Protein AF-A0A2I1HAA1-F1 (afdb_monomer_lite)

Sequence (522 aa):
MSSEVIGRLIADFNNLNEKCVHLVEENQNLKQQNQNLQQENQILKEKLQEKDKQLEKLQERDKQYEKLEQHVKNLEKQKSEELQQLRQLEIISQNLHNNLGILEKQKSEELQQLRQLEIISQNLHNNLGILGSDKTKKNDIKITEERNKFLTFLTNKNEQTNQYLATLSLDNKDANNSSEYFLNFFDTSLEKDTEKSKLYPDIQVVVGIDFGAISSAFSVYCVTTKKPKKSSNYTWDLRNTILKYNNKYSDVMGWNGISKYIYNVVELFKLHLGGLPDNLKPKLQVEYKKAIADYLKEIGKDIKNEIAISWTGVNYFENVLLVLTIPADYSEKDKDIMRECTHNAKLVKNKSSEKLQFITESEAVAIYCMKNELQKYNLLSIRKTFIIIDCGGSTTDITTHKLVENNPLQLSEVTELIRDYCGCTFIDEEFIKLLNEKFETRTMNLIKKNHYGPFRNTVYEFFQHVMELFTGDNMEFYYTLDVEEKIPELLQHVSKEIKEIMEADNWLIDIKYNEIKKMVDH

Structure (mmCIF, N/CA/C/O backbone):
data_AF-A0A2I1HAA1-F1
#
_entry.id   AF-A0A2I1HAA1-F1
#
loop_
_atom_site.group_PDB
_atom_site.id
_atom_site.type_symbol
_atom_site.label_atom_id
_atom_site.label_alt_id
_atom_site.label_comp_id
_atom_site.label_asym_id
_atom_site.label_entity_id
_atom_site.label_seq_id
_atom_site.pdbx_PDB_ins_code
_atom_site.Cartn_x
_atom_site.Cartn_y
_atom_site.Cartn_z
_atom_site.occupancy
_atom_site.B_iso_or_equiv
_atom_site.auth_seq_id
_atom_site.auth_comp_id
_atom_site.auth_asym_id
_atom_site.auth_atom_id
_atom_site.pdbx_PDB_model_num
ATOM 1 N N . MET A 1 1 ? -54.796 58.989 -55.140 1.00 57.66 1 MET A N 1
ATOM 2 C CA . MET A 1 1 ? -54.327 58.664 -53.772 1.00 57.66 1 MET A CA 1
ATOM 3 C C . MET A 1 1 ? -53.242 59.662 -53.406 1.00 57.66 1 MET A C 1
ATOM 5 O O . MET A 1 1 ? -52.426 59.956 -54.270 1.00 57.66 1 MET A O 1
ATOM 9 N N . SER A 1 2 ? -53.273 60.250 -52.205 1.00 68.38 2 SER A N 1
ATOM 10 C CA . SER A 1 2 ? -52.249 61.218 -51.781 1.00 68.38 2 SER A CA 1
ATOM 11 C C . SER A 1 2 ? -50.898 60.519 -51.580 1.00 68.38 2 SER A C 1
ATOM 13 O O . SER A 1 2 ? -50.852 59.339 -51.229 1.00 68.38 2 SER A O 1
ATOM 15 N N . SER A 1 3 ? -49.799 61.249 -51.797 1.00 73.44 3 SER A N 1
ATOM 16 C CA . SER A 1 3 ? -48.421 60.744 -51.652 1.00 73.44 3 SER A CA 1
ATOM 17 C C . SER A 1 3 ? -48.160 60.077 -50.293 1.00 73.44 3 SER A C 1
ATOM 19 O O . SER A 1 3 ? -47.334 59.175 -50.194 1.00 73.44 3 SER A O 1
ATOM 21 N N . GLU A 1 4 ? -48.882 60.490 -49.251 1.00 77.94 4 GLU A N 1
ATOM 22 C CA . GLU A 1 4 ? -48.748 59.961 -47.894 1.00 77.94 4 GLU A CA 1
ATOM 23 C C . GLU A 1 4 ? -49.300 58.532 -47.749 1.00 77.94 4 GLU A C 1
ATOM 25 O O . GLU A 1 4 ? -48.689 57.696 -47.088 1.00 77.94 4 GLU A O 1
ATOM 30 N N . VAL A 1 5 ? -50.417 58.212 -48.415 1.00 78.81 5 VAL A N 1
ATOM 31 C CA . VAL A 1 5 ? -51.011 56.861 -48.375 1.00 78.81 5 VAL A CA 1
ATOM 32 C C . VAL A 1 5 ? -50.123 55.858 -49.111 1.00 78.81 5 VAL A C 1
ATOM 34 O O . VAL A 1 5 ? -49.942 54.735 -48.648 1.00 78.81 5 VAL A O 1
ATOM 37 N N . ILE A 1 6 ? -49.526 56.277 -50.231 1.00 79.00 6 ILE A N 1
ATOM 38 C CA . ILE A 1 6 ? -48.575 55.455 -50.991 1.00 79.00 6 ILE A CA 1
ATOM 39 C C . ILE A 1 6 ? -47.311 55.198 -50.158 1.00 79.00 6 ILE A C 1
ATOM 41 O O . ILE A 1 6 ? -46.852 54.062 -50.092 1.00 79.00 6 ILE A O 1
ATOM 45 N N . GLY A 1 7 ? -46.794 56.218 -49.463 1.00 82.88 7 GLY A N 1
ATOM 46 C CA . GLY A 1 7 ? -45.638 56.069 -48.573 1.00 82.88 7 GLY A CA 1
ATOM 47 C C . GLY A 1 7 ? -45.870 55.068 -47.436 1.00 82.88 7 GLY A C 1
ATOM 48 O O . GLY A 1 7 ? -45.008 54.228 -47.183 1.00 82.88 7 GLY A O 1
ATOM 49 N N . ARG A 1 8 ? -47.049 55.098 -46.793 1.00 84.12 8 ARG A N 1
ATOM 50 C CA . ARG A 1 8 ? -47.407 54.132 -45.735 1.00 84.12 8 ARG A CA 1
ATOM 51 C C . ARG A 1 8 ? -47.534 52.705 -46.267 1.00 84.12 8 ARG A C 1
ATOM 53 O O . ARG A 1 8 ? -46.962 51.800 -45.678 1.00 84.12 8 ARG A O 1
ATOM 60 N N . LEU A 1 9 ? -48.192 52.514 -47.413 1.00 85.62 9 LEU A N 1
ATOM 61 C CA . LEU A 1 9 ? -48.319 51.191 -48.038 1.00 85.62 9 LEU A CA 1
ATOM 62 C C . LEU A 1 9 ? -46.960 50.585 -48.414 1.00 85.62 9 LEU A C 1
ATOM 64 O O . LEU A 1 9 ? -46.762 49.386 -48.243 1.00 85.62 9 LEU A O 1
ATOM 68 N N . ILE A 1 10 ? -46.017 51.400 -48.896 1.00 85.44 10 ILE A N 1
ATOM 69 C CA . ILE A 1 10 ? -44.651 50.944 -49.196 1.00 85.44 10 ILE A CA 1
ATOM 70 C C . ILE A 1 10 ? -43.921 50.538 -47.908 1.00 85.44 10 ILE A C 1
ATOM 72 O O . ILE A 1 10 ? -43.265 49.499 -47.884 1.00 85.44 10 ILE A O 1
ATOM 76 N N . ALA A 1 11 ? -44.048 51.319 -46.833 1.00 87.44 11 ALA A N 1
ATOM 77 C CA . ALA A 1 11 ? -43.434 50.992 -45.546 1.00 87.44 11 ALA A CA 1
ATOM 78 C C . ALA A 1 11 ? -44.003 49.694 -44.944 1.00 87.44 11 ALA A C 1
ATOM 80 O O . ALA A 1 11 ? -43.234 48.837 -44.506 1.00 87.44 11 ALA A O 1
ATOM 81 N N . ASP A 1 12 ? -45.326 49.515 -44.983 1.00 90.31 12 ASP A N 1
ATOM 82 C CA . ASP A 1 12 ? -45.994 48.301 -44.504 1.00 90.31 12 ASP A CA 1
ATOM 83 C C . ASP A 1 12 ? -45.602 47.077 -45.344 1.00 90.31 12 ASP A C 1
ATOM 85 O O . ASP A 1 12 ? -45.334 46.008 -44.792 1.00 90.31 12 ASP A O 1
ATOM 89 N N . PHE A 1 13 ? -45.505 47.233 -46.670 1.00 91.44 13 PHE A N 1
ATOM 90 C CA . PHE A 1 13 ? -45.039 46.174 -47.567 1.00 91.44 13 PHE A CA 1
ATOM 91 C C . PHE A 1 13 ? -43.591 45.772 -47.267 1.00 91.44 13 PHE A C 1
ATOM 93 O O . PHE A 1 13 ? -43.297 44.582 -47.179 1.00 91.44 13 PHE A O 1
ATOM 100 N N . ASN A 1 14 ? -42.700 46.742 -47.050 1.00 90.25 14 ASN A N 1
ATOM 101 C CA . ASN A 1 14 ? -41.306 46.464 -46.702 1.00 90.25 14 ASN A CA 1
ATOM 102 C C . ASN A 1 14 ? -41.192 45.755 -45.344 1.00 90.25 14 ASN A C 1
ATOM 104 O O . ASN A 1 14 ? -40.476 44.763 -45.244 1.00 90.25 14 ASN A O 1
ATOM 108 N N . ASN A 1 15 ? -41.954 46.185 -44.332 1.00 92.50 15 ASN A N 1
ATOM 109 C CA . ASN A 1 15 ? -41.991 45.527 -43.019 1.00 92.50 15 ASN A CA 1
ATOM 110 C C . ASN A 1 15 ? -42.499 44.079 -43.119 1.00 92.50 15 ASN A C 1
ATOM 112 O O . ASN A 1 15 ? -41.944 43.168 -42.503 1.00 92.50 15 ASN A O 1
ATOM 116 N N . LEU A 1 16 ? -43.548 43.852 -43.915 1.00 92.12 16 LEU A N 1
ATOM 117 C CA . LEU A 1 16 ? -44.074 42.512 -44.154 1.00 92.12 16 LEU A CA 1
ATOM 118 C C . LEU A 1 16 ? -43.052 41.641 -44.893 1.00 92.12 16 LEU A C 1
ATOM 120 O O . LEU A 1 16 ? -42.862 40.484 -44.525 1.00 92.12 16 LEU A O 1
ATOM 124 N N . ASN A 1 17 ? -42.365 42.202 -45.888 1.00 92.38 17 ASN A N 1
ATOM 125 C CA . ASN A 1 17 ? -41.334 41.502 -46.641 1.00 92.38 17 ASN A CA 1
ATOM 126 C C . ASN A 1 17 ? -40.149 41.101 -45.747 1.00 92.38 17 ASN A C 1
ATOM 128 O O . ASN A 1 17 ? -39.718 39.953 -45.798 1.00 92.38 17 ASN A O 1
ATOM 132 N N . GLU A 1 18 ? -39.678 41.991 -44.870 1.00 92.62 18 GLU A N 1
ATOM 133 C CA . GLU A 1 18 ? -38.632 41.679 -43.884 1.00 92.62 18 GLU A CA 1
ATOM 134 C C . GLU A 1 18 ? -39.052 40.546 -42.936 1.00 92.62 18 GLU A C 1
ATOM 136 O O . GLU A 1 18 ? -38.289 39.604 -42.714 1.00 92.62 18 GLU A O 1
ATOM 141 N N . LYS A 1 19 ? -40.296 40.569 -42.436 1.00 93.88 19 LYS A N 1
ATOM 142 C CA . LYS A 1 19 ? -40.840 39.471 -41.617 1.00 93.88 19 LYS A CA 1
ATOM 143 C C . LYS A 1 19 ? -40.921 38.156 -42.387 1.00 93.88 19 LYS A C 1
ATOM 145 O O . LYS A 1 19 ? -40.615 37.106 -41.827 1.00 93.88 19 LYS A O 1
ATOM 150 N N . CYS A 1 20 ? -41.322 38.195 -43.657 1.00 92.19 20 CYS A N 1
ATOM 151 C CA . CYS A 1 20 ? -41.354 37.008 -44.509 1.00 92.19 20 CYS A CA 1
ATOM 152 C C . CYS A 1 20 ? -39.952 36.428 -44.725 1.00 92.19 20 CYS A C 1
ATOM 154 O O . CYS A 1 20 ? -39.797 35.213 -44.634 1.00 92.19 20 CYS A O 1
ATOM 156 N N . VAL A 1 21 ? -38.938 37.267 -44.955 1.00 92.69 21 VAL A N 1
ATOM 157 C CA . VAL A 1 21 ? -37.541 36.823 -45.088 1.00 92.69 21 VAL A CA 1
ATOM 158 C C . VAL A 1 21 ? -37.063 36.150 -43.800 1.00 92.69 21 VAL A C 1
ATOM 160 O O . VAL A 1 21 ? -36.588 35.017 -43.855 1.00 92.69 21 VAL A O 1
ATOM 163 N N . HIS A 1 22 ? -37.293 36.773 -42.639 1.00 93.44 22 HIS A N 1
ATOM 164 C CA . HIS A 1 22 ? -36.920 36.191 -41.346 1.00 93.44 22 HIS A CA 1
ATOM 165 C C . HIS A 1 22 ? -37.592 34.829 -41.097 1.00 93.44 22 HIS A C 1
ATOM 167 O O . HIS A 1 22 ? -36.946 33.876 -40.669 1.00 93.44 22 HIS A O 1
ATOM 173 N N . LEU A 1 23 ? -38.889 34.696 -41.400 1.00 93.38 23 LEU A N 1
ATOM 174 C CA . LEU A 1 23 ? -39.609 33.424 -41.250 1.00 93.38 23 LEU A CA 1
ATOM 175 C C . LEU A 1 23 ? -39.089 32.326 -42.189 1.00 93.38 23 LEU A C 1
ATOM 177 O O . LEU A 1 23 ? -39.163 31.141 -41.854 1.00 93.38 23 LEU A O 1
ATOM 181 N N . VAL A 1 24 ? -38.585 32.687 -43.372 1.00 93.81 24 VAL A N 1
ATOM 182 C CA . VAL A 1 24 ? -37.961 31.728 -44.294 1.00 93.81 24 VAL A CA 1
ATOM 183 C C . VAL A 1 24 ? -36.623 31.246 -43.737 1.00 93.81 24 VAL A C 1
ATOM 185 O O . VAL A 1 24 ? -36.378 30.038 -43.741 1.00 93.81 24 VAL A O 1
ATOM 188 N N . GLU A 1 25 ? -35.795 32.150 -43.213 1.00 93.69 25 GLU A N 1
ATOM 189 C CA . GLU A 1 25 ? -34.519 31.805 -42.570 1.00 93.69 25 GLU A CA 1
ATOM 190 C C . GLU A 1 25 ? -34.727 30.914 -41.336 1.00 93.69 25 GLU A C 1
ATOM 192 O O . GLU A 1 25 ? -34.077 29.877 -41.190 1.00 93.69 25 GLU A O 1
ATOM 197 N N . GLU A 1 26 ? -35.697 31.246 -40.482 1.00 94.12 26 GLU A N 1
ATOM 198 C CA . GLU A 1 26 ? -36.037 30.445 -39.301 1.00 94.12 26 GLU A CA 1
ATOM 199 C C . GLU A 1 26 ? -36.523 29.036 -39.682 1.00 94.12 26 GLU A C 1
ATOM 201 O O . GLU A 1 26 ? -36.073 28.042 -39.108 1.00 94.12 26 GLU A O 1
ATOM 206 N N . ASN A 1 27 ? -37.367 28.914 -40.713 1.00 93.12 27 ASN A N 1
ATOM 207 C CA . ASN A 1 27 ? -37.798 27.608 -41.220 1.00 93.12 27 ASN A CA 1
ATOM 208 C C . ASN A 1 27 ? -36.643 26.783 -41.804 1.00 93.12 27 ASN A C 1
ATOM 210 O O . ASN A 1 27 ? -36.626 25.559 -41.651 1.00 93.12 27 ASN A O 1
ATOM 214 N N . GLN A 1 28 ? -35.674 27.420 -42.467 1.00 94.00 28 GLN A N 1
ATOM 215 C CA . GLN A 1 28 ? -34.476 26.732 -42.954 1.00 94.00 28 GLN A CA 1
ATOM 216 C C . GLN A 1 28 ? -33.630 26.205 -41.789 1.00 94.00 28 GLN A C 1
ATOM 218 O O . GLN A 1 28 ? -33.227 25.039 -41.812 1.00 94.00 28 GLN A O 1
ATOM 223 N N . ASN A 1 29 ? -33.451 27.007 -40.736 1.00 94.50 29 ASN A N 1
ATOM 224 C CA . ASN A 1 29 ? -32.741 26.595 -39.524 1.00 94.50 29 ASN A CA 1
ATOM 225 C C . ASN A 1 29 ? -33.437 25.424 -38.815 1.00 94.50 29 ASN A C 1
ATOM 227 O O . ASN A 1 29 ? -32.789 24.426 -38.493 1.00 94.50 29 ASN A O 1
ATOM 231 N N . LEU A 1 30 ? -34.760 25.487 -38.639 1.00 94.25 30 LEU A N 1
ATOM 232 C CA . LEU A 1 30 ? -35.543 24.396 -38.045 1.00 94.25 30 LEU A CA 1
ATOM 233 C C . LEU A 1 30 ? -35.465 23.110 -38.877 1.00 94.25 30 LEU A C 1
ATOM 235 O O . LEU A 1 30 ? -35.396 22.006 -38.331 1.00 94.25 30 LEU A O 1
ATOM 239 N N . LYS A 1 31 ? -35.441 23.227 -40.209 1.00 94.81 31 LYS A N 1
ATOM 240 C CA . LYS A 1 31 ? -35.280 22.074 -41.102 1.00 94.81 31 LYS A CA 1
ATOM 241 C C . LYS A 1 31 ? -33.908 21.423 -40.934 1.00 94.81 31 LYS A C 1
ATOM 243 O O . LYS A 1 31 ? -33.839 20.196 -40.871 1.00 94.81 31 LYS A O 1
ATOM 248 N N . GLN A 1 32 ? -32.848 22.222 -40.808 1.00 93.94 32 GLN A N 1
ATOM 249 C CA . GLN A 1 32 ? -31.501 21.713 -40.552 1.00 93.94 32 GLN A CA 1
ATOM 250 C C . GLN A 1 32 ? -31.405 21.032 -39.179 1.00 93.94 32 GLN A C 1
ATOM 252 O O . GLN A 1 32 ? -30.867 19.932 -39.072 1.00 93.94 32 GLN A O 1
ATOM 257 N N . GLN A 1 33 ? -31.982 21.633 -38.135 1.00 92.69 33 GLN A N 1
ATOM 258 C CA . GLN A 1 33 ? -32.019 21.034 -36.797 1.00 92.69 33 GLN A CA 1
ATOM 259 C C . GLN A 1 33 ? -32.759 19.691 -36.786 1.00 92.69 33 GLN A C 1
ATOM 261 O O . GLN A 1 33 ? -32.264 18.722 -36.214 1.00 92.69 33 GLN A O 1
ATOM 266 N N . ASN A 1 34 ? -33.901 19.596 -37.471 1.00 92.88 34 ASN A N 1
ATOM 267 C CA . ASN A 1 34 ? -34.637 18.337 -37.591 1.00 92.88 34 ASN A CA 1
ATOM 268 C C . ASN A 1 34 ? -33.831 17.246 -38.311 1.00 92.88 34 ASN A C 1
ATOM 270 O O . ASN A 1 34 ? -33.900 16.084 -37.918 1.00 92.88 34 ASN A O 1
ATOM 274 N N . GLN A 1 35 ? -33.049 17.599 -39.334 1.00 94.38 35 GLN A N 1
ATOM 275 C CA . GLN A 1 35 ? -32.165 16.642 -40.008 1.00 94.38 35 GLN A CA 1
ATOM 276 C C . GLN A 1 35 ? -31.058 16.137 -39.077 1.00 94.38 35 GLN A C 1
ATOM 278 O O . GLN A 1 35 ? -30.809 14.932 -39.029 1.00 94.38 35 GLN A O 1
ATOM 283 N N . ASN A 1 36 ? -30.450 17.028 -38.290 1.00 93.31 36 ASN A N 1
ATOM 284 C CA . ASN A 1 36 ? -29.427 16.648 -37.314 1.00 93.31 36 ASN A CA 1
ATOM 285 C C . ASN A 1 36 ? -30.008 15.706 -36.242 1.00 93.31 36 ASN A C 1
ATOM 287 O O . ASN A 1 36 ? -29.444 14.646 -35.979 1.00 93.31 36 ASN A O 1
ATOM 291 N N . LEU A 1 37 ? -31.189 16.023 -35.699 1.00 94.00 37 LEU A N 1
ATOM 292 C CA . LEU A 1 37 ? -31.877 15.170 -34.722 1.00 94.00 37 LEU A CA 1
ATOM 293 C C . LEU A 1 37 ? -32.242 13.791 -35.292 1.00 94.00 37 LEU A C 1
ATOM 295 O O . LEU A 1 37 ? -32.217 12.790 -34.574 1.00 94.00 37 LEU A O 1
ATOM 299 N N . GLN A 1 38 ? -32.590 13.703 -36.577 1.00 93.69 38 GLN A N 1
ATOM 300 C CA . GLN A 1 38 ? -32.845 12.416 -37.230 1.00 93.69 38 GLN A CA 1
ATOM 301 C C . GLN A 1 38 ? -31.575 11.563 -37.328 1.00 93.69 38 GLN A C 1
ATOM 303 O O . GLN A 1 38 ? -31.639 10.358 -37.081 1.00 93.69 38 GLN A O 1
ATOM 308 N N . GLN A 1 39 ? -30.428 12.176 -37.633 1.00 93.69 39 GLN A N 1
ATOM 309 C CA . GLN A 1 39 ? -29.137 11.483 -37.663 1.00 93.69 39 GLN A CA 1
ATOM 310 C C . GLN A 1 39 ? -28.719 11.003 -36.268 1.00 93.69 39 GLN A C 1
ATOM 312 O O . GLN A 1 39 ? -28.349 9.840 -36.108 1.00 93.69 39 GLN A O 1
ATOM 317 N N . GLU A 1 40 ? -28.852 11.846 -35.243 1.00 93.31 40 GLU A N 1
ATOM 318 C CA . GLU A 1 40 ? -28.554 11.464 -33.856 1.00 93.31 40 GLU A CA 1
ATOM 319 C C . GLU A 1 40 ? -29.424 10.295 -33.382 1.00 93.31 40 GLU A C 1
ATOM 321 O O . GLU A 1 40 ? -28.916 9.335 -32.801 1.00 93.31 40 GLU A O 1
ATOM 326 N N . ASN A 1 41 ? -30.724 10.318 -33.689 1.00 93.00 41 ASN A N 1
ATOM 327 C CA . ASN A 1 41 ? -31.627 9.216 -33.356 1.00 93.00 41 ASN A CA 1
ATOM 328 C C . ASN A 1 41 ? -31.249 7.905 -34.057 1.00 93.00 41 ASN A C 1
ATOM 330 O O . ASN A 1 41 ? -31.417 6.831 -33.477 1.00 93.00 41 ASN A O 1
ATOM 334 N N . GLN A 1 42 ? -30.736 7.973 -35.286 1.00 94.44 42 GLN A N 1
ATOM 335 C CA . GLN A 1 42 ? -30.261 6.790 -35.999 1.00 94.44 42 GLN A CA 1
ATOM 336 C C . GLN A 1 42 ? -29.016 6.197 -35.321 1.00 94.44 42 GLN A C 1
ATOM 338 O O . GLN A 1 42 ? -28.983 4.997 -35.048 1.00 94.44 42 GLN A O 1
ATOM 343 N N . ILE A 1 43 ? -28.054 7.044 -34.944 1.00 94.62 43 ILE A N 1
ATOM 344 C CA . ILE A 1 43 ? -26.849 6.628 -34.206 1.00 94.62 43 ILE A CA 1
ATOM 345 C C . ILE A 1 43 ? -27.224 6.010 -32.852 1.00 94.62 43 ILE A C 1
ATOM 347 O O . ILE A 1 43 ? -26.661 4.992 -32.445 1.00 94.62 43 ILE A O 1
ATOM 351 N N . LEU A 1 44 ? -28.187 6.599 -32.137 1.00 93.19 44 LEU A N 1
ATOM 352 C CA . LEU A 1 44 ? -28.653 6.070 -30.853 1.00 93.19 44 LEU A CA 1
ATOM 353 C C . LEU A 1 44 ? -29.306 4.691 -30.994 1.00 93.19 44 LEU A C 1
ATOM 355 O O . LEU A 1 44 ? -29.073 3.829 -30.148 1.00 93.19 44 LEU A O 1
ATOM 359 N N . LYS A 1 45 ? -30.067 4.446 -32.068 1.00 94.69 45 LYS A N 1
ATOM 360 C CA . LYS A 1 45 ? -30.643 3.119 -32.347 1.00 94.69 45 LYS A CA 1
ATOM 361 C C . LYS A 1 45 ? -29.572 2.061 -32.591 1.00 94.69 45 LYS A C 1
ATOM 363 O O . LYS A 1 45 ? -29.691 0.958 -32.067 1.00 94.69 45 LYS A O 1
ATOM 368 N N . GLU A 1 46 ? -28.526 2.393 -33.341 1.00 94.25 46 GLU A N 1
ATOM 369 C CA . GLU A 1 46 ? -27.406 1.477 -33.594 1.00 94.25 46 GLU A CA 1
ATOM 370 C C . GLU A 1 46 ? -26.642 1.158 -32.303 1.00 94.25 46 GLU A C 1
ATOM 372 O O . GLU A 1 46 ? -26.354 -0.005 -32.016 1.00 94.25 46 GLU A O 1
ATOM 377 N N . LYS A 1 47 ? -26.398 2.172 -31.461 1.00 93.25 47 LYS A N 1
ATOM 378 C CA . LYS A 1 47 ? -25.792 1.976 -30.135 1.00 93.25 47 LYS A CA 1
ATOM 379 C C . LYS A 1 47 ? -26.654 1.105 -29.220 1.00 93.25 47 LYS A C 1
ATOM 381 O O . LYS A 1 47 ? -26.103 0.287 -28.488 1.00 93.25 47 LYS A O 1
ATOM 386 N N . LEU A 1 48 ? -27.977 1.266 -29.256 1.00 92.94 48 LEU A N 1
ATOM 387 C CA . LEU A 1 48 ? -28.899 0.446 -28.468 1.00 92.94 48 LEU A CA 1
ATOM 388 C C . LEU A 1 48 ? -28.856 -1.023 -28.912 1.00 92.94 48 LEU A C 1
ATOM 390 O O . LEU A 1 48 ? -28.696 -1.900 -28.073 1.00 92.94 48 LEU A O 1
ATOM 394 N N . GLN A 1 49 ? -28.878 -1.284 -30.223 1.00 93.94 49 GLN A N 1
ATOM 395 C CA . GLN A 1 49 ? -28.754 -2.646 -30.758 1.00 93.94 49 GLN A CA 1
ATOM 396 C C . GLN A 1 49 ? -27.430 -3.316 -30.373 1.00 93.94 49 GLN A C 1
ATOM 398 O O . GLN A 1 49 ? -27.395 -4.514 -30.092 1.00 93.94 49 GLN A O 1
ATOM 403 N N . GLU A 1 50 ? -26.328 -2.564 -30.354 1.00 93.69 50 GLU A N 1
ATOM 404 C CA . GLU A 1 50 ? -25.041 -3.098 -29.903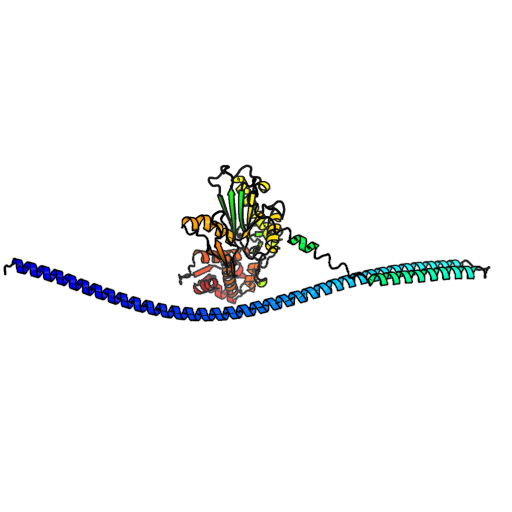 1.00 93.69 50 GLU A CA 1
ATOM 405 C C . GLU A 1 50 ? -25.050 -3.408 -28.399 1.00 93.69 50 GLU A C 1
ATOM 407 O O . GLU A 1 50 ? -24.502 -4.425 -27.969 1.00 93.69 50 GLU A O 1
ATOM 412 N N . LYS A 1 51 ? -25.723 -2.581 -27.591 1.00 91.31 51 LYS A N 1
ATOM 413 C CA . LYS A 1 51 ? -25.906 -2.842 -26.158 1.00 91.31 51 LYS A CA 1
ATOM 414 C C . LYS A 1 51 ? -26.752 -4.084 -25.894 1.00 91.31 51 LYS A C 1
ATOM 416 O O . LYS A 1 51 ? -26.376 -4.867 -25.024 1.00 91.31 51 LYS A O 1
ATOM 421 N N . ASP A 1 52 ? -27.804 -4.315 -26.674 1.00 93.62 52 ASP A N 1
ATOM 422 C CA . ASP A 1 52 ? -28.628 -5.523 -26.560 1.00 93.62 52 ASP A CA 1
ATOM 423 C C . ASP A 1 52 ? -27.804 -6.793 -26.842 1.00 93.62 52 ASP A C 1
ATOM 425 O O . ASP A 1 52 ? -27.846 -7.751 -26.070 1.00 93.62 52 ASP A O 1
ATOM 429 N N . LYS A 1 53 ? -26.940 -6.774 -27.869 1.00 93.31 53 LYS A N 1
ATOM 430 C CA . LYS A 1 53 ? -26.011 -7.888 -28.150 1.00 93.31 53 LYS A CA 1
ATOM 431 C C . LYS A 1 53 ? -25.000 -8.122 -27.025 1.00 93.31 53 LYS A C 1
ATOM 433 O O . LYS A 1 53 ? -24.625 -9.262 -26.752 1.00 93.31 53 LYS A O 1
ATOM 438 N N . GLN A 1 54 ? -24.508 -7.054 -26.393 1.00 90.81 54 GLN A N 1
ATOM 439 C CA . GLN A 1 54 ? -23.607 -7.167 -25.241 1.00 90.81 54 GLN A CA 1
ATOM 440 C C . GLN A 1 54 ? -24.323 -7.780 -24.032 1.00 90.81 54 GLN A C 1
ATOM 442 O O . GLN A 1 54 ? -23.736 -8.609 -23.337 1.00 90.81 54 GLN A O 1
ATOM 447 N N . LEU A 1 55 ? -25.591 -7.421 -23.815 1.00 90.94 55 LEU A N 1
ATOM 448 C CA . LEU A 1 55 ? -26.412 -7.968 -22.739 1.00 90.94 55 LEU A CA 1
ATOM 449 C C . LEU A 1 55 ? -26.659 -9.472 -22.915 1.00 90.94 55 LEU A C 1
ATOM 451 O O . LEU A 1 55 ? -26.500 -10.223 -21.956 1.00 90.94 55 LEU A O 1
ATOM 455 N N . GLU A 1 56 ? -26.957 -9.933 -24.132 1.00 93.31 56 GLU A N 1
ATOM 456 C CA . GLU A 1 56 ? -27.108 -11.369 -24.420 1.00 93.31 56 GLU A CA 1
ATOM 457 C C . GLU A 1 56 ? -25.823 -12.159 -24.115 1.00 93.31 56 GLU A C 1
ATOM 459 O O . GLU A 1 56 ? -25.873 -13.231 -23.508 1.00 93.31 56 GLU A O 1
ATOM 464 N N . LYS A 1 57 ? -24.649 -11.615 -24.470 1.00 92.50 57 LYS A N 1
ATOM 465 C CA . LYS A 1 57 ? -23.354 -12.242 -24.147 1.00 92.50 57 LYS A CA 1
ATOM 466 C C . LYS A 1 57 ? -23.102 -12.321 -22.640 1.00 92.50 57 LYS A C 1
ATOM 468 O O . LYS A 1 57 ? -22.547 -13.316 -22.174 1.00 92.50 57 LYS A O 1
ATOM 473 N N . LEU A 1 58 ? -23.493 -11.292 -21.885 1.00 88.44 58 LEU A N 1
ATOM 474 C CA . LEU A 1 58 ? -23.375 -11.285 -20.425 1.00 88.44 58 LEU A CA 1
ATOM 475 C C . LEU A 1 58 ? -24.272 -12.348 -19.789 1.00 88.44 58 LEU A C 1
ATOM 477 O O . LEU A 1 58 ? -23.784 -13.132 -18.983 1.00 88.44 58 LEU A O 1
ATOM 481 N N . GLN A 1 59 ? -25.527 -12.452 -20.231 1.00 91.38 59 GLN A N 1
ATOM 482 C CA . GLN A 1 59 ? -26.458 -13.472 -19.738 1.00 91.38 59 GLN A CA 1
ATOM 483 C C . GLN A 1 59 ? -25.949 -14.899 -19.978 1.00 91.38 59 GLN A C 1
ATOM 485 O O . GLN A 1 59 ? -26.150 -15.783 -19.146 1.00 91.38 59 GLN A O 1
ATOM 490 N N . GLU A 1 60 ? -25.277 -15.151 -21.104 1.00 92.94 60 GLU A N 1
ATOM 491 C CA . GLU A 1 60 ? -24.682 -16.465 -21.362 1.00 92.94 60 GLU A CA 1
ATOM 492 C C . GLU A 1 60 ? -23.464 -16.735 -20.467 1.00 92.94 60 GLU A C 1
ATOM 494 O O . GLU A 1 60 ? -23.271 -17.861 -20.002 1.00 92.94 60 GLU A O 1
ATOM 499 N N . ARG A 1 61 ? -22.669 -15.703 -20.164 1.00 90.38 61 ARG A N 1
ATOM 500 C CA . ARG A 1 61 ? -21.546 -15.805 -19.225 1.00 90.38 61 ARG A CA 1
ATOM 501 C C . ARG A 1 61 ? -22.021 -16.073 -17.795 1.00 90.38 61 ARG A C 1
ATOM 503 O O . ARG A 1 61 ? -21.416 -16.903 -17.122 1.00 90.38 61 ARG A O 1
ATOM 510 N N . ASP A 1 62 ? -23.117 -15.456 -17.362 1.00 91.19 62 ASP A N 1
ATOM 511 C CA . ASP A 1 62 ? -23.690 -15.679 -16.027 1.00 91.19 62 ASP A CA 1
ATOM 512 C C . ASP A 1 62 ? -24.134 -17.140 -15.852 1.00 91.19 62 ASP A C 1
ATOM 514 O O . ASP A 1 62 ? -23.790 -17.785 -14.862 1.00 91.19 62 ASP A O 1
ATOM 518 N N . LYS A 1 63 ? -24.764 -17.735 -16.876 1.00 92.31 63 LYS A N 1
ATOM 519 C CA . LYS A 1 63 ? -25.090 -19.176 -16.876 1.00 92.31 63 LYS A CA 1
ATOM 520 C C . LYS A 1 63 ? -23.852 -20.073 -16.799 1.00 92.31 63 LYS A C 1
ATOM 522 O O . LYS A 1 63 ? -23.917 -21.175 -16.251 1.00 92.31 63 LYS A O 1
ATOM 527 N N . GLN A 1 64 ? -22.733 -19.667 -17.404 1.00 92.12 64 GLN A N 1
ATOM 528 C CA . GLN A 1 64 ? -21.473 -20.409 -17.284 1.00 92.12 64 GLN A CA 1
ATOM 529 C C . GLN A 1 64 ? -20.887 -20.284 -15.876 1.00 92.12 64 GLN A C 1
ATOM 531 O O . GLN A 1 64 ? -20.380 -21.272 -15.344 1.00 92.12 64 GLN A O 1
ATOM 536 N N . TYR A 1 65 ? -21.002 -19.106 -15.265 1.00 89.31 65 TYR A N 1
ATOM 537 C CA . TYR A 1 65 ? -20.545 -18.858 -13.904 1.00 89.31 65 TYR A CA 1
ATOM 538 C C . TYR A 1 65 ? -21.322 -19.693 -12.879 1.00 89.31 65 TYR A C 1
ATOM 540 O O . TYR A 1 65 ? -20.701 -20.363 -12.059 1.00 89.31 65 TYR A O 1
ATOM 548 N N . GLU A 1 66 ? -22.652 -19.778 -12.996 1.00 91.00 66 GLU A N 1
ATOM 549 C CA . GLU A 1 66 ? -23.483 -20.643 -12.138 1.00 91.00 66 GLU A CA 1
ATOM 550 C C . GLU A 1 66 ? -23.047 -22.119 -12.201 1.00 91.00 66 GLU A C 1
ATOM 552 O O . GLU A 1 66 ? -22.960 -22.809 -11.181 1.00 91.00 66 GLU A O 1
ATOM 557 N N . LYS A 1 67 ? -22.709 -22.618 -13.400 1.00 92.44 67 LYS A N 1
ATOM 558 C CA . LYS A 1 67 ? -22.181 -23.984 -13.568 1.00 92.44 67 LYS A CA 1
ATOM 559 C C . LYS A 1 67 ? -20.828 -24.161 -12.882 1.00 92.44 67 LYS A C 1
ATOM 561 O O . LYS A 1 67 ? -20.583 -25.214 -12.289 1.00 92.44 67 LYS A O 1
ATOM 566 N N . LEU A 1 68 ? -19.954 -23.160 -12.977 1.00 91.12 68 LEU A N 1
ATOM 567 C CA . LEU A 1 68 ? -18.638 -23.188 -12.347 1.00 91.12 68 LEU A CA 1
ATOM 568 C C . LEU A 1 68 ? -18.759 -23.153 -10.819 1.00 91.12 68 LEU A C 1
ATOM 570 O O . LEU A 1 68 ? -18.106 -23.944 -10.143 1.00 91.12 68 LEU A O 1
ATOM 574 N N . GLU A 1 69 ? -19.645 -22.318 -10.277 1.00 89.69 69 GLU A N 1
ATOM 575 C CA . GLU A 1 69 ? -19.908 -22.222 -8.839 1.00 89.69 69 GLU A CA 1
ATOM 576 C C . GLU A 1 69 ? -20.406 -23.560 -8.272 1.00 89.69 69 GLU A C 1
ATOM 578 O O . GLU A 1 69 ? -19.927 -24.032 -7.238 1.00 89.69 69 GLU A O 1
ATOM 583 N N . GLN A 1 70 ? -21.310 -24.236 -8.989 1.00 91.31 70 GLN A N 1
ATOM 584 C CA . GLN A 1 70 ? -21.771 -25.566 -8.597 1.00 91.31 70 GLN A CA 1
ATOM 585 C C . GLN A 1 70 ? -20.641 -26.606 -8.632 1.00 91.31 70 GLN A C 1
ATOM 587 O O . GLN A 1 70 ? -20.585 -27.493 -7.776 1.00 91.31 70 GLN A O 1
ATOM 592 N N . HIS A 1 71 ? -19.728 -26.509 -9.603 1.00 90.94 71 HIS A N 1
ATOM 593 C CA . HIS A 1 71 ? -18.560 -27.384 -9.673 1.00 90.94 71 HIS A CA 1
ATOM 594 C C . HIS A 1 71 ? -17.601 -27.151 -8.496 1.00 90.94 71 HIS A C 1
ATOM 596 O O . HIS A 1 71 ? -17.156 -28.119 -7.879 1.00 90.94 71 HIS A O 1
ATOM 602 N N . VAL A 1 72 ? -17.349 -25.891 -8.129 1.00 88.88 72 VAL A N 1
ATOM 603 C CA . VAL A 1 72 ? -16.522 -25.531 -6.966 1.00 88.88 72 VAL A CA 1
ATOM 604 C C . VAL A 1 72 ? -17.130 -26.072 -5.672 1.00 88.88 72 VAL A C 1
ATOM 606 O O . VAL A 1 72 ? -16.426 -26.748 -4.927 1.00 88.88 72 VAL A O 1
ATOM 609 N N . LYS A 1 73 ? -18.441 -25.902 -5.448 1.00 90.06 73 LYS A N 1
ATOM 610 C CA . LYS A 1 73 ? -19.133 -26.473 -4.272 1.00 90.06 73 LYS A CA 1
ATOM 611 C C . LYS A 1 73 ? -18.962 -27.991 -4.171 1.00 90.06 73 LYS A C 1
ATOM 613 O O . LYS A 1 73 ? -18.773 -28.530 -3.080 1.00 90.06 73 LYS A O 1
ATOM 618 N N . ASN A 1 74 ? -18.996 -28.697 -5.303 1.00 90.12 74 ASN A N 1
ATOM 619 C CA . ASN A 1 74 ? -18.764 -30.143 -5.327 1.00 90.12 74 ASN A CA 1
ATOM 620 C C . ASN A 1 74 ? -17.310 -30.501 -4.962 1.00 90.12 74 ASN A C 1
ATOM 622 O O . ASN A 1 74 ? -17.093 -31.445 -4.203 1.00 90.12 74 ASN A O 1
ATOM 626 N N . LEU A 1 75 ? -16.326 -29.742 -5.458 1.00 88.06 75 LEU A N 1
ATOM 627 C CA . LEU A 1 75 ? -14.910 -29.935 -5.122 1.00 88.06 75 LEU A CA 1
ATOM 628 C C . LEU A 1 75 ? -14.615 -29.627 -3.649 1.00 88.06 75 LEU A C 1
ATOM 630 O O . LEU A 1 75 ? -13.867 -30.360 -3.005 1.00 88.06 75 LEU A O 1
ATOM 634 N N . GLU A 1 76 ? -15.221 -28.582 -3.087 1.00 87.69 76 GLU A N 1
ATOM 635 C CA . GLU A 1 76 ? -15.102 -28.252 -1.662 1.00 87.69 76 GLU A CA 1
ATOM 636 C C . GLU A 1 76 ? -15.662 -29.365 -0.779 1.00 87.69 76 GLU A C 1
ATOM 638 O O . GLU A 1 76 ? -15.028 -29.757 0.207 1.00 87.69 76 GLU A O 1
ATOM 643 N N . LYS A 1 77 ? -16.809 -29.932 -1.170 1.00 90.38 77 LYS A N 1
ATOM 644 C CA . LYS A 1 77 ? -17.385 -31.095 -0.495 1.00 90.38 77 LYS A CA 1
ATOM 645 C C . LYS A 1 77 ? -16.429 -32.288 -0.539 1.00 90.38 77 LYS A C 1
ATOM 647 O O . LYS A 1 77 ? -16.136 -32.850 0.515 1.00 90.38 77 LYS A O 1
ATOM 652 N N . GLN A 1 78 ? -15.880 -32.619 -1.707 1.00 88.94 78 GLN A N 1
ATOM 653 C CA . GLN A 1 78 ? -14.911 -33.710 -1.838 1.00 88.94 78 GLN A CA 1
ATOM 654 C C . GLN A 1 78 ? -13.662 -33.475 -0.969 1.00 88.94 78 GLN A C 1
ATOM 656 O O . GLN A 1 78 ? -13.246 -34.357 -0.221 1.00 88.94 78 GLN A O 1
ATOM 661 N N . LYS A 1 79 ? -13.107 -32.257 -0.985 1.00 88.31 79 LYS A N 1
ATOM 662 C CA . LYS A 1 79 ? -11.963 -31.879 -0.142 1.00 88.31 79 LYS A CA 1
ATOM 663 C C . LYS A 1 79 ? -12.274 -32.034 1.349 1.00 88.31 79 LYS A C 1
ATOM 665 O O . LYS A 1 79 ? -11.405 -32.443 2.120 1.00 88.31 79 LYS A O 1
ATOM 670 N N . SER A 1 80 ? -13.496 -31.703 1.772 1.00 83.94 80 SER A N 1
ATOM 671 C CA . SER A 1 80 ? -13.923 -31.854 3.168 1.00 83.94 80 SER A CA 1
ATOM 672 C C . SER A 1 80 ? -13.970 -33.325 3.603 1.00 83.94 80 SER A C 1
ATOM 674 O O . SER A 1 80 ? -13.510 -33.650 4.701 1.00 83.94 80 SER A O 1
ATOM 676 N N . GLU A 1 81 ? -14.435 -34.212 2.717 1.00 90.12 81 GLU A N 1
ATOM 677 C CA . GLU A 1 81 ? -14.488 -35.661 2.935 1.00 90.12 81 GLU A CA 1
ATOM 678 C C . GLU A 1 81 ? -13.071 -36.256 3.018 1.00 90.12 81 GLU A C 1
ATOM 680 O O . GLU A 1 81 ? -12.763 -36.994 3.958 1.00 90.12 81 GLU A O 1
ATOM 685 N N . GLU A 1 82 ? -12.168 -35.869 2.111 1.00 87.94 82 GLU A N 1
ATOM 686 C CA . GLU A 1 82 ? -10.759 -36.295 2.132 1.00 87.94 82 GLU A CA 1
ATOM 687 C C . GLU A 1 82 ? -10.031 -35.826 3.403 1.00 87.94 82 GLU A C 1
ATOM 689 O O . GLU A 1 82 ? -9.299 -36.594 4.033 1.00 87.94 82 GLU A O 1
ATOM 694 N N . LEU A 1 83 ? -10.274 -34.590 3.854 1.00 84.31 83 LEU A N 1
ATOM 695 C CA . LEU A 1 83 ? -9.675 -34.062 5.085 1.00 84.31 83 LEU A CA 1
ATOM 696 C C . LEU A 1 83 ? -10.187 -34.790 6.340 1.00 84.31 83 LEU A C 1
ATOM 698 O O . LEU A 1 83 ? -9.461 -34.935 7.328 1.00 84.31 83 LEU A O 1
ATOM 702 N N . GLN A 1 84 ? -11.441 -35.246 6.328 1.00 84.38 84 GLN A N 1
ATOM 703 C CA . GLN A 1 84 ? -11.995 -36.063 7.405 1.00 84.38 84 GLN A CA 1
ATOM 704 C C . GLN A 1 84 ? -11.339 -37.449 7.444 1.00 84.38 84 GLN A C 1
ATOM 706 O O . GLN A 1 84 ? -10.976 -37.912 8.527 1.00 84.38 84 GLN A O 1
ATOM 711 N N . GLN A 1 85 ? -11.114 -38.075 6.285 1.00 84.56 85 GLN A N 1
ATOM 712 C CA . GLN A 1 85 ? -10.380 -39.342 6.191 1.00 84.56 85 GLN A CA 1
ATOM 713 C C . GLN A 1 85 ? -8.931 -39.197 6.673 1.00 84.56 85 GLN A C 1
ATOM 715 O O . GLN A 1 85 ? -8.444 -40.033 7.434 1.00 84.56 85 GLN A O 1
ATOM 720 N N . LEU A 1 86 ? -8.255 -38.105 6.305 1.00 83.25 86 LEU A N 1
ATOM 721 C CA . LEU A 1 86 ? -6.869 -37.859 6.707 1.00 83.25 86 LEU A CA 1
ATOM 722 C C . LEU A 1 86 ? -6.729 -37.701 8.230 1.00 83.25 86 LEU A C 1
ATOM 724 O O . LEU A 1 86 ? -5.816 -38.268 8.827 1.00 83.25 86 LEU A O 1
ATOM 728 N N . ARG A 1 87 ? -7.687 -37.022 8.877 1.00 83.19 87 ARG A N 1
ATOM 729 C CA . ARG A 1 87 ? -7.752 -36.925 10.347 1.00 83.19 87 ARG A CA 1
ATOM 730 C C . ARG A 1 87 ? -7.961 -38.280 11.021 1.00 83.19 87 ARG A C 1
ATOM 732 O O . ARG A 1 87 ? -7.347 -38.545 12.051 1.00 83.19 87 ARG A O 1
ATOM 739 N N . GLN A 1 88 ? -8.790 -39.155 10.447 1.00 80.12 88 GLN A N 1
ATOM 740 C CA . GLN A 1 88 ? -8.951 -40.517 10.969 1.00 80.12 88 GLN A CA 1
ATOM 741 C C . GLN A 1 88 ? -7.643 -41.314 10.880 1.00 80.12 88 GLN A C 1
ATOM 743 O O . GLN A 1 88 ? -7.268 -41.984 11.842 1.00 80.12 88 GLN A O 1
ATOM 748 N N . LEU A 1 89 ? -6.921 -41.206 9.761 1.00 82.06 89 LEU A N 1
ATOM 749 C CA . LEU A 1 89 ? -5.621 -41.860 9.587 1.00 82.06 89 LEU A CA 1
ATOM 750 C C . LEU A 1 89 ? -4.570 -41.339 10.573 1.00 82.06 89 LEU A C 1
ATOM 752 O O . LEU A 1 89 ? -3.786 -42.128 11.100 1.00 82.06 89 LEU A O 1
ATOM 756 N N . GLU A 1 90 ? -4.572 -40.040 10.869 1.00 83.75 90 GLU A N 1
ATOM 757 C CA . GLU A 1 90 ? -3.659 -39.443 11.846 1.00 83.75 90 GLU A CA 1
ATOM 758 C C . GLU A 1 90 ? -3.897 -39.988 13.261 1.00 83.75 90 GLU A C 1
ATOM 760 O O . GLU A 1 90 ? -2.947 -40.402 13.930 1.00 83.75 90 GLU A O 1
ATOM 765 N N . ILE A 1 91 ? -5.162 -40.089 13.684 1.00 81.56 91 ILE A N 1
ATOM 766 C CA . ILE A 1 91 ? -5.535 -40.697 14.971 1.00 81.56 91 ILE A CA 1
ATOM 767 C C . ILE A 1 91 ? -5.068 -42.159 15.031 1.00 81.56 91 ILE A C 1
ATOM 769 O O . ILE A 1 91 ? -4.476 -42.587 16.024 1.00 81.56 91 ILE A O 1
ATOM 773 N N . ILE A 1 92 ? -5.282 -42.929 13.957 1.00 81.44 92 ILE A N 1
ATOM 774 C CA . ILE A 1 92 ? -4.816 -44.322 13.871 1.00 81.44 92 ILE A CA 1
ATOM 775 C C . ILE A 1 92 ? -3.288 -44.389 13.998 1.00 81.44 92 ILE A C 1
ATOM 777 O O . ILE A 1 92 ? -2.772 -45.210 14.757 1.00 81.44 92 ILE A O 1
ATOM 781 N N . SER A 1 93 ? -2.559 -43.511 13.307 1.00 80.06 93 SER A N 1
ATOM 782 C CA . SER A 1 93 ? -1.096 -43.457 13.364 1.00 80.06 93 SER A CA 1
ATOM 783 C C . SER A 1 93 ? -0.581 -43.132 14.768 1.00 80.06 93 SER A C 1
ATOM 785 O O . SER A 1 93 ? 0.361 -43.771 15.239 1.00 80.06 93 SER A O 1
ATOM 787 N N . GLN A 1 94 ? -1.198 -42.172 15.462 1.00 80.19 94 GLN A N 1
ATOM 788 C CA . GLN A 1 94 ? -0.834 -41.819 16.838 1.00 80.19 94 GLN A CA 1
ATOM 789 C C . GLN A 1 94 ? -1.075 -42.989 17.798 1.00 80.19 94 GLN A C 1
ATOM 791 O O . GLN A 1 94 ? -0.206 -43.315 18.609 1.00 80.19 94 GLN A O 1
ATOM 796 N N . ASN A 1 95 ? -2.208 -43.682 17.658 1.00 79.81 95 ASN A N 1
ATOM 797 C CA . ASN A 1 95 ? -2.513 -44.868 18.458 1.00 79.81 95 ASN A CA 1
ATOM 798 C C . ASN A 1 95 ? -1.501 -45.996 18.220 1.00 79.81 95 ASN A C 1
ATOM 800 O O . ASN A 1 95 ? -1.021 -46.607 19.175 1.00 79.81 95 ASN A O 1
ATOM 804 N N . LEU A 1 96 ? -1.127 -46.248 16.962 1.00 78.88 96 LEU A N 1
ATOM 805 C CA . LEU A 1 96 ? -0.096 -47.231 16.625 1.00 78.88 96 LEU A CA 1
ATOM 806 C C . LEU A 1 96 ? 1.261 -46.859 17.232 1.00 78.88 96 LEU A C 1
ATOM 808 O O . LEU A 1 96 ? 1.924 -47.725 17.800 1.00 78.88 96 LEU A O 1
ATOM 812 N N . HIS A 1 97 ? 1.653 -45.586 17.160 1.00 78.06 97 HIS A N 1
ATOM 813 C CA . HIS A 1 97 ? 2.912 -45.109 17.731 1.00 78.06 97 HIS A CA 1
ATOM 814 C C . HIS A 1 97 ? 2.957 -45.285 19.256 1.00 78.06 97 HIS A C 1
ATOM 816 O O . HIS A 1 97 ? 3.937 -45.805 19.792 1.00 78.06 97 HIS A O 1
ATOM 822 N N . ASN A 1 98 ? 1.870 -44.936 19.947 1.00 75.94 98 ASN A N 1
ATOM 823 C CA . ASN A 1 98 ? 1.748 -45.133 21.391 1.00 75.94 98 ASN A CA 1
ATOM 824 C C . ASN A 1 98 ? 1.844 -46.619 21.767 1.00 75.94 98 ASN A C 1
ATOM 826 O O . ASN A 1 98 ? 2.582 -46.977 22.686 1.00 75.94 98 ASN A O 1
ATOM 830 N N . ASN A 1 99 ? 1.160 -47.495 21.024 1.00 77.50 99 ASN A N 1
ATOM 831 C CA . ASN A 1 99 ? 1.213 -48.941 21.248 1.00 77.50 99 ASN A CA 1
ATOM 832 C C . ASN A 1 99 ? 2.625 -49.511 21.039 1.00 77.50 99 ASN A C 1
ATOM 834 O O . ASN A 1 99 ? 3.073 -50.336 21.834 1.00 77.50 99 ASN A O 1
ATOM 838 N N . LEU A 1 100 ? 3.344 -49.046 20.014 1.00 76.19 100 LEU A N 1
ATOM 839 C CA . LEU A 1 100 ? 4.746 -49.406 19.774 1.00 76.19 100 LEU A CA 1
ATOM 840 C C . LEU A 1 100 ? 5.644 -49.002 20.950 1.00 76.19 100 LEU A C 1
ATOM 842 O O . LEU A 1 100 ? 6.405 -49.834 21.440 1.00 76.19 100 LEU A O 1
ATOM 846 N N . GLY A 1 101 ? 5.506 -47.774 21.457 1.00 73.00 101 GLY A N 1
ATOM 847 C CA . GLY A 1 101 ? 6.274 -47.306 22.616 1.00 73.00 101 GLY A CA 1
ATOM 848 C C . GLY A 1 101 ? 5.999 -48.115 23.891 1.00 73.00 101 GLY A C 1
ATOM 849 O O . GLY A 1 101 ? 6.922 -48.421 24.650 1.00 73.00 101 GLY A O 1
ATOM 850 N N . ILE A 1 102 ? 4.745 -48.527 24.113 1.00 76.19 102 ILE A N 1
ATOM 851 C CA . ILE A 1 102 ? 4.382 -49.423 25.224 1.00 76.19 102 ILE A CA 1
ATOM 852 C C . ILE A 1 102 ? 5.070 -50.786 25.060 1.00 76.19 102 ILE A C 1
ATOM 854 O O . ILE A 1 102 ? 5.653 -51.296 26.020 1.00 76.19 102 ILE A O 1
ATOM 858 N N . LEU A 1 103 ? 5.053 -51.351 23.850 1.00 74.38 103 LEU A N 1
ATOM 859 C CA . LEU A 1 103 ? 5.663 -52.649 23.556 1.00 74.38 103 LEU A CA 1
ATOM 860 C C . LEU A 1 103 ? 7.188 -52.627 23.753 1.00 74.38 103 LEU A C 1
ATOM 862 O O . LEU A 1 103 ? 7.767 -53.557 24.318 1.00 74.38 103 LEU A O 1
ATOM 866 N N . GLU A 1 104 ? 7.851 -51.550 23.327 1.00 76.75 104 GLU A N 1
ATOM 867 C CA . GLU A 1 104 ? 9.292 -51.353 23.522 1.00 76.75 104 GLU A CA 1
ATOM 868 C C . GLU A 1 104 ? 9.658 -51.267 25.005 1.00 76.75 104 GLU A C 1
ATOM 870 O O . GLU A 1 104 ? 10.639 -51.879 25.443 1.00 76.75 104 GLU A O 1
ATOM 875 N N . LYS A 1 105 ? 8.838 -50.568 25.797 1.00 75.25 105 LYS A N 1
ATOM 876 C CA . LYS A 1 105 ? 9.025 -50.483 27.245 1.00 75.25 105 LYS A CA 1
ATOM 877 C C . LYS A 1 105 ? 8.884 -51.856 27.907 1.00 75.25 105 LYS A C 1
ATOM 879 O O . LYS A 1 105 ? 9.778 -52.248 28.656 1.00 75.25 105 LYS A O 1
ATOM 884 N N . GLN A 1 106 ? 7.842 -52.618 27.572 1.00 74.38 106 GLN A N 1
ATOM 885 C CA . GLN A 1 106 ? 7.645 -53.983 28.083 1.00 74.38 106 GLN A CA 1
ATOM 886 C C . GLN A 1 106 ? 8.828 -54.892 27.740 1.00 74.38 106 GLN A C 1
ATOM 888 O O . GLN A 1 106 ? 9.393 -55.544 28.619 1.00 74.38 106 GLN A O 1
ATOM 893 N N . LYS A 1 107 ? 9.287 -54.855 26.483 1.00 76.81 107 LYS A N 1
ATOM 894 C CA . LYS A 1 107 ? 10.467 -55.606 26.041 1.00 76.81 107 LYS A CA 1
ATOM 895 C C . LYS A 1 107 ? 11.718 -55.228 26.837 1.00 76.81 107 LYS A C 1
ATOM 897 O O . LYS A 1 107 ? 12.522 -56.098 27.168 1.00 76.81 107 LYS A O 1
ATOM 902 N N . SER A 1 108 ? 11.903 -53.944 27.152 1.00 74.00 108 SER A N 1
ATOM 903 C CA . SER A 1 108 ? 13.041 -53.485 27.958 1.00 74.00 108 SER A CA 1
ATOM 904 C C . SER A 1 108 ? 12.999 -54.011 29.399 1.00 74.00 108 SER A C 1
ATOM 906 O O . SER A 1 108 ? 14.035 -54.421 29.932 1.00 74.00 108 SER A O 1
ATOM 908 N N . GLU A 1 109 ? 11.806 -54.064 29.998 1.00 76.44 109 GLU A N 1
ATOM 909 C CA . GLU A 1 109 ? 11.581 -54.557 31.359 1.00 76.44 109 GLU A CA 1
ATOM 910 C C . GLU A 1 109 ? 11.820 -56.073 31.441 1.00 76.44 109 GLU A C 1
ATOM 912 O O . GLU A 1 109 ? 12.503 -56.542 32.355 1.00 76.44 109 GLU A O 1
ATOM 917 N N . GLU A 1 110 ? 11.354 -56.838 30.449 1.00 75.56 110 GLU A N 1
ATOM 918 C CA . GLU A 1 110 ? 11.641 -58.274 30.325 1.00 75.56 110 GLU A CA 1
ATOM 919 C C . GLU A 1 110 ? 13.144 -58.551 30.170 1.00 75.56 110 GLU A C 1
ATOM 921 O O . GLU A 1 110 ? 13.692 -59.429 30.840 1.00 75.56 110 GLU A O 1
ATOM 926 N N . LEU A 1 111 ? 13.853 -57.763 29.354 1.00 72.19 111 LEU A N 1
ATOM 927 C CA . LEU A 1 111 ? 15.308 -57.883 29.181 1.00 72.19 111 LEU A CA 1
ATOM 928 C C . LEU A 1 111 ? 16.092 -57.566 30.462 1.00 72.19 111 LEU A C 1
ATOM 930 O O . LEU A 1 111 ? 17.158 -58.141 30.702 1.00 72.19 111 LEU A O 1
ATOM 934 N N . GLN A 1 112 ? 15.604 -56.635 31.285 1.00 73.06 112 GLN A N 1
ATOM 935 C CA . GLN A 1 112 ? 16.179 -56.375 32.606 1.00 73.06 112 GLN A CA 1
ATOM 936 C C . GLN A 1 112 ? 15.950 -57.548 33.560 1.00 73.06 112 GLN A C 1
ATOM 938 O O . GLN A 1 112 ? 16.879 -57.943 34.266 1.00 73.06 112 GLN A O 1
ATOM 943 N N . GLN A 1 113 ? 14.752 -58.132 33.559 1.00 72.00 113 GLN A N 1
ATOM 944 C CA . GLN A 1 113 ? 14.436 -59.288 34.401 1.00 72.00 113 GLN A CA 1
ATOM 945 C C . GLN A 1 113 ? 15.261 -60.519 34.008 1.00 72.00 113 GLN A C 1
ATOM 947 O O . GLN A 1 113 ? 15.817 -61.180 34.885 1.00 72.00 113 GLN A O 1
ATOM 952 N N . LEU A 1 114 ? 15.430 -60.781 32.708 1.00 72.94 114 LEU A N 1
ATOM 953 C CA . LEU A 1 114 ? 16.301 -61.850 32.206 1.00 72.94 114 LEU A CA 1
ATOM 954 C C . LEU A 1 114 ? 17.750 -61.678 32.678 1.00 72.94 114 LEU A C 1
ATOM 956 O O . LEU A 1 114 ? 18.352 -62.640 33.151 1.00 72.94 114 LEU A O 1
ATOM 960 N N . ARG A 1 115 ? 18.285 -60.450 32.645 1.00 70.12 115 ARG A N 1
ATOM 961 C CA . ARG A 1 115 ? 19.625 -60.156 33.182 1.00 70.12 115 ARG A CA 1
ATOM 962 C C . ARG A 1 115 ? 19.734 -60.418 34.682 1.00 70.12 115 ARG A C 1
ATOM 964 O O . ARG A 1 115 ? 20.749 -60.939 35.134 1.00 70.12 115 ARG A O 1
ATOM 971 N N . GLN A 1 116 ? 18.705 -60.090 35.465 1.00 70.00 116 GLN A N 1
ATOM 972 C CA . GLN A 1 116 ? 18.715 -60.411 36.895 1.00 70.00 116 GLN A CA 1
ATOM 973 C C . GLN A 1 116 ? 18.683 -61.921 37.149 1.00 70.00 116 GLN A C 1
ATOM 975 O O . GLN A 1 116 ? 19.404 -62.405 38.021 1.00 70.00 116 GLN A O 1
ATOM 980 N N . LEU A 1 117 ? 17.906 -62.677 36.370 1.00 71.00 117 LEU A N 1
ATOM 981 C CA . LEU A 1 117 ? 17.876 -64.139 36.463 1.00 71.00 117 LEU A CA 1
ATOM 982 C C . LEU A 1 117 ? 19.220 -64.769 36.087 1.00 71.00 117 LEU A C 1
ATOM 984 O O . LEU A 1 117 ? 19.645 -65.722 36.737 1.00 71.00 117 LEU A O 1
ATOM 988 N N . GLU A 1 118 ? 19.917 -64.217 35.096 1.00 70.94 118 GLU A N 1
ATOM 989 C CA . GLU A 1 118 ? 21.256 -64.663 34.706 1.00 70.94 118 GLU A CA 1
ATOM 990 C C . GLU A 1 118 ? 22.279 -64.458 35.837 1.00 70.94 118 GLU A C 1
ATOM 992 O O . GLU A 1 118 ? 23.019 -65.385 36.175 1.00 70.94 118 GLU A O 1
ATOM 997 N N . ILE A 1 119 ? 22.240 -63.299 36.507 1.00 70.69 119 ILE A N 1
ATOM 998 C CA . ILE A 1 119 ? 23.070 -63.007 37.689 1.00 70.69 119 ILE A CA 1
ATOM 999 C C . ILE A 1 119 ? 22.755 -63.979 38.834 1.00 70.69 119 ILE A C 1
ATOM 1001 O O . ILE A 1 119 ? 23.664 -64.521 39.466 1.00 70.69 119 ILE A O 1
ATOM 1005 N N . ILE A 1 120 ? 21.471 -64.233 39.108 1.00 70.88 120 ILE A N 1
ATOM 1006 C CA . ILE A 1 120 ? 21.052 -65.188 40.145 1.00 70.88 120 ILE A CA 1
ATOM 1007 C C . ILE A 1 120 ? 21.546 -66.600 39.803 1.00 70.88 120 ILE A C 1
ATOM 1009 O O . ILE A 1 120 ? 22.077 -67.288 40.676 1.00 70.88 120 ILE A O 1
ATOM 1013 N N . SER A 1 121 ? 21.435 -67.018 38.540 1.00 68.12 121 SER A N 1
ATOM 1014 C CA . SER A 1 121 ? 21.923 -68.316 38.067 1.00 68.12 121 SER A CA 1
ATOM 1015 C C . SER A 1 121 ? 23.440 -68.453 38.233 1.00 68.12 121 SER A C 1
ATOM 1017 O O . SER A 1 121 ? 23.911 -69.477 38.729 1.00 68.12 121 SER A O 1
ATOM 1019 N N . GLN A 1 122 ? 24.215 -67.422 37.885 1.00 66.31 122 GLN A N 1
ATOM 1020 C CA . GLN A 1 122 ? 25.671 -67.402 38.081 1.00 66.31 122 GLN A CA 1
ATOM 1021 C C . GLN A 1 122 ? 26.049 -67.472 39.567 1.00 66.31 122 GLN A C 1
ATOM 1023 O O . GLN A 1 122 ? 26.929 -68.244 39.946 1.00 66.31 122 GLN A O 1
ATOM 1028 N N . ASN A 1 123 ? 25.336 -66.745 40.431 1.00 66.56 123 ASN A N 1
ATOM 1029 C CA . ASN A 1 123 ? 25.545 -66.801 41.879 1.00 66.56 123 ASN A CA 1
ATOM 1030 C C . ASN A 1 123 ? 25.208 -68.179 42.468 1.00 66.56 123 ASN A C 1
ATOM 1032 O O . ASN A 1 123 ? 25.940 -68.682 43.319 1.00 66.56 123 ASN A O 1
ATOM 1036 N N . LEU A 1 124 ? 24.130 -68.820 42.008 1.00 63.12 124 LEU A N 1
ATOM 1037 C CA . LEU A 1 124 ? 23.782 -70.187 42.406 1.00 63.12 124 LEU A CA 1
ATOM 1038 C C . LEU A 1 124 ? 24.834 -71.198 41.943 1.00 63.12 124 LEU A C 1
ATOM 1040 O O . LEU A 1 124 ? 25.197 -72.083 42.715 1.00 63.12 124 LEU A O 1
ATOM 1044 N N . HIS A 1 125 ? 25.361 -71.048 40.726 1.00 58.06 125 HIS A N 1
ATOM 1045 C CA . HIS A 1 125 ? 26.434 -71.898 40.212 1.00 58.06 125 HIS A CA 1
ATOM 1046 C C . HIS A 1 125 ? 27.715 -71.768 41.054 1.00 58.06 125 HIS A C 1
ATOM 1048 O O . HIS A 1 125 ? 28.293 -72.776 41.460 1.00 58.06 125 HIS A O 1
ATOM 1054 N N . ASN A 1 126 ? 28.095 -70.539 41.416 1.00 56.47 126 ASN A N 1
ATOM 1055 C CA . ASN A 1 126 ? 29.237 -70.270 42.295 1.00 56.47 126 ASN A CA 1
ATOM 1056 C C . ASN A 1 126 ? 29.036 -70.840 43.711 1.00 56.47 126 ASN A C 1
ATOM 1058 O O . ASN A 1 126 ? 29.970 -71.388 44.293 1.00 56.47 126 ASN A O 1
ATOM 1062 N N . ASN A 1 127 ? 27.815 -70.780 44.251 1.00 53.44 127 ASN A N 1
ATOM 1063 C CA . ASN A 1 127 ? 27.487 -71.344 45.566 1.00 53.44 127 ASN A CA 1
ATOM 1064 C C . ASN A 1 127 ? 27.422 -72.883 45.567 1.00 53.44 127 ASN A C 1
ATOM 1066 O O . ASN A 1 127 ? 27.784 -73.511 46.561 1.00 53.44 127 ASN A O 1
ATOM 1070 N N . LEU A 1 128 ? 27.009 -73.511 44.461 1.00 53.41 128 LEU A N 1
ATOM 1071 C CA . LEU A 1 128 ? 27.055 -74.970 44.292 1.00 53.41 128 LEU A CA 1
ATOM 1072 C C . LEU A 1 128 ? 28.493 -75.494 44.160 1.00 53.41 128 LEU A C 1
ATOM 1074 O O . LEU A 1 128 ? 28.775 -76.590 44.637 1.00 53.41 128 LEU A O 1
ATOM 1078 N N . GLY A 1 129 ? 29.421 -74.695 43.619 1.00 49.69 129 GLY A N 1
ATOM 1079 C CA . GLY A 1 129 ? 30.860 -74.988 43.648 1.00 49.69 129 GLY A CA 1
ATOM 1080 C C . GLY A 1 129 ? 31.476 -75.006 45.057 1.00 49.69 129 GLY A C 1
ATOM 1081 O O . GLY A 1 129 ? 32.534 -75.597 45.252 1.00 49.69 129 GLY A O 1
ATOM 1082 N N . ILE A 1 130 ? 30.804 -74.408 46.050 1.00 47.81 130 ILE A N 1
ATOM 1083 C CA . ILE A 1 130 ? 31.243 -74.354 47.457 1.00 47.81 130 ILE A CA 1
ATOM 1084 C C . ILE A 1 130 ? 30.654 -75.513 48.291 1.00 47.81 130 ILE A C 1
ATOM 1086 O O . ILE A 1 130 ? 31.172 -75.834 49.357 1.00 47.81 130 ILE A O 1
ATOM 1090 N N . LEU A 1 131 ? 29.623 -76.211 47.801 1.00 45.19 131 LEU A N 1
ATOM 1091 C CA . LEU A 1 131 ? 28.958 -77.320 48.501 1.00 45.19 131 LEU A CA 1
ATOM 1092 C C . LEU A 1 131 ? 29.280 -78.675 47.859 1.00 45.19 131 LEU A C 1
ATOM 1094 O O . LEU A 1 131 ? 28.409 -79.417 47.408 1.00 45.19 131 LEU A O 1
ATOM 1098 N N . GLY A 1 132 ? 30.569 -79.010 47.875 1.00 40.09 132 GLY A N 1
ATOM 1099 C CA . GLY A 1 132 ? 31.019 -80.395 47.838 1.00 40.09 132 GLY A CA 1
ATOM 1100 C C . GLY A 1 132 ? 30.818 -81.056 49.207 1.00 40.09 132 GLY A C 1
ATOM 1101 O O . GLY A 1 132 ? 31.348 -80.585 50.208 1.00 40.09 132 GLY A O 1
ATOM 1102 N N . SER A 1 133 ? 30.113 -82.189 49.202 1.00 38.59 133 SER A N 1
ATOM 1103 C CA . SER A 1 133 ? 29.890 -83.172 50.281 1.00 38.59 133 SER A CA 1
ATOM 1104 C C . SER A 1 133 ? 28.693 -82.975 51.241 1.00 38.59 133 SER A C 1
ATOM 1106 O O . SER A 1 133 ? 28.585 -82.021 52.003 1.00 38.59 133 SER A O 1
ATOM 1108 N N . ASP A 1 134 ? 27.820 -83.990 51.187 1.00 40.97 134 ASP A N 1
ATOM 1109 C CA . ASP A 1 134 ? 26.878 -84.496 52.192 1.00 40.97 134 ASP A CA 1
ATOM 1110 C C . ASP A 1 134 ? 25.659 -83.671 52.643 1.00 40.97 134 ASP A C 1
ATOM 1112 O O . ASP A 1 134 ? 25.646 -83.023 53.688 1.00 40.97 134 ASP A O 1
ATOM 1116 N N . LYS A 1 135 ? 24.543 -83.874 51.914 1.00 43.56 135 LYS A N 1
ATOM 1117 C CA . LYS A 1 135 ? 23.247 -84.412 52.419 1.00 43.56 135 LYS A CA 1
ATOM 1118 C C . LYS A 1 135 ? 22.181 -84.370 51.309 1.00 43.56 135 LYS A C 1
ATOM 1120 O O . LYS A 1 135 ? 21.250 -83.562 51.308 1.00 43.56 135 LYS A O 1
ATOM 1125 N N . THR A 1 136 ? 22.305 -85.274 50.344 1.00 50.47 136 THR A N 1
ATOM 1126 C CA . THR A 1 136 ? 21.363 -85.474 49.234 1.00 50.47 136 THR A CA 1
ATOM 1127 C C . THR A 1 136 ? 20.145 -86.275 49.696 1.00 50.47 136 THR A C 1
ATOM 1129 O O . THR A 1 136 ? 20.208 -87.491 49.855 1.00 50.47 136 THR A O 1
ATOM 1132 N N . LYS A 1 137 ? 19.055 -85.552 49.991 1.00 50.19 137 LYS A N 1
ATOM 1133 C CA . LYS A 1 137 ? 17.633 -85.982 49.944 1.00 50.19 137 LYS A CA 1
ATOM 1134 C C . LYS A 1 137 ? 16.678 -84.919 50.511 1.00 50.19 137 LYS A C 1
ATOM 1136 O O . LYS A 1 137 ? 15.480 -84.998 50.274 1.00 50.19 137 LYS A O 1
ATOM 1141 N N . LYS A 1 138 ? 17.187 -83.901 51.228 1.00 44.97 138 LYS A N 1
ATOM 1142 C CA . LYS A 1 138 ? 16.373 -82.784 51.762 1.00 44.97 138 LYS A CA 1
ATOM 1143 C C . LYS A 1 138 ? 16.391 -81.517 50.888 1.00 44.97 138 LYS A C 1
ATOM 1145 O O . LYS A 1 138 ? 15.458 -80.726 50.970 1.00 44.97 138 LYS A O 1
ATOM 1150 N N . ASN A 1 139 ? 17.410 -81.345 50.038 1.00 47.44 139 ASN A N 1
ATOM 1151 C CA . ASN A 1 139 ? 17.537 -80.179 49.150 1.00 47.44 139 ASN A CA 1
ATOM 1152 C C . ASN A 1 139 ? 16.716 -80.292 47.855 1.00 47.44 139 ASN A C 1
ATOM 1154 O O . ASN A 1 139 ? 16.209 -79.273 47.395 1.00 47.44 139 ASN A O 1
ATOM 1158 N N . ASP A 1 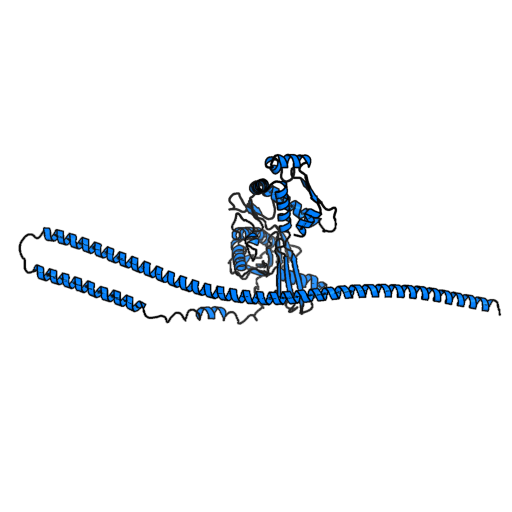140 ? 16.497 -81.496 47.317 1.00 43.12 140 ASP A N 1
ATOM 1159 C CA . ASP A 1 140 ? 15.740 -81.662 46.063 1.00 43.12 140 ASP A CA 1
ATOM 1160 C C . ASP A 1 140 ? 14.265 -81.257 46.212 1.00 43.12 140 ASP A C 1
ATOM 1162 O O . ASP A 1 140 ? 13.687 -80.652 45.311 1.00 43.12 140 ASP A O 1
ATOM 1166 N N . ILE A 1 141 ? 13.666 -81.500 47.384 1.00 47.06 141 ILE A N 1
ATOM 1167 C CA . ILE A 1 141 ? 12.278 -81.110 47.677 1.00 47.06 141 ILE A CA 1
ATOM 1168 C C . ILE A 1 141 ? 12.161 -79.584 47.792 1.00 47.06 141 ILE A C 1
ATOM 1170 O O . ILE A 1 141 ? 11.239 -78.997 47.234 1.00 47.06 141 ILE A O 1
ATOM 1174 N N . LYS A 1 142 ? 13.138 -78.924 48.427 1.00 49.75 142 LYS A N 1
ATOM 1175 C CA . LYS A 1 142 ? 13.121 -77.468 48.632 1.00 49.75 142 LYS A CA 1
ATOM 1176 C C . LYS A 1 142 ? 13.362 -76.693 47.330 1.00 49.75 142 LYS A C 1
ATOM 1178 O O . LYS A 1 142 ? 12.707 -75.685 47.087 1.00 49.75 142 LYS A O 1
ATOM 1183 N N . ILE A 1 143 ? 14.244 -77.200 46.463 1.00 48.91 143 ILE A N 1
ATOM 1184 C CA . ILE A 1 143 ? 14.488 -76.635 45.124 1.00 48.91 143 ILE A CA 1
ATOM 1185 C C . ILE A 1 143 ? 13.262 -76.839 44.221 1.00 48.91 143 ILE A C 1
ATOM 1187 O O . ILE A 1 143 ? 12.893 -75.937 43.473 1.00 48.91 143 ILE A O 1
ATOM 1191 N N . THR A 1 144 ? 12.589 -77.990 44.315 1.00 45.12 144 THR A N 1
ATOM 1192 C CA . THR A 1 144 ? 11.365 -78.263 43.541 1.00 45.12 144 THR A CA 1
ATOM 1193 C C . THR A 1 144 ? 10.191 -77.394 44.008 1.00 45.12 144 THR A C 1
ATOM 1195 O O . THR A 1 144 ? 9.438 -76.890 43.178 1.00 45.12 144 THR A O 1
ATOM 1198 N N . GLU A 1 145 ? 10.061 -77.136 45.313 1.00 50.38 145 GLU A N 1
ATOM 1199 C CA . GLU A 1 145 ? 9.053 -76.218 45.861 1.00 50.38 145 GLU A CA 1
ATOM 1200 C C . GLU A 1 145 ? 9.286 -74.758 45.457 1.00 50.38 145 GLU A C 1
ATOM 1202 O O . GLU A 1 145 ? 8.329 -74.074 45.089 1.00 50.38 145 GLU A O 1
ATOM 1207 N N . GLU A 1 146 ? 10.530 -74.269 45.470 1.00 49.72 146 GLU A N 1
ATOM 1208 C CA . GLU A 1 146 ? 10.821 -72.909 44.997 1.00 49.72 146 GLU A CA 1
ATOM 1209 C C . GLU A 1 146 ? 10.651 -72.773 43.485 1.00 49.72 146 GLU A C 1
ATOM 1211 O O . GLU A 1 146 ? 10.086 -71.783 43.019 1.00 49.72 146 GLU A O 1
ATOM 1216 N N . ARG A 1 147 ? 11.032 -73.797 42.713 1.00 44.91 147 ARG A N 1
ATOM 1217 C CA . ARG A 1 147 ? 10.814 -73.828 41.263 1.00 44.91 147 ARG A CA 1
ATOM 1218 C C . ARG A 1 147 ? 9.323 -73.851 40.912 1.00 44.91 147 ARG A C 1
ATOM 1220 O O . ARG A 1 147 ? 8.913 -73.154 39.988 1.00 44.91 147 ARG A O 1
ATOM 1227 N N . ASN A 1 148 ? 8.500 -74.571 41.676 1.00 45.78 148 ASN A N 1
ATOM 1228 C CA . ASN A 1 148 ? 7.045 -74.576 41.502 1.00 45.78 148 ASN A CA 1
ATOM 1229 C C . ASN A 1 148 ? 6.402 -73.255 41.947 1.00 45.78 148 ASN A C 1
ATOM 1231 O O . ASN A 1 148 ? 5.506 -72.764 41.262 1.00 45.78 148 ASN A O 1
ATOM 1235 N N . LYS A 1 149 ? 6.886 -72.616 43.023 1.00 51.00 149 LYS A N 1
ATOM 1236 C CA . LYS A 1 149 ? 6.468 -71.248 43.391 1.00 51.00 149 LYS A CA 1
ATOM 1237 C C . LYS A 1 149 ? 6.831 -70.229 42.310 1.00 51.00 149 LYS A C 1
ATOM 1239 O O . LYS A 1 149 ? 6.019 -69.358 42.010 1.00 51.00 149 LYS A O 1
ATOM 1244 N N . PHE A 1 150 ? 8.002 -70.367 41.693 1.00 47.00 150 PHE A N 1
ATOM 1245 C CA . PHE A 1 150 ? 8.459 -69.497 40.611 1.00 47.00 150 PHE A CA 1
ATOM 1246 C C . PHE A 1 150 ? 7.657 -69.703 39.317 1.00 47.00 150 PHE A C 1
ATOM 1248 O O . PHE A 1 150 ? 7.241 -68.725 38.699 1.00 47.00 150 PHE A O 1
ATOM 1255 N N . LEU A 1 151 ? 7.345 -70.953 38.947 1.00 45.38 151 LEU A N 1
ATOM 1256 C CA . LEU A 1 151 ? 6.431 -71.231 37.833 1.00 45.38 151 LEU A CA 1
ATOM 1257 C C . LEU A 1 151 ? 5.031 -70.668 38.102 1.00 45.38 151 LEU A C 1
ATOM 1259 O O . LEU A 1 151 ? 4.470 -70.023 37.229 1.00 45.38 151 LEU A O 1
ATOM 1263 N N . THR A 1 152 ? 4.495 -70.837 39.313 1.00 48.62 152 THR A N 1
ATOM 1264 C CA . THR A 1 152 ? 3.166 -70.308 39.678 1.00 48.62 152 THR A CA 1
ATOM 1265 C C . THR A 1 152 ? 3.133 -68.773 39.631 1.00 48.62 152 THR A C 1
ATOM 1267 O O . THR A 1 152 ? 2.141 -68.185 39.206 1.00 48.62 152 THR A O 1
ATOM 1270 N N . PHE A 1 153 ? 4.233 -68.107 40.002 1.00 47.53 153 PHE A N 1
ATOM 1271 C CA . PHE A 1 153 ? 4.384 -66.652 39.886 1.00 47.53 153 PHE A CA 1
ATOM 1272 C C . PHE A 1 153 ? 4.406 -66.170 38.424 1.00 47.53 153 PHE A C 1
ATOM 1274 O O . PHE A 1 153 ? 3.772 -65.165 38.103 1.00 47.53 153 PHE A O 1
ATOM 1281 N N . LEU A 1 154 ? 5.085 -66.897 37.529 1.00 42.00 154 LEU A N 1
ATOM 1282 C CA . LEU A 1 154 ? 5.118 -66.588 36.094 1.00 42.00 154 LEU A CA 1
ATOM 1283 C C . LEU A 1 154 ? 3.755 -66.810 35.418 1.00 42.00 154 LEU A C 1
ATOM 1285 O O . LEU A 1 154 ? 3.335 -65.981 34.610 1.00 42.00 154 LEU A O 1
ATOM 1289 N N . THR A 1 155 ? 3.034 -67.875 35.779 1.00 44.12 155 THR A N 1
ATOM 1290 C CA . THR A 1 155 ? 1.705 -68.171 35.217 1.00 44.12 155 THR A CA 1
ATOM 1291 C C . THR A 1 155 ? 0.662 -67.130 35.640 1.00 44.12 155 THR A C 1
ATOM 1293 O O . THR A 1 155 ? -0.064 -66.623 34.787 1.00 44.12 155 THR A O 1
ATOM 1296 N N . ASN A 1 156 ? 0.652 -66.716 36.916 1.00 45.22 156 ASN A N 1
ATOM 1297 C CA . ASN A 1 156 ? -0.275 -65.690 37.419 1.00 45.22 156 ASN A CA 1
ATOM 1298 C C . ASN A 1 156 ? -0.040 -64.299 36.801 1.00 45.22 156 ASN A C 1
ATOM 1300 O O . ASN A 1 156 ? -0.980 -63.518 36.664 1.00 45.22 156 ASN A O 1
ATOM 1304 N N . LYS A 1 157 ? 1.198 -63.968 36.405 1.00 48.25 157 LYS A N 1
ATOM 1305 C CA . LYS A 1 157 ? 1.477 -62.699 35.712 1.00 48.25 157 LYS A CA 1
ATOM 1306 C C . LYS A 1 157 ? 1.027 -62.711 34.252 1.00 48.25 157 LYS A C 1
ATOM 1308 O O . LYS A 1 157 ? 0.530 -61.695 33.783 1.00 48.25 157 LYS A O 1
ATOM 1313 N N . ASN A 1 158 ? 1.136 -63.847 33.562 1.00 41.53 158 ASN A N 1
ATOM 1314 C CA . ASN A 1 158 ? 0.632 -63.987 32.191 1.00 41.53 158 ASN A CA 1
ATOM 1315 C C . ASN A 1 158 ? -0.900 -63.846 32.117 1.00 41.53 158 ASN A C 1
ATOM 1317 O O . ASN A 1 158 ? -1.423 -63.295 31.148 1.00 41.53 158 ASN A O 1
ATOM 1321 N N . GLU A 1 159 ? -1.624 -64.273 33.157 1.00 43.53 159 GLU A N 1
ATOM 1322 C CA . GLU A 1 159 ? -3.066 -64.016 33.275 1.00 43.53 159 GLU A CA 1
ATOM 1323 C C . GLU A 1 159 ? -3.381 -62.524 33.468 1.00 43.53 159 GLU A C 1
ATOM 1325 O O . GLU A 1 159 ? -4.292 -62.025 32.812 1.00 43.53 159 GLU A O 1
ATOM 1330 N N . GLN A 1 160 ? -2.598 -61.779 34.262 1.00 43.12 160 GLN A N 1
ATOM 1331 C CA . GLN A 1 160 ? -2.765 -60.322 34.411 1.00 43.12 160 GLN A CA 1
ATOM 1332 C C . GLN A 1 160 ? -2.502 -59.552 33.108 1.00 43.12 160 GLN A C 1
ATOM 1334 O O . GLN A 1 160 ? -3.230 -58.605 32.804 1.00 43.12 160 GLN A O 1
ATOM 1339 N N . THR A 1 161 ? -1.519 -59.967 32.305 1.00 38.50 161 THR A N 1
ATOM 1340 C CA . THR A 1 161 ? -1.242 -59.345 30.997 1.00 38.50 161 THR A CA 1
ATOM 1341 C C . THR A 1 161 ? -2.371 -59.612 29.995 1.00 38.50 161 THR A C 1
ATOM 1343 O O . THR A 1 161 ? -2.779 -58.709 29.264 1.00 38.50 161 THR A O 1
ATOM 1346 N N . ASN A 1 162 ? -2.952 -60.817 30.010 1.00 39.78 162 ASN A N 1
ATOM 1347 C CA . ASN A 1 162 ? -4.109 -61.160 29.176 1.00 39.78 162 ASN A CA 1
ATOM 1348 C C . ASN A 1 162 ? -5.406 -60.471 29.639 1.00 39.78 162 ASN A C 1
ATOM 1350 O O . ASN A 1 162 ? -6.233 -60.103 28.806 1.00 39.78 162 ASN A O 1
ATOM 1354 N N . GLN A 1 163 ? -5.567 -60.221 30.942 1.00 39.03 163 GLN A N 1
ATOM 1355 C CA . GLN A 1 163 ? -6.684 -59.436 31.479 1.00 39.03 163 GLN A CA 1
ATOM 1356 C C . GLN A 1 163 ? -6.593 -57.954 31.075 1.00 39.03 163 GLN A C 1
ATOM 1358 O O . GLN A 1 163 ? -7.620 -57.336 30.799 1.00 39.03 163 GLN A O 1
ATOM 1363 N N . TYR A 1 164 ? -5.376 -57.409 30.952 1.00 37.59 164 TYR A N 1
ATOM 1364 C CA . TYR A 1 164 ? -5.141 -56.031 30.500 1.00 37.59 164 TYR A CA 1
ATOM 1365 C C . TYR A 1 164 ? -5.383 -55.847 28.987 1.00 37.59 164 TYR A C 1
ATOM 1367 O O . TYR A 1 164 ? -5.883 -54.810 28.547 1.00 37.59 164 TYR A O 1
ATOM 1375 N N . LEU A 1 165 ? -5.103 -56.882 28.186 1.00 37.66 165 LEU A N 1
ATOM 1376 C CA . LEU A 1 165 ? -5.444 -56.920 26.757 1.00 37.66 165 LEU A CA 1
ATOM 1377 C C . LEU A 1 165 ? -6.960 -57.052 26.516 1.00 37.66 165 LEU A C 1
ATOM 1379 O O . LEU A 1 165 ? -7.465 -56.518 25.532 1.00 37.66 165 LEU A O 1
ATOM 1383 N N . ALA A 1 166 ? -7.702 -57.685 27.432 1.00 34.94 166 ALA A N 1
ATOM 1384 C CA . ALA A 1 166 ? -9.164 -57.757 27.371 1.00 34.94 166 ALA A CA 1
ATOM 1385 C C . ALA A 1 166 ? -9.850 -56.420 27.727 1.00 34.94 166 ALA A C 1
ATOM 1387 O O . ALA A 1 166 ? -10.876 -56.087 27.133 1.00 34.94 166 ALA A O 1
ATOM 1388 N N . THR A 1 167 ? -9.265 -55.608 28.620 1.00 36.03 167 THR A N 1
ATOM 1389 C CA . THR A 1 167 ? -9.763 -54.251 28.937 1.00 36.03 167 THR A CA 1
ATOM 1390 C C . THR A 1 167 ? -9.573 -53.228 27.814 1.00 36.03 167 THR A C 1
ATOM 1392 O O . THR A 1 167 ? -10.197 -52.177 27.847 1.00 36.03 167 THR A O 1
ATOM 1395 N N . LEU A 1 168 ? -8.773 -53.528 26.785 1.00 38.19 168 LEU A N 1
ATOM 1396 C CA . LEU A 1 168 ? -8.606 -52.665 25.606 1.00 38.19 168 LEU A CA 1
ATOM 1397 C C . LEU A 1 168 ? -9.704 -52.858 24.540 1.00 38.19 168 LEU A C 1
ATOM 1399 O O . LEU A 1 168 ? -9.681 -52.176 23.518 1.00 38.19 168 LEU A O 1
ATOM 1403 N N . SER A 1 169 ? -10.660 -53.776 24.749 1.00 39.72 169 SER A N 1
ATOM 1404 C CA . SER A 1 169 ? -11.677 -54.130 23.744 1.00 39.72 169 SER A CA 1
ATOM 1405 C C . SER A 1 169 ? -13.103 -53.639 24.031 1.00 39.72 169 SER A C 1
ATOM 1407 O O . SER A 1 169 ? -14.004 -53.910 23.242 1.00 39.72 169 SER A O 1
ATOM 1409 N N . LEU A 1 170 ? -13.341 -52.878 25.099 1.00 38.62 170 LEU A N 1
ATOM 1410 C CA . LEU A 1 170 ? -14.653 -52.291 25.390 1.00 38.62 170 LEU A CA 1
ATOM 1411 C C . LEU A 1 170 ? -14.475 -50.908 26.026 1.00 38.62 170 LEU A C 1
ATOM 1413 O O . LEU A 1 170 ? -14.101 -50.825 27.185 1.00 38.62 170 LEU A O 1
ATOM 1417 N N . ASP A 1 171 ? -14.683 -49.853 25.232 1.00 31.1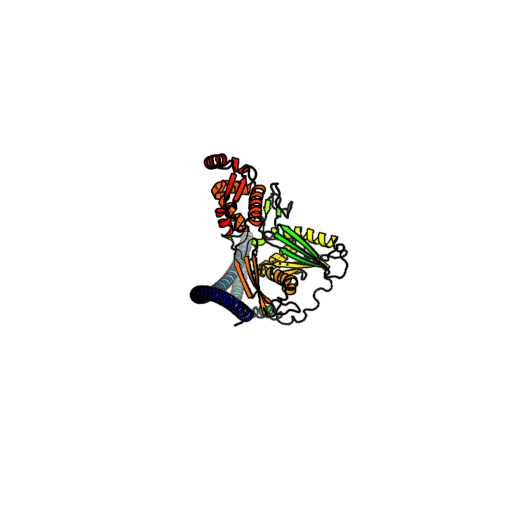7 171 ASP A N 1
ATOM 1418 C CA . ASP A 1 171 ? -15.514 -48.680 25.569 1.00 31.17 171 ASP A CA 1
ATOM 1419 C C . ASP A 1 171 ? -15.348 -47.586 24.504 1.00 31.17 171 ASP A C 1
ATOM 1421 O O . ASP A 1 171 ? -14.696 -46.560 24.665 1.00 31.17 171 ASP A O 1
ATOM 1425 N N . ASN A 1 172 ? -15.997 -47.821 23.364 1.00 34.62 172 ASN A N 1
ATOM 1426 C CA . ASN A 1 172 ? -16.209 -46.827 22.316 1.00 34.62 172 ASN A CA 1
ATOM 1427 C C . ASN A 1 172 ? -17.509 -46.052 22.618 1.00 34.62 172 ASN A C 1
ATOM 1429 O O . ASN A 1 172 ? -18.491 -46.164 21.880 1.00 34.62 172 ASN A O 1
ATOM 1433 N N . LYS A 1 173 ? -17.567 -45.343 23.757 1.00 34.69 173 LYS A N 1
ATOM 1434 C CA . LYS A 1 173 ? -18.763 -44.568 24.153 1.00 34.69 173 LYS A CA 1
ATOM 1435 C C . LYS A 1 173 ? -18.557 -43.149 24.686 1.00 34.69 173 LYS A C 1
ATOM 1437 O O . LYS A 1 173 ? -19.562 -42.473 24.852 1.00 34.69 173 LYS A O 1
ATOM 1442 N N . ASP A 1 174 ? -17.332 -42.632 24.776 1.00 34.22 174 ASP A N 1
ATOM 1443 C CA . ASP A 1 174 ? -17.095 -41.232 25.188 1.00 34.22 174 ASP A CA 1
ATOM 1444 C C . ASP A 1 174 ? -16.473 -40.352 24.087 1.00 34.22 174 ASP A C 1
ATOM 1446 O O . ASP A 1 174 ? -15.737 -39.406 24.354 1.00 34.22 174 ASP A O 1
ATOM 1450 N N . ALA A 1 175 ? -16.809 -40.617 22.821 1.00 34.09 175 ALA A N 1
ATOM 1451 C CA . ALA A 1 175 ? -16.440 -39.760 21.686 1.00 34.09 175 ALA A CA 1
ATOM 1452 C C . ALA A 1 175 ? -17.547 -38.765 21.270 1.00 34.09 175 ALA A C 1
ATOM 1454 O O . ALA A 1 175 ? -17.447 -38.162 20.206 1.00 34.09 175 ALA A O 1
ATOM 1455 N N . ASN A 1 176 ? -18.589 -38.581 22.095 1.00 32.84 176 ASN A N 1
ATOM 1456 C CA . ASN A 1 176 ? -19.723 -37.692 21.793 1.00 32.84 176 ASN A CA 1
ATOM 1457 C C . ASN A 1 176 ? -19.880 -36.476 22.725 1.00 32.84 176 ASN A C 1
ATOM 1459 O O . ASN A 1 176 ? -20.811 -35.707 22.527 1.00 32.84 176 ASN A O 1
ATOM 1463 N N . ASN A 1 177 ? -18.967 -36.228 23.673 1.00 32.72 177 ASN A N 1
ATOM 1464 C CA . ASN A 1 177 ? -19.052 -35.053 24.565 1.00 32.72 177 ASN A CA 1
ATOM 1465 C C . ASN A 1 177 ? -18.061 -33.918 24.254 1.00 32.72 177 ASN A C 1
ATOM 1467 O O . ASN A 1 177 ? -17.971 -32.948 25.003 1.00 32.72 177 ASN A O 1
ATOM 1471 N N . SER A 1 178 ? -17.342 -33.980 23.131 1.00 32.44 178 SER A N 1
ATOM 1472 C CA . SER A 1 178 ? -16.453 -32.893 22.692 1.00 32.44 178 SER A CA 1
ATOM 1473 C C . SER A 1 178 ? -17.098 -31.915 21.700 1.00 32.44 178 SER A C 1
ATOM 1475 O O . SER A 1 178 ? -16.526 -30.852 21.463 1.00 32.44 178 SER A O 1
ATOM 1477 N N . SER A 1 179 ? -18.300 -32.196 21.171 1.00 33.94 179 SER A N 1
ATOM 1478 C CA . SER A 1 179 ? -19.040 -31.232 20.336 1.00 33.94 179 SER A CA 1
ATOM 1479 C C . SER A 1 179 ? -19.931 -30.282 21.145 1.00 33.94 179 SER A C 1
ATOM 1481 O O . SER A 1 179 ? -20.202 -29.175 20.690 1.00 33.94 179 SER A O 1
ATOM 1483 N N . GLU A 1 180 ? -20.343 -30.660 22.359 1.00 32.34 180 GLU A N 1
ATOM 1484 C CA . GLU A 1 180 ? -21.229 -29.835 23.199 1.00 32.34 180 GLU A CA 1
ATOM 1485 C C . GLU A 1 180 ? -20.470 -28.715 23.945 1.00 32.34 180 GLU A C 1
ATOM 1487 O O . GLU A 1 180 ? -21.020 -27.650 24.220 1.00 32.34 180 GLU A O 1
ATOM 1492 N N . TYR A 1 181 ? -19.160 -28.886 24.166 1.00 31.41 181 TYR A N 1
ATOM 1493 C CA . TYR A 1 181 ? -18.280 -27.817 24.665 1.00 31.41 181 TYR A CA 1
ATOM 1494 C C . TYR A 1 181 ? -17.793 -26.858 23.569 1.00 31.41 181 TYR A C 1
ATOM 1496 O O . TYR A 1 181 ? -17.455 -25.715 23.872 1.00 31.41 181 TYR A O 1
ATOM 1504 N N . PHE A 1 182 ? -17.784 -27.287 22.302 1.00 31.48 182 PHE A N 1
ATOM 1505 C CA . PHE A 1 182 ? -17.393 -26.434 21.173 1.00 31.48 182 PHE A CA 1
ATOM 1506 C C . PHE A 1 182 ? -18.554 -25.593 20.625 1.00 31.48 182 PHE A C 1
ATOM 1508 O O . PHE A 1 182 ? -18.314 -24.491 20.143 1.00 31.48 182 PHE A O 1
ATOM 1515 N N . LEU A 1 183 ? -19.803 -26.057 20.748 1.00 30.14 183 LEU A N 1
ATOM 1516 C CA . LEU A 1 183 ? -20.986 -25.288 20.338 1.00 30.14 183 LEU A CA 1
ATOM 1517 C C . LEU A 1 183 ? -21.410 -24.237 21.380 1.00 30.14 183 LEU A C 1
ATOM 1519 O O . LEU A 1 183 ? -21.789 -23.133 21.004 1.00 30.14 183 LEU A O 1
ATOM 1523 N N . ASN A 1 184 ? -21.202 -24.485 22.679 1.00 29.22 184 ASN A N 1
ATOM 1524 C CA . ASN A 1 184 ? -21.463 -23.478 23.722 1.00 29.22 184 ASN A CA 1
ATOM 1525 C C . ASN A 1 184 ? -20.477 -22.289 23.725 1.00 29.22 184 ASN A C 1
ATOM 1527 O O . ASN A 1 184 ? -20.734 -21.279 24.382 1.00 29.22 184 ASN A O 1
ATOM 1531 N N . PHE A 1 185 ? -19.367 -22.375 22.980 1.00 32.09 185 PHE A N 1
ATOM 1532 C CA . PHE A 1 185 ? -18.453 -21.244 22.779 1.00 32.09 185 PHE A CA 1
ATOM 1533 C C . PHE A 1 185 ? -18.912 -20.300 21.652 1.00 32.09 185 PHE A C 1
ATOM 1535 O O . PHE A 1 185 ? -18.498 -19.144 21.626 1.00 32.09 185 PHE A O 1
ATOM 1542 N N . PHE A 1 186 ? -19.789 -20.761 20.751 1.00 31.67 186 PHE A N 1
ATOM 1543 C CA . PHE A 1 186 ? -20.313 -19.960 19.636 1.00 31.67 186 PHE A CA 1
ATOM 1544 C C . PHE A 1 186 ? -21.747 -19.447 19.848 1.00 31.67 186 PHE A C 1
ATOM 1546 O O . PHE A 1 186 ? -22.131 -18.499 19.173 1.00 31.67 186 PHE A O 1
ATOM 1553 N N . ASP A 1 187 ? -22.502 -19.980 20.816 1.00 28.91 187 ASP A N 1
ATOM 1554 C CA . ASP A 1 187 ? -23.877 -19.526 21.106 1.00 28.91 187 ASP A CA 1
ATOM 1555 C C . ASP A 1 187 ? -23.987 -18.422 22.177 1.00 28.91 187 ASP A C 1
ATOM 1557 O O . ASP A 1 187 ? -25.061 -17.864 22.386 1.00 28.91 187 ASP A O 1
ATOM 1561 N N . THR A 1 188 ? -22.893 -18.035 22.845 1.00 29.42 188 THR A N 1
ATOM 1562 C CA . THR A 1 188 ? -22.912 -16.934 23.838 1.00 29.42 188 THR A CA 1
ATOM 1563 C C . THR A 1 188 ? -22.476 -15.574 23.289 1.00 29.42 188 THR A C 1
ATOM 1565 O O . THR A 1 188 ? -22.512 -14.584 24.018 1.00 29.42 188 THR A O 1
ATOM 1568 N N . SER A 1 189 ? -22.121 -15.480 22.006 1.00 31.59 189 SER A N 1
ATOM 1569 C CA . SER A 1 189 ? -21.769 -14.213 21.344 1.00 31.59 189 SER A CA 1
ATOM 1570 C C . SER A 1 189 ? -22.894 -13.626 20.487 1.00 31.59 189 SER A C 1
ATOM 1572 O O . SER A 1 189 ? -22.701 -12.579 19.872 1.00 31.59 189 SER A O 1
ATOM 1574 N N . LEU A 1 190 ? -24.081 -14.243 20.483 1.00 35.38 190 LEU A N 1
ATOM 1575 C CA . LEU A 1 190 ? -25.238 -13.775 19.721 1.00 35.38 190 LEU A CA 1
ATOM 1576 C C . LEU A 1 190 ? -26.363 -13.207 20.593 1.00 35.38 190 LEU A C 1
ATOM 1578 O O . LEU A 1 190 ? -27.525 -13.303 20.232 1.00 35.38 190 LEU A O 1
ATOM 1582 N N . GLU A 1 191 ? -26.053 -12.572 21.722 1.00 35.62 191 GLU A N 1
ATOM 1583 C CA . GLU A 1 191 ? -27.038 -11.753 22.430 1.00 35.62 191 GLU A CA 1
ATOM 1584 C C . GLU A 1 191 ? -26.369 -10.556 23.114 1.00 35.62 191 GLU A C 1
ATOM 1586 O O . GLU A 1 191 ? -25.576 -10.709 24.039 1.00 35.62 191 GLU A O 1
ATOM 1591 N N . LYS A 1 192 ? -26.804 -9.365 22.676 1.00 36.94 192 LYS A N 1
ATOM 1592 C CA . LYS A 1 192 ? -26.516 -7.999 23.156 1.00 36.94 192 LYS A CA 1
ATOM 1593 C C . LYS A 1 192 ? -25.414 -7.254 22.416 1.00 36.94 192 LYS A C 1
ATOM 1595 O O . LYS A 1 192 ? -24.285 -7.167 22.870 1.00 36.94 192 LYS A O 1
ATOM 1600 N N . ASP A 1 193 ? -25.845 -6.533 21.384 1.00 32.28 193 ASP A N 1
ATOM 1601 C CA . ASP A 1 193 ? -25.151 -5.325 20.937 1.00 32.28 193 ASP A CA 1
ATOM 1602 C C . ASP A 1 193 ? -26.120 -4.140 20.772 1.00 32.28 193 ASP A C 1
ATOM 1604 O O . ASP A 1 193 ? -26.132 -3.401 19.788 1.00 32.28 193 ASP A O 1
ATOM 1608 N N . THR A 1 194 ? -26.963 -3.944 21.791 1.00 34.84 194 THR A N 1
ATOM 1609 C CA . THR A 1 194 ? -27.760 -2.720 21.994 1.00 34.84 194 THR A CA 1
ATOM 1610 C C . THR A 1 194 ? -27.245 -1.855 23.154 1.00 34.84 194 THR A C 1
ATOM 1612 O O . THR A 1 194 ? -27.992 -1.046 23.694 1.00 34.84 194 THR A O 1
ATOM 1615 N N . GLU A 1 195 ? -25.959 -1.952 23.513 1.00 37.56 195 GLU A N 1
ATOM 1616 C CA . GLU A 1 195 ? -25.279 -1.020 24.438 1.00 37.56 195 GLU A CA 1
ATOM 1617 C C . GLU A 1 195 ? -24.146 -0.239 23.741 1.00 37.56 195 GLU A C 1
ATOM 1619 O O . GLU A 1 195 ? -23.026 -0.109 24.227 1.00 37.56 195 GLU A O 1
ATOM 1624 N N . LYS A 1 196 ? -24.431 0.362 22.581 1.00 40.31 196 LYS A N 1
ATOM 1625 C CA . LYS A 1 196 ? -23.465 1.175 21.814 1.00 40.31 196 LYS A CA 1
ATOM 1626 C C . LYS A 1 196 ? -23.185 2.582 22.382 1.00 40.31 196 LYS A C 1
ATOM 1628 O O . LYS A 1 196 ? -22.838 3.492 21.635 1.00 40.31 196 LYS A O 1
ATOM 1633 N N . SER A 1 197 ? -23.290 2.809 23.695 1.00 41.28 197 SER A N 1
ATOM 1634 C CA . SER A 1 197 ? -23.057 4.145 24.272 1.00 41.28 197 SER A CA 1
ATOM 1635 C C . SER A 1 197 ? -22.325 4.134 25.618 1.00 41.28 197 SER A C 1
ATOM 1637 O O . SER A 1 197 ? -22.901 4.537 26.629 1.00 41.28 197 SER A O 1
ATOM 1639 N N . LYS A 1 198 ? -21.055 3.693 25.647 1.00 44.38 198 LYS A N 1
ATOM 1640 C CA . LYS A 1 198 ? -20.064 4.097 26.682 1.00 44.38 198 LYS A CA 1
ATOM 1641 C C . LYS A 1 198 ? -18.620 3.623 26.458 1.00 44.38 198 LYS A C 1
ATOM 1643 O O . LYS A 1 198 ? -17.826 3.648 27.396 1.00 44.38 198 LYS A O 1
ATOM 1648 N N . LEU A 1 199 ? -18.244 3.197 25.254 1.00 50.75 199 LEU A N 1
ATOM 1649 C CA . LEU A 1 199 ? -16.870 2.765 25.013 1.00 50.75 199 LEU A CA 1
ATOM 1650 C C . LEU A 1 199 ? -15.928 3.983 25.036 1.00 50.75 199 LEU A C 1
ATOM 1652 O O . LEU A 1 199 ? -15.941 4.830 24.148 1.00 50.75 199 LEU A O 1
ATOM 1656 N N . TYR A 1 200 ? -15.124 4.034 26.100 1.00 65.00 200 TYR A N 1
ATOM 1657 C CA . TYR A 1 200 ? -13.952 4.883 26.321 1.00 65.00 200 TYR A CA 1
ATOM 1658 C C . TYR A 1 200 ? -14.167 6.352 26.772 1.00 65.00 200 TYR A C 1
ATOM 1660 O O . TYR A 1 200 ? -13.780 7.283 26.063 1.00 65.00 200 TYR A O 1
ATOM 1668 N N . PRO A 1 201 ? -14.665 6.599 28.003 1.00 64.81 201 PRO A N 1
ATOM 1669 C CA . PRO A 1 201 ? -14.773 7.958 28.557 1.00 64.81 201 PRO A CA 1
ATOM 1670 C C . PRO A 1 201 ? -13.425 8.700 28.672 1.00 64.81 201 PRO A C 1
ATOM 1672 O O . PRO A 1 201 ? -13.406 9.928 28.710 1.00 64.81 201 PRO A O 1
ATOM 1675 N N . ASP A 1 202 ? -12.305 7.972 28.691 1.00 83.62 202 ASP A N 1
ATOM 1676 C CA . ASP A 1 202 ? -10.964 8.528 28.913 1.00 83.62 202 ASP A CA 1
ATOM 1677 C C . ASP A 1 202 ? -10.171 8.811 27.625 1.00 83.62 202 ASP A C 1
ATOM 1679 O O . ASP A 1 202 ? -8.999 9.207 27.697 1.00 83.62 202 ASP A O 1
ATOM 1683 N N . ILE A 1 203 ? -10.761 8.592 26.442 1.00 89.94 203 ILE A N 1
ATOM 1684 C CA . ILE A 1 203 ? -10.074 8.840 25.167 1.00 89.94 203 ILE A CA 1
ATOM 1685 C C . ILE A 1 203 ? -10.048 10.333 24.893 1.00 89.94 203 ILE A C 1
ATOM 1687 O O . ILE A 1 203 ? -11.076 10.998 24.793 1.00 89.94 203 ILE A O 1
ATOM 1691 N N . GLN A 1 204 ? -8.833 10.855 24.766 1.00 90.44 204 GLN A N 1
ATOM 1692 C CA . GLN A 1 204 ? -8.583 12.262 24.482 1.00 90.44 204 GLN A CA 1
ATOM 1693 C C . GLN A 1 204 ? -8.125 12.476 23.043 1.00 90.44 204 GLN A C 1
ATOM 1695 O O . GLN A 1 204 ? -8.354 13.549 22.486 1.00 90.44 204 GLN A O 1
ATOM 1700 N N . VAL A 1 205 ? -7.498 11.462 22.442 1.00 92.25 205 VAL A N 1
ATOM 1701 C CA . VAL A 1 205 ? -6.901 11.525 21.109 1.00 92.25 205 VAL A CA 1
ATOM 1702 C C . VAL A 1 205 ? -7.259 10.268 20.321 1.00 92.25 205 VAL A C 1
ATOM 1704 O O . VAL A 1 205 ? -7.174 9.158 20.842 1.00 92.25 205 VAL A O 1
ATOM 1707 N N . VAL A 1 206 ? -7.617 10.442 19.054 1.00 94.44 206 VAL A N 1
ATOM 1708 C CA . VAL A 1 206 ? -7.753 9.358 18.078 1.00 94.44 206 VAL A CA 1
ATOM 1709 C C . VAL A 1 206 ? -6.616 9.487 17.074 1.00 94.44 206 VAL A C 1
ATOM 1711 O O . VAL A 1 206 ? -6.362 10.575 16.558 1.00 94.44 206 VAL A O 1
ATOM 1714 N N . VAL A 1 207 ? -5.925 8.382 16.816 1.00 97.00 207 VAL A N 1
ATOM 1715 C CA . VAL A 1 207 ? -4.892 8.278 15.787 1.00 97.00 207 VAL A CA 1
ATOM 1716 C C . VAL A 1 207 ? -5.406 7.352 14.699 1.00 97.00 207 VAL A C 1
ATOM 1718 O O . VAL A 1 207 ? -5.676 6.187 14.980 1.00 97.00 207 VAL A O 1
ATOM 1721 N N . GLY A 1 208 ? -5.521 7.859 13.476 1.00 97.62 208 GLY A N 1
ATOM 1722 C CA . GLY A 1 208 ? -5.721 7.034 12.288 1.00 97.62 208 GLY A CA 1
ATOM 1723 C C . GLY A 1 208 ? -4.371 6.727 11.652 1.00 97.62 208 GLY A C 1
ATOM 1724 O O . GLY A 1 208 ? -3.602 7.657 11.427 1.00 97.62 208 GLY A O 1
ATOM 1725 N N . ILE A 1 209 ? -4.071 5.463 11.368 1.00 98.06 209 ILE A N 1
ATOM 1726 C CA . ILE A 1 209 ? -2.910 5.068 10.563 1.00 98.06 209 ILE A CA 1
ATOM 1727 C C . ILE A 1 209 ? -3.423 4.404 9.298 1.00 98.06 209 ILE A C 1
ATOM 1729 O O . ILE A 1 209 ? -4.068 3.360 9.372 1.00 98.06 209 ILE A O 1
ATOM 1733 N N . ASP A 1 210 ? -3.076 4.996 8.164 1.00 96.56 210 ASP A N 1
ATOM 1734 C CA . ASP A 1 210 ? -3.131 4.330 6.880 1.00 96.56 210 ASP A CA 1
ATOM 1735 C C . ASP A 1 210 ? -1.788 3.653 6.609 1.00 96.56 210 ASP A C 1
ATOM 1737 O O . ASP A 1 210 ? -0.784 4.326 6.386 1.00 96.56 210 ASP A O 1
ATOM 1741 N N . PHE A 1 211 ? -1.736 2.326 6.720 1.00 94.75 211 PHE A N 1
ATOM 1742 C CA . PHE A 1 211 ? -0.510 1.557 6.508 1.00 94.75 211 PHE A CA 1
ATOM 1743 C C . PHE A 1 211 ? -0.529 0.966 5.101 1.00 94.75 211 PHE A C 1
ATOM 1745 O O . PHE A 1 211 ? -0.938 -0.178 4.931 1.00 94.75 211 PHE A O 1
ATOM 1752 N N . GLY A 1 212 ? -0.114 1.726 4.088 1.00 92.31 212 GLY A N 1
ATOM 1753 C CA . GLY A 1 212 ? -0.083 1.286 2.689 1.00 92.31 212 GLY A CA 1
ATOM 1754 C C . GLY A 1 212 ? 1.226 0.597 2.283 1.00 92.31 212 GLY A C 1
ATOM 1755 O O . GLY A 1 212 ? 2.240 0.662 2.981 1.00 92.31 212 GLY A O 1
ATOM 1756 N N . ALA A 1 213 ? 1.216 -0.095 1.137 1.00 90.50 213 ALA A N 1
ATOM 1757 C CA . ALA A 1 213 ? 2.364 -0.881 0.665 1.00 90.50 213 ALA A CA 1
ATOM 1758 C C . ALA A 1 213 ? 3.554 -0.020 0.201 1.00 90.50 213 ALA A C 1
ATOM 1760 O O . ALA A 1 213 ? 4.702 -0.397 0.440 1.00 90.50 213 ALA A O 1
ATOM 1761 N N . ILE A 1 214 ? 3.276 1.127 -0.432 1.00 88.62 214 ILE A N 1
ATOM 1762 C CA . ILE A 1 214 ? 4.284 2.090 -0.913 1.00 88.62 214 ILE A CA 1
ATOM 1763 C C . ILE A 1 214 ? 4.436 3.251 0.069 1.00 88.62 214 ILE A C 1
ATOM 1765 O O . ILE A 1 214 ? 5.550 3.634 0.423 1.00 88.62 214 ILE A O 1
ATOM 1769 N N . SER A 1 215 ? 3.312 3.801 0.516 1.00 91.25 215 SER A N 1
ATOM 1770 C CA . SER A 1 215 ? 3.239 4.936 1.426 1.00 91.25 215 SER A CA 1
ATOM 1771 C C . SER A 1 215 ? 2.294 4.629 2.574 1.00 91.25 215 SER A C 1
ATOM 1773 O O . SER A 1 215 ? 1.305 3.926 2.401 1.00 91.25 215 SER A O 1
ATOM 1775 N N . SER A 1 216 ? 2.592 5.184 3.738 1.00 95.31 216 SER A N 1
ATOM 1776 C CA . SER A 1 216 ? 1.728 5.189 4.905 1.00 95.31 216 SER A CA 1
ATOM 1777 C C . SER A 1 216 ? 1.464 6.624 5.331 1.00 95.31 216 SER A C 1
ATOM 1779 O O . SER A 1 216 ? 2.340 7.479 5.223 1.00 95.31 216 SER A O 1
ATOM 1781 N N . ALA A 1 217 ? 0.290 6.890 5.877 1.00 96.19 217 ALA A N 1
ATOM 1782 C CA . ALA A 1 217 ? -0.034 8.164 6.492 1.00 96.19 217 ALA A CA 1
ATOM 1783 C C . ALA A 1 217 ? -0.488 7.946 7.931 1.00 96.19 217 ALA A C 1
ATOM 1785 O O . ALA A 1 217 ? -1.030 6.899 8.285 1.00 96.19 217 ALA A O 1
ATOM 1786 N N . PHE A 1 218 ? -0.303 8.951 8.776 1.00 97.38 218 PHE A N 1
ATOM 1787 C CA . PHE A 1 218 ? -1.010 8.996 10.046 1.00 97.38 218 PHE A CA 1
ATOM 1788 C C . PHE A 1 218 ? -1.711 10.333 10.214 1.00 97.38 218 PHE A C 1
ATOM 1790 O O . PHE A 1 218 ? -1.240 11.370 9.753 1.00 97.38 218 PHE A O 1
ATOM 1797 N N . SER A 1 219 ? -2.834 10.301 10.913 1.00 95.62 219 SER A N 1
ATOM 1798 C CA . SER A 1 219 ? -3.572 11.474 11.350 1.00 95.62 219 SER A CA 1
ATOM 1799 C C . SER A 1 219 ? -3.781 11.413 12.853 1.00 95.62 219 SER A C 1
ATOM 1801 O O . SER A 1 219 ? -3.923 10.338 13.437 1.00 95.62 219 SER A O 1
ATOM 1803 N N . VAL A 1 220 ? -3.785 12.574 13.495 1.00 94.12 220 VAL A N 1
ATOM 1804 C CA . VAL A 1 220 ? -4.035 12.706 14.928 1.00 94.12 220 VAL A CA 1
ATOM 1805 C C . VAL A 1 220 ? -5.125 13.742 15.130 1.00 94.12 220 VAL A C 1
ATOM 1807 O O . VAL A 1 220 ? -5.012 14.873 14.654 1.00 94.12 220 VAL A O 1
ATOM 1810 N N . TYR A 1 221 ? -6.175 13.354 15.848 1.00 91.06 221 TYR A N 1
ATOM 1811 C CA . TYR A 1 221 ? -7.314 14.204 16.165 1.00 91.06 221 TYR A CA 1
ATOM 1812 C C . TYR A 1 221 ? -7.566 14.241 17.674 1.00 91.06 221 TYR A C 1
ATOM 1814 O O . TYR A 1 221 ? -7.713 13.198 18.314 1.00 91.06 221 TYR A O 1
ATOM 1822 N N . CYS A 1 222 ? -7.647 15.438 18.255 1.00 87.56 222 CYS A N 1
ATOM 1823 C CA . CYS A 1 222 ? -8.021 15.618 19.658 1.00 87.56 222 CYS A CA 1
ATOM 1824 C C . CYS A 1 222 ? -9.544 15.698 19.807 1.00 87.56 222 CYS A C 1
ATOM 1826 O O . CYS A 1 222 ? -10.182 16.598 19.263 1.00 87.56 222 CYS A O 1
ATOM 1828 N N . VAL A 1 223 ? -10.114 14.773 20.581 1.00 83.06 223 VAL A N 1
ATOM 1829 C CA . VAL A 1 223 ? -11.564 14.664 20.825 1.00 83.06 223 VAL A CA 1
ATOM 1830 C C . VAL A 1 223 ? -12.020 15.599 21.950 1.00 83.06 223 VAL A C 1
ATOM 1832 O O . VAL A 1 223 ? -13.181 15.998 22.009 1.00 83.06 223 VAL A O 1
ATOM 1835 N N . THR A 1 224 ? -11.118 15.968 22.864 1.00 71.88 224 THR A N 1
ATOM 1836 C CA . THR A 1 224 ? -11.473 16.813 24.016 1.00 71.88 224 THR A CA 1
ATOM 1837 C C . THR A 1 224 ? -11.504 18.301 23.679 1.00 71.88 224 THR A C 1
ATOM 1839 O O . THR A 1 224 ? -10.789 18.784 22.808 1.00 71.88 224 THR A O 1
ATOM 1842 N N . THR A 1 225 ? -12.267 19.063 24.464 1.00 59.00 225 THR A N 1
ATOM 1843 C CA . THR A 1 225 ? -12.336 20.534 24.400 1.00 59.00 225 THR A CA 1
ATOM 1844 C C . THR A 1 225 ? -11.088 21.242 24.948 1.00 59.00 225 THR A C 1
ATOM 1846 O O . THR A 1 225 ? -11.043 22.475 24.966 1.00 59.00 225 THR A O 1
ATOM 1849 N N . LYS A 1 226 ? -10.065 20.501 25.410 1.00 61.03 226 LYS A N 1
ATOM 1850 C CA . LYS A 1 226 ? -8.797 21.091 25.858 1.00 61.03 226 LYS A CA 1
ATOM 1851 C C . LYS A 1 226 ? -8.134 21.775 24.666 1.00 61.03 226 LYS A C 1
ATOM 1853 O O . LYS A 1 226 ? -7.881 21.135 23.649 1.00 61.03 226 LYS A O 1
ATOM 1858 N N . LYS A 1 227 ? -7.847 23.075 24.799 1.00 58.84 227 LYS A N 1
ATOM 1859 C CA . LYS A 1 227 ? -7.232 23.844 23.714 1.00 58.84 227 LYS A CA 1
ATOM 1860 C C . LYS A 1 227 ? -5.876 23.219 23.333 1.00 58.84 227 LYS A C 1
ATOM 1862 O O . LYS A 1 227 ? -5.036 23.052 24.222 1.00 58.84 227 LYS A O 1
ATOM 1867 N N . PRO A 1 228 ? -5.664 22.869 22.053 1.00 64.62 228 PRO A N 1
ATOM 1868 C CA . PRO A 1 228 ? -4.378 22.390 21.559 1.00 64.62 228 PRO A CA 1
ATOM 1869 C C . PRO A 1 228 ? -3.309 23.470 21.755 1.00 64.62 228 PRO A C 1
ATOM 1871 O O . PRO A 1 228 ? -3.618 24.663 21.797 1.00 64.62 228 PRO A O 1
ATOM 1874 N N . LYS A 1 229 ? -2.036 23.066 21.847 1.00 66.00 229 LYS A N 1
ATOM 1875 C CA . LYS A 1 229 ? -0.919 24.025 21.756 1.00 66.00 229 LYS A CA 1
ATOM 1876 C C . LYS A 1 229 ? -0.779 24.600 20.343 1.00 66.00 229 LYS A C 1
ATOM 1878 O O . LYS A 1 229 ? -0.317 25.726 20.189 1.00 66.00 229 LYS A O 1
ATOM 1883 N N . LYS A 1 230 ? -1.159 23.823 19.323 1.00 66.81 230 LYS A N 1
ATOM 1884 C CA . LYS A 1 230 ? -1.236 24.253 17.918 1.00 66.81 230 LYS A CA 1
ATOM 1885 C C . LYS A 1 230 ? -2.578 24.940 17.631 1.00 66.81 230 LYS A C 1
ATOM 1887 O O . LYS A 1 230 ? -3.512 24.828 18.410 1.00 66.81 230 LYS A O 1
ATOM 1892 N N . SER A 1 231 ? -2.696 25.632 16.499 1.00 63.88 231 SER A N 1
ATOM 1893 C CA . SER A 1 231 ? -3.943 26.295 16.072 1.00 63.88 231 SER A CA 1
ATOM 1894 C C . SER A 1 231 ? -5.065 25.327 15.667 1.00 63.88 231 SER A C 1
ATOM 1896 O O . SER A 1 231 ? -6.213 25.749 15.545 1.00 63.88 231 SER A O 1
ATOM 1898 N N . SER A 1 232 ? -4.748 24.043 15.466 1.00 75.31 232 SER A N 1
ATOM 1899 C CA . SER A 1 232 ? -5.662 23.007 14.981 1.00 75.31 232 SER A CA 1
ATOM 1900 C C . SER A 1 232 ? -5.731 21.819 15.947 1.00 75.31 232 SER A C 1
ATOM 1902 O O . SER A 1 232 ? -4.724 21.426 16.535 1.00 75.31 232 SER A O 1
ATOM 1904 N N . ASN A 1 233 ? -6.918 21.216 16.063 1.00 80.56 233 ASN A N 1
ATOM 1905 C CA . ASN A 1 233 ? -7.146 19.936 16.753 1.00 80.56 233 ASN A CA 1
ATOM 1906 C C . ASN A 1 233 ? -6.775 18.714 15.900 1.00 80.56 233 ASN A C 1
ATOM 1908 O O . ASN A 1 233 ? -6.944 17.584 16.352 1.00 80.56 233 ASN A O 1
ATOM 1912 N N . TYR A 1 234 ? -6.310 18.949 14.675 1.00 85.94 234 TYR A N 1
ATOM 1913 C CA . TYR A 1 234 ? -6.033 17.948 13.660 1.00 85.94 234 TYR A CA 1
ATOM 1914 C C . TYR A 1 234 ? -4.667 18.190 13.021 1.00 85.94 234 TYR A C 1
ATOM 1916 O O . TYR A 1 234 ? -4.317 19.331 12.699 1.00 85.94 234 TYR A O 1
ATOM 1924 N N . THR A 1 235 ? -3.931 17.109 12.804 1.00 89.75 235 THR A N 1
ATOM 1925 C CA . THR A 1 235 ? -2.662 17.074 12.072 1.00 89.75 235 THR A CA 1
ATOM 1926 C C . THR A 1 235 ? -2.551 15.743 11.341 1.00 89.75 235 THR A C 1
ATOM 1928 O O . THR A 1 235 ? -3.125 14.746 11.784 1.00 89.75 235 THR A O 1
ATOM 1931 N N . TRP A 1 236 ? -1.809 15.716 10.243 1.00 93.38 236 TRP A N 1
ATOM 1932 C CA . TRP A 1 236 ? -1.513 14.496 9.504 1.00 93.38 236 TRP A CA 1
ATOM 1933 C C . TRP A 1 236 ? -0.146 14.605 8.837 1.00 93.38 236 TRP A C 1
ATOM 1935 O O . TRP A 1 236 ? 0.354 15.713 8.635 1.00 93.38 236 TRP A O 1
ATOM 1945 N N . ASP A 1 237 ? 0.458 13.463 8.534 1.00 93.94 237 ASP A N 1
ATOM 1946 C CA . ASP A 1 237 ? 1.752 13.392 7.860 1.00 93.94 237 ASP A CA 1
ATOM 1947 C C . ASP A 1 237 ? 1.837 12.126 6.993 1.00 93.94 237 ASP A C 1
ATOM 1949 O O . ASP A 1 237 ? 1.269 11.085 7.343 1.00 93.94 237 ASP A O 1
ATOM 1953 N N . LEU A 1 238 ? 2.547 12.227 5.867 1.00 93.81 238 LEU A N 1
ATOM 1954 C CA . LEU A 1 238 ? 2.780 11.149 4.905 1.00 93.81 238 LEU A CA 1
ATOM 1955 C C . LEU A 1 238 ? 4.214 10.625 5.048 1.00 93.81 238 LEU A C 1
ATOM 1957 O O . LEU A 1 238 ? 5.171 11.372 5.284 1.00 93.81 238 LEU A O 1
ATOM 1961 N N . ARG A 1 239 ? 4.369 9.311 4.908 1.00 93.56 239 ARG A N 1
ATOM 1962 C CA . ARG A 1 239 ? 5.632 8.589 5.037 1.00 93.56 239 ARG A CA 1
ATOM 1963 C C . ARG A 1 239 ? 5.746 7.528 3.947 1.00 93.56 239 ARG A C 1
ATOM 1965 O O . ARG A 1 239 ? 4.788 6.836 3.641 1.00 93.56 239 ARG A O 1
ATOM 1972 N N . ASN A 1 240 ? 6.937 7.323 3.407 1.00 91.56 240 ASN A N 1
ATOM 1973 C CA . ASN A 1 240 ? 7.231 6.167 2.565 1.00 91.56 240 ASN A CA 1
ATOM 1974 C C . ASN A 1 240 ? 7.287 4.895 3.424 1.00 91.56 240 ASN A C 1
ATOM 1976 O O . ASN A 1 240 ? 7.905 4.899 4.496 1.00 91.56 240 ASN A O 1
ATOM 1980 N N . THR A 1 241 ? 6.699 3.797 2.951 1.00 94.38 241 THR A N 1
ATOM 1981 C CA . THR A 1 241 ? 6.709 2.470 3.595 1.00 94.38 241 THR A CA 1
ATOM 1982 C C . THR A 1 241 ? 7.999 1.719 3.266 1.00 94.38 241 THR A C 1
ATOM 1984 O O . THR A 1 241 ? 8.017 0.675 2.618 1.00 94.38 241 THR A O 1
ATOM 1987 N N . ILE A 1 242 ? 9.123 2.301 3.687 1.00 92.12 242 ILE A N 1
ATOM 1988 C CA . ILE A 1 242 ? 10.472 1.825 3.366 1.00 92.12 242 ILE A CA 1
ATOM 1989 C C . ILE A 1 242 ? 11.313 1.755 4.639 1.00 92.12 242 ILE A C 1
ATOM 1991 O O . ILE A 1 242 ? 11.331 2.698 5.439 1.00 92.12 242 ILE A O 1
ATOM 1995 N N . LEU A 1 243 ? 12.061 0.660 4.783 1.00 93.56 243 LEU A N 1
ATOM 1996 C CA . LEU A 1 243 ? 13.055 0.451 5.832 1.00 93.56 243 LEU A CA 1
ATOM 1997 C C . LEU A 1 243 ? 14.455 0.296 5.246 1.00 93.56 243 LEU A C 1
ATOM 1999 O O . LEU A 1 243 ? 14.649 -0.294 4.186 1.00 93.56 243 LEU A O 1
ATOM 2003 N N . LYS A 1 244 ? 15.447 0.794 5.978 1.00 90.75 244 LYS A N 1
ATOM 2004 C CA . LYS A 1 244 ? 16.869 0.592 5.705 1.00 90.75 244 LYS A CA 1
ATOM 2005 C C . LYS A 1 244 ? 17.475 -0.166 6.862 1.00 90.75 244 LYS A C 1
ATOM 2007 O O . LYS A 1 244 ? 17.471 0.326 7.990 1.00 90.75 244 LYS A O 1
ATOM 2012 N N .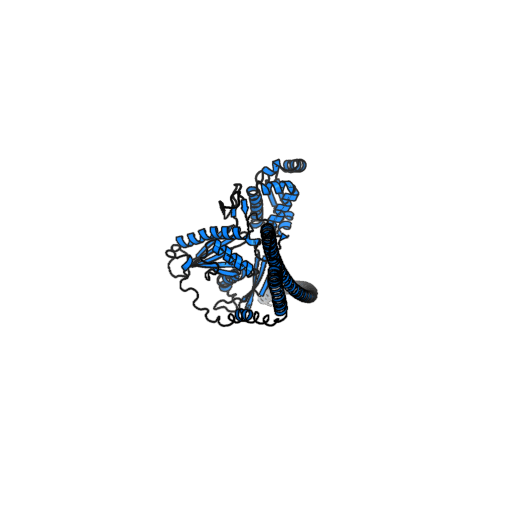 TYR A 1 245 ? 18.041 -1.325 6.575 1.00 90.50 245 TYR A N 1
ATOM 2013 C CA . TYR A 1 245 ? 18.750 -2.121 7.559 1.00 90.50 245 TYR A CA 1
ATOM 2014 C C . TYR A 1 245 ? 20.262 -2.002 7.414 1.00 90.50 245 TYR A C 1
ATOM 2016 O O . TYR A 1 245 ? 20.799 -1.640 6.362 1.00 90.50 245 TYR A O 1
ATOM 2024 N N . ASN A 1 246 ? 20.959 -2.362 8.489 1.00 88.50 246 ASN A N 1
ATOM 2025 C CA . ASN A 1 246 ? 22.376 -2.682 8.413 1.00 88.50 246 ASN A CA 1
ATOM 2026 C C . ASN A 1 246 ? 22.623 -3.943 7.552 1.00 88.50 246 ASN A C 1
ATOM 2028 O O . ASN A 1 246 ? 21.703 -4.679 7.184 1.00 88.50 246 ASN A O 1
ATOM 2032 N N . ASN A 1 247 ? 23.895 -4.243 7.284 1.00 84.25 247 ASN A N 1
ATOM 2033 C CA . ASN A 1 247 ? 24.289 -5.378 6.439 1.00 84.25 247 ASN A CA 1
ATOM 2034 C C . ASN A 1 247 ? 23.813 -6.750 6.955 1.00 84.25 247 ASN A C 1
ATOM 2036 O O . ASN A 1 247 ? 23.773 -7.709 6.190 1.00 84.25 247 ASN A O 1
ATOM 2040 N N . LYS A 1 248 ? 23.467 -6.852 8.246 1.00 88.06 248 LYS A N 1
ATOM 2041 C CA . LYS A 1 248 ? 23.013 -8.085 8.904 1.00 88.06 248 LYS A CA 1
ATOM 2042 C C . LYS A 1 248 ? 21.492 -8.182 9.032 1.00 88.06 248 LYS A C 1
ATOM 2044 O O . LYS A 1 248 ? 21.015 -9.159 9.597 1.00 88.06 248 LYS A O 1
ATOM 2049 N N . TYR A 1 249 ? 20.744 -7.182 8.563 1.00 87.88 249 TYR A N 1
ATOM 2050 C CA . TYR A 1 249 ? 19.289 -7.103 8.715 1.00 87.88 249 TYR A CA 1
ATOM 2051 C C . TYR A 1 249 ? 18.781 -7.140 10.171 1.00 87.88 249 TYR A C 1
ATOM 2053 O O . TYR A 1 249 ? 17.604 -7.411 10.431 1.00 87.88 249 TYR A O 1
ATOM 2061 N N . SER A 1 250 ? 19.652 -6.846 11.142 1.00 88.81 250 SER A N 1
ATOM 2062 C CA . SER A 1 250 ? 19.292 -6.858 12.562 1.00 88.81 250 SER A CA 1
ATOM 2063 C C . SER A 1 250 ? 18.623 -5.552 12.972 1.00 88.81 250 SER A C 1
ATOM 2065 O O . SER A 1 250 ? 17.545 -5.575 13.568 1.00 88.81 250 SER A O 1
ATOM 2067 N N . ASP A 1 251 ? 19.219 -4.426 12.575 1.00 90.56 251 ASP A N 1
ATOM 2068 C CA . ASP A 1 251 ? 18.876 -3.097 13.077 1.00 90.56 251 ASP A CA 1
ATOM 2069 C C . ASP A 1 251 ? 18.429 -2.167 11.951 1.00 90.56 251 ASP A C 1
ATOM 2071 O O . ASP A 1 251 ? 19.055 -2.118 10.886 1.00 90.56 251 ASP A O 1
ATOM 2075 N N . VAL A 1 252 ? 17.360 -1.413 12.217 1.00 93.62 252 VAL A N 1
ATOM 2076 C CA . VAL A 1 252 ? 16.878 -0.339 11.345 1.00 93.62 252 VAL A CA 1
ATOM 2077 C C . VAL A 1 252 ? 17.814 0.860 11.486 1.00 93.62 252 VAL A C 1
ATOM 2079 O O . VAL A 1 252 ? 17.921 1.459 12.553 1.00 93.62 252 VAL A O 1
ATOM 2082 N N . MET A 1 253 ? 18.490 1.207 10.395 1.00 91.75 253 MET A N 1
ATOM 2083 C CA . MET A 1 253 ? 19.412 2.343 10.288 1.00 91.75 253 MET A CA 1
ATOM 2084 C C . MET A 1 253 ? 18.718 3.604 9.763 1.00 91.75 253 MET A C 1
ATOM 2086 O O . MET A 1 253 ? 19.229 4.709 9.923 1.00 91.75 253 MET A O 1
ATOM 2090 N N . GLY A 1 254 ? 17.561 3.447 9.119 1.00 90.88 254 GLY A N 1
ATOM 2091 C CA . GLY A 1 254 ? 16.756 4.548 8.607 1.00 90.88 254 GLY A CA 1
ATOM 2092 C C . GLY A 1 254 ? 15.415 4.069 8.062 1.00 90.88 254 GLY A C 1
ATOM 2093 O O . GLY A 1 254 ? 15.206 2.878 7.842 1.00 90.88 254 GLY A O 1
ATOM 2094 N N . TRP A 1 255 ? 14.508 5.010 7.836 1.00 92.56 255 TRP A N 1
ATOM 2095 C CA . TRP A 1 255 ? 13.163 4.765 7.320 1.00 92.56 255 TRP A CA 1
ATOM 2096 C C . TRP A 1 255 ? 12.671 6.006 6.560 1.00 92.56 255 TRP A C 1
ATOM 2098 O O . TRP A 1 255 ? 13.357 7.031 6.565 1.00 92.56 255 TRP A O 1
ATOM 2108 N N . ASN A 1 256 ? 11.518 5.915 5.892 1.00 86.19 256 ASN A N 1
ATOM 2109 C CA . ASN A 1 256 ? 10.874 7.046 5.208 1.00 86.19 256 ASN A CA 1
ATOM 2110 C C . ASN A 1 256 ? 11.731 7.722 4.105 1.00 86.19 256 ASN A C 1
ATOM 2112 O O . ASN A 1 256 ? 11.834 8.942 4.018 1.00 86.19 256 ASN A O 1
ATOM 2116 N N . GLY A 1 257 ? 12.367 6.935 3.237 1.00 79.00 257 GLY A N 1
ATOM 2117 C CA . GLY A 1 257 ? 13.024 7.461 2.035 1.00 79.00 257 GLY A CA 1
ATOM 2118 C C . GLY A 1 257 ? 14.191 6.609 1.569 1.00 79.00 257 GLY A C 1
ATOM 2119 O O . GLY A 1 257 ? 14.644 5.719 2.288 1.00 79.00 257 GLY A O 1
ATOM 2120 N N . ILE A 1 258 ? 14.720 6.917 0.388 1.00 65.56 258 ILE A N 1
ATOM 2121 C CA . ILE A 1 258 ? 15.884 6.258 -0.221 1.00 65.56 258 ILE A CA 1
ATOM 2122 C C . ILE A 1 258 ? 17.118 7.138 0.038 1.00 65.56 258 ILE A C 1
ATOM 2124 O O . ILE A 1 258 ? 17.018 8.354 0.137 1.00 65.56 258 ILE A O 1
ATOM 2128 N N . SER A 1 259 ? 18.274 6.536 0.319 1.00 58.84 259 SER A N 1
ATOM 2129 C CA . SER A 1 259 ? 19.531 7.271 0.531 1.00 58.84 259 SER A CA 1
ATOM 2130 C C . SER A 1 259 ? 20.520 6.871 -0.552 1.00 58.84 259 SER A C 1
ATOM 2132 O O . SER A 1 259 ? 20.498 5.726 -0.990 1.00 58.84 259 SER A O 1
ATOM 2134 N N . LYS A 1 260 ? 21.416 7.792 -0.926 1.00 53.91 260 LYS A N 1
ATOM 2135 C CA . LYS A 1 260 ? 22.535 7.526 -1.842 1.00 53.91 260 LYS A CA 1
ATOM 2136 C C . LYS A 1 260 ? 23.557 6.522 -1.282 1.00 53.91 260 LYS A C 1
ATOM 2138 O O . LYS A 1 260 ? 24.399 6.040 -2.027 1.00 53.91 260 LYS A O 1
ATOM 2143 N N . TYR A 1 261 ? 23.515 6.216 0.018 1.00 58.22 261 TYR A N 1
ATOM 2144 C CA . TYR A 1 261 ? 24.410 5.238 0.642 1.00 58.22 261 TYR A CA 1
ATOM 2145 C C . TYR A 1 261 ? 23.909 3.797 0.468 1.00 58.22 261 TYR A C 1
ATOM 2147 O O . TYR A 1 261 ? 22.704 3.543 0.424 1.00 58.22 261 TYR A O 1
ATOM 2155 N N . ILE A 1 262 ? 24.849 2.846 0.437 1.00 62.22 262 ILE A N 1
ATOM 2156 C CA . ILE A 1 262 ? 24.589 1.404 0.333 1.00 62.22 262 ILE A CA 1
ATOM 2157 C C . ILE A 1 262 ? 23.993 0.905 1.659 1.00 62.22 262 ILE A C 1
ATOM 2159 O O . ILE A 1 262 ? 24.707 0.464 2.557 1.00 62.22 262 ILE A O 1
ATOM 2163 N N . TYR A 1 263 ? 22.674 1.008 1.795 1.00 68.75 263 TYR A N 1
ATOM 2164 C CA . TYR A 1 263 ? 21.908 0.319 2.831 1.00 68.75 263 TYR A CA 1
ATOM 2165 C C . TYR A 1 263 ? 21.079 -0.794 2.207 1.00 68.75 263 TYR A C 1
ATOM 2167 O O . TYR A 1 263 ? 20.657 -0.698 1.053 1.00 68.75 263 TYR A O 1
ATOM 2175 N N . ASN A 1 264 ? 20.787 -1.824 2.999 1.00 82.81 264 ASN A N 1
ATOM 2176 C CA . ASN A 1 264 ? 19.841 -2.850 2.596 1.00 82.81 264 ASN A CA 1
ATOM 2177 C C . ASN A 1 264 ? 18.421 -2.296 2.727 1.00 82.81 264 ASN A C 1
ATOM 2179 O O . ASN A 1 264 ? 17.892 -2.177 3.837 1.00 82.81 264 ASN A O 1
ATOM 2183 N N . VAL A 1 265 ? 17.836 -1.911 1.597 1.00 86.56 265 VAL A N 1
ATOM 2184 C CA . VAL A 1 265 ? 16.474 -1.381 1.525 1.00 86.56 265 VAL A CA 1
ATOM 2185 C C . VAL A 1 265 ? 15.481 -2.540 1.511 1.00 86.56 265 VAL A C 1
ATOM 2187 O O . VAL A 1 265 ? 15.653 -3.502 0.769 1.00 86.56 265 VAL A O 1
ATOM 2190 N N . VAL A 1 266 ? 14.446 -2.439 2.341 1.00 90.06 266 VAL A N 1
ATOM 2191 C CA . VAL A 1 266 ? 13.337 -3.392 2.421 1.00 90.06 266 VAL A CA 1
ATOM 2192 C C . VAL A 1 266 ? 12.034 -2.613 2.262 1.00 90.06 266 VAL A C 1
ATOM 2194 O O . VAL A 1 266 ? 11.765 -1.669 3.008 1.00 90.06 266 VAL A O 1
ATOM 2197 N N . GLU A 1 267 ? 11.235 -3.007 1.280 1.00 91.12 267 GLU A N 1
ATOM 2198 C CA . GLU A 1 267 ? 10.001 -2.339 0.856 1.00 91.12 267 GLU A CA 1
ATOM 2199 C C . GLU A 1 267 ? 8.956 -3.374 0.429 1.00 91.12 267 GLU A C 1
ATOM 2201 O O . GLU A 1 267 ? 9.259 -4.568 0.360 1.00 91.12 267 GLU A O 1
ATOM 2206 N N . LEU A 1 268 ? 7.718 -2.926 0.191 1.00 91.62 268 LEU A N 1
ATOM 2207 C CA . LEU A 1 268 ? 6.592 -3.772 -0.232 1.00 91.62 268 LEU A CA 1
ATOM 2208 C C . LEU A 1 268 ? 6.296 -4.949 0.719 1.00 91.62 268 LEU A C 1
ATOM 2210 O O . LEU A 1 268 ? 5.566 -5.877 0.388 1.00 91.62 268 LEU A O 1
ATOM 2214 N N . PHE A 1 269 ? 6.815 -4.914 1.947 1.00 94.88 269 PHE A N 1
ATOM 2215 C CA . PHE A 1 269 ? 6.670 -6.001 2.914 1.00 94.88 269 PHE A CA 1
ATOM 2216 C C . PHE A 1 269 ? 5.223 -6.195 3.400 1.00 94.88 269 PHE A C 1
ATOM 2218 O O . PHE A 1 269 ? 4.894 -7.288 3.857 1.00 94.88 269 PHE A O 1
ATOM 2225 N N . LYS A 1 270 ? 4.340 -5.189 3.244 1.00 93.38 270 LYS A N 1
ATOM 2226 C CA . LYS A 1 270 ? 2.883 -5.331 3.456 1.00 93.38 270 LYS A CA 1
ATOM 2227 C C . LYS A 1 270 ? 2.275 -6.383 2.520 1.00 93.38 270 LYS A C 1
ATOM 2229 O O . LYS A 1 270 ? 1.368 -7.084 2.942 1.00 93.38 270 LYS A O 1
ATOM 2234 N N . LEU A 1 271 ?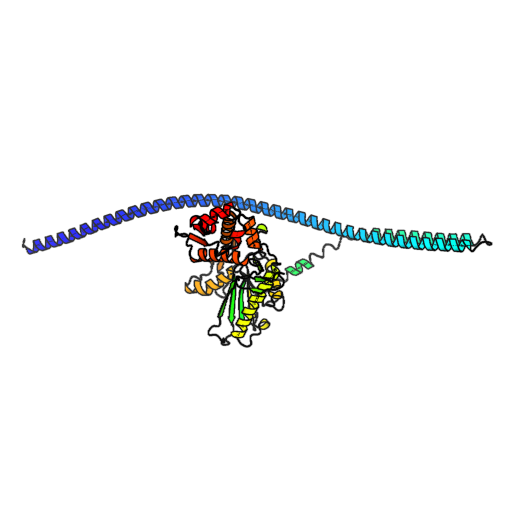 2.807 -6.552 1.304 1.00 92.06 271 LEU A N 1
ATOM 2235 C CA . LEU A 1 271 ? 2.271 -7.464 0.279 1.00 92.06 271 LEU A CA 1
ATOM 2236 C C . LEU A 1 271 ? 2.379 -8.957 0.633 1.00 92.06 271 LEU A C 1
ATOM 2238 O O . LEU A 1 271 ? 1.870 -9.810 -0.087 1.00 92.06 271 LEU A O 1
ATOM 2242 N N . HIS A 1 272 ? 3.052 -9.298 1.735 1.00 93.19 272 HIS A N 1
ATOM 2243 C CA . HIS A 1 272 ? 3.028 -10.658 2.283 1.00 93.19 272 HIS A CA 1
ATOM 2244 C C . HIS A 1 272 ? 1.751 -10.972 3.075 1.00 93.19 272 HIS A C 1
ATOM 2246 O O . HIS A 1 272 ? 1.524 -12.138 3.398 1.00 93.19 272 HIS A O 1
ATOM 2252 N N . LEU A 1 273 ? 0.941 -9.956 3.386 1.00 91.75 273 LEU A N 1
ATOM 2253 C CA . LEU A 1 273 ? -0.403 -10.089 3.945 1.00 91.75 273 LEU A CA 1
ATOM 2254 C C . LEU A 1 273 ? -1.457 -10.147 2.831 1.00 91.75 273 LEU A C 1
ATOM 2256 O O . LEU A 1 273 ? -1.217 -9.689 1.712 1.00 91.75 273 LEU A O 1
ATOM 2260 N N . GLY A 1 274 ? -2.641 -10.659 3.163 1.00 87.00 274 GLY A N 1
ATOM 2261 C CA . GLY A 1 274 ? -3.781 -10.706 2.247 1.00 87.00 274 GLY A CA 1
ATOM 2262 C C . GLY A 1 274 ? -3.646 -11.760 1.142 1.00 87.00 274 GLY A C 1
ATOM 2263 O O . GLY A 1 274 ? -2.852 -12.701 1.233 1.00 87.00 274 GLY A O 1
ATOM 2264 N N . GLY A 1 275 ? -4.464 -11.617 0.096 1.00 84.38 275 GLY A N 1
ATOM 2265 C CA . GLY A 1 275 ? -4.658 -12.644 -0.934 1.00 84.38 275 GLY A CA 1
ATOM 2266 C C . GLY A 1 275 ? -3.625 -12.693 -2.066 1.00 84.38 275 GLY A C 1
ATOM 2267 O O . GLY A 1 275 ? -3.824 -13.470 -2.997 1.00 84.38 275 GLY A O 1
ATOM 2268 N N . LEU A 1 276 ? -2.558 -11.879 -2.035 1.00 86.50 276 LEU A N 1
ATOM 2269 C CA . LEU A 1 276 ? -1.605 -11.786 -3.151 1.00 86.50 276 LEU A CA 1
ATOM 2270 C C . LEU A 1 276 ? -0.994 -13.169 -3.480 1.00 86.50 276 LEU A C 1
ATOM 2272 O O . LEU A 1 276 ? -0.471 -13.827 -2.572 1.00 86.50 276 LEU A O 1
ATOM 2276 N N . PRO A 1 277 ? -1.008 -13.613 -4.753 1.00 86.56 277 PRO A N 1
ATOM 2277 C CA . PRO A 1 277 ? -0.371 -14.860 -5.166 1.00 86.56 277 PRO A CA 1
ATOM 2278 C C . PRO A 1 277 ? 1.119 -14.921 -4.807 1.00 86.56 277 PRO A C 1
ATOM 2280 O O . PRO A 1 277 ? 1.851 -13.941 -4.949 1.00 86.56 277 PRO A O 1
ATOM 2283 N N . ASP A 1 278 ? 1.603 -16.093 -4.387 1.00 87.19 278 ASP A N 1
ATOM 2284 C CA . ASP A 1 278 ? 2.983 -16.259 -3.902 1.00 87.19 278 ASP A CA 1
ATOM 2285 C C . ASP A 1 278 ? 4.054 -15.905 -4.946 1.00 87.19 278 ASP A C 1
ATOM 2287 O O . ASP A 1 278 ? 5.144 -15.463 -4.587 1.00 87.19 278 ASP A O 1
ATOM 2291 N N . ASN A 1 279 ? 3.752 -16.058 -6.237 1.00 84.00 279 ASN A N 1
ATOM 2292 C CA . ASN A 1 279 ? 4.652 -15.682 -7.328 1.00 84.00 279 ASN A CA 1
ATOM 2293 C C . ASN A 1 279 ? 4.779 -14.162 -7.527 1.00 84.00 279 ASN A C 1
ATOM 2295 O O . ASN A 1 279 ? 5.745 -13.735 -8.155 1.00 84.00 279 ASN A O 1
ATOM 2299 N N . LEU A 1 280 ? 3.831 -13.373 -7.009 1.00 82.69 280 LEU A N 1
ATOM 2300 C CA . LEU A 1 280 ? 3.840 -11.907 -7.057 1.00 82.69 280 LEU A CA 1
ATOM 2301 C C . LEU A 1 280 ? 4.381 -11.280 -5.764 1.00 82.69 280 LEU A C 1
ATOM 2303 O O . LEU A 1 280 ? 4.652 -10.082 -5.718 1.00 82.69 280 LEU A O 1
ATOM 2307 N N . LYS A 1 281 ? 4.569 -12.068 -4.697 1.00 88.81 281 LYS A N 1
ATOM 2308 C CA . LYS A 1 281 ? 5.114 -11.551 -3.437 1.00 88.81 281 LYS A CA 1
ATOM 2309 C C . LYS A 1 281 ? 6.573 -11.114 -3.606 1.00 88.81 281 LYS A C 1
ATOM 2311 O O . LYS A 1 281 ? 7.387 -11.864 -4.157 1.00 88.81 281 LYS A O 1
ATOM 2316 N N . PRO A 1 282 ? 6.959 -9.947 -3.058 1.00 87.38 282 PRO A N 1
ATOM 2317 C CA . PRO A 1 282 ? 8.333 -9.478 -3.141 1.00 87.38 282 PRO A CA 1
ATOM 2318 C C . PRO A 1 282 ? 9.262 -10.405 -2.355 1.00 87.38 282 PRO A C 1
ATOM 2320 O O . PRO A 1 282 ? 8.937 -10.871 -1.260 1.00 87.38 282 PRO A O 1
ATOM 2323 N N . LYS A 1 283 ? 10.461 -10.653 -2.886 1.00 87.94 283 LYS A N 1
ATOM 2324 C CA . LYS A 1 283 ? 11.488 -11.427 -2.179 1.00 87.94 283 LYS A CA 1
ATOM 2325 C C . LYS A 1 283 ? 12.130 -10.558 -1.101 1.00 87.94 283 LYS A C 1
ATOM 2327 O O . LYS A 1 283 ? 12.885 -9.645 -1.418 1.00 87.94 283 LYS A O 1
ATOM 2332 N N . LEU A 1 284 ? 11.856 -10.870 0.162 1.00 90.56 284 LEU A N 1
ATOM 2333 C CA . LEU A 1 284 ? 12.402 -10.144 1.307 1.00 90.56 284 LEU A CA 1
ATOM 2334 C C . LEU A 1 284 ? 13.581 -10.897 1.927 1.00 90.56 284 LEU A C 1
ATOM 2336 O O . LEU A 1 284 ? 13.546 -12.118 2.072 1.00 90.56 284 LEU A O 1
ATOM 2340 N N . GLN A 1 285 ? 14.608 -10.162 2.348 1.00 89.50 285 GLN A N 1
ATOM 2341 C CA . GLN A 1 285 ? 15.733 -10.705 3.123 1.00 89.50 285 GLN A CA 1
ATOM 2342 C C . GLN A 1 285 ? 15.435 -10.749 4.633 1.00 89.50 285 GLN A C 1
ATOM 2344 O O . GLN A 1 285 ? 16.238 -11.255 5.414 1.00 89.50 285 GLN A O 1
ATOM 2349 N N . VAL A 1 286 ? 14.282 -10.211 5.039 1.00 93.31 286 VAL A N 1
ATOM 2350 C CA . VAL A 1 286 ? 13.789 -10.147 6.418 1.00 93.31 286 VAL A CA 1
ATOM 2351 C C . VAL A 1 286 ? 12.393 -10.747 6.461 1.00 93.31 286 VAL A C 1
ATOM 2353 O O . VAL A 1 286 ? 11.622 -10.585 5.517 1.00 93.31 286 VAL A O 1
ATOM 2356 N N . GLU A 1 287 ? 12.046 -11.408 7.563 1.00 95.75 287 GLU A N 1
ATOM 2357 C CA . GLU A 1 287 ? 10.669 -11.838 7.797 1.00 95.75 287 GLU A CA 1
ATOM 2358 C C . GLU A 1 287 ? 9.718 -10.631 7.725 1.00 95.75 287 GLU A C 1
ATOM 2360 O O . GLU A 1 287 ? 9.915 -9.630 8.420 1.00 95.75 287 GLU A O 1
ATOM 2365 N N . TYR A 1 288 ? 8.668 -10.726 6.904 1.00 96.62 288 TYR A N 1
ATOM 2366 C CA . TYR A 1 288 ? 7.751 -9.609 6.659 1.00 96.62 288 TYR A CA 1
ATOM 2367 C C . TYR A 1 288 ? 7.117 -9.079 7.953 1.00 96.62 288 TYR A C 1
ATOM 2369 O O . TYR A 1 288 ? 7.018 -7.870 8.130 1.00 96.62 288 TYR A O 1
ATOM 2377 N N . LYS A 1 289 ? 6.779 -9.952 8.914 1.00 98.00 289 LYS A N 1
ATOM 2378 C CA . LYS A 1 289 ? 6.236 -9.545 10.221 1.00 98.00 289 LYS A CA 1
ATOM 2379 C C . LYS A 1 289 ? 7.197 -8.659 11.008 1.00 98.00 289 LYS A C 1
ATOM 2381 O O . LYS A 1 289 ? 6.765 -7.691 11.638 1.00 98.00 289 LYS A O 1
ATOM 2386 N N . LYS A 1 290 ? 8.498 -8.972 10.958 1.00 97.38 290 LYS A N 1
ATOM 2387 C CA . LYS A 1 290 ? 9.547 -8.149 11.570 1.00 97.38 290 LYS A CA 1
ATOM 2388 C C . LYS A 1 290 ? 9.625 -6.795 10.874 1.00 97.38 290 LYS A C 1
ATOM 2390 O O . LYS A 1 290 ? 9.625 -5.787 11.568 1.00 97.38 290 LYS A O 1
ATOM 2395 N N . ALA A 1 291 ? 9.624 -6.763 9.541 1.00 97.94 291 ALA A N 1
ATOM 2396 C CA . ALA A 1 291 ? 9.635 -5.511 8.784 1.00 97.94 291 ALA A CA 1
ATOM 2397 C C . ALA A 1 291 ? 8.404 -4.635 9.094 1.00 97.94 291 ALA A C 1
ATOM 2399 O O . ALA A 1 291 ? 8.550 -3.448 9.369 1.00 97.94 291 ALA A O 1
ATOM 2400 N N . ILE A 1 292 ? 7.202 -5.217 9.164 1.00 98.31 292 ILE A N 1
ATOM 2401 C CA . ILE A 1 292 ? 5.980 -4.494 9.556 1.00 98.31 292 ILE A CA 1
ATOM 2402 C C . ILE A 1 292 ? 6.119 -3.929 10.976 1.00 98.31 292 ILE A C 1
ATOM 2404 O O . ILE A 1 292 ? 5.862 -2.748 11.196 1.00 98.31 292 ILE A O 1
ATOM 2408 N N . ALA A 1 293 ? 6.545 -4.742 11.948 1.00 98.50 293 ALA A N 1
ATOM 2409 C CA . ALA A 1 293 ? 6.703 -4.295 13.332 1.00 98.50 293 ALA A CA 1
ATOM 2410 C C . ALA A 1 293 ? 7.772 -3.197 13.477 1.00 98.50 293 ALA A C 1
ATOM 2412 O O . ALA A 1 293 ? 7.561 -2.221 14.195 1.00 98.50 293 ALA A O 1
ATOM 2413 N N . ASP A 1 294 ? 8.898 -3.337 12.778 1.00 98.38 294 ASP A N 1
ATOM 2414 C CA . ASP A 1 294 ? 9.976 -2.349 12.745 1.00 98.38 294 ASP A CA 1
ATOM 2415 C C . ASP A 1 294 ? 9.492 -1.026 12.126 1.00 98.38 294 ASP A C 1
ATOM 2417 O O . ASP A 1 294 ? 9.741 0.039 12.689 1.00 98.38 294 ASP A O 1
ATOM 2421 N N . TYR A 1 295 ? 8.722 -1.073 11.034 1.00 98.44 295 TYR A N 1
ATOM 2422 C CA . TYR A 1 295 ? 8.143 0.124 10.420 1.00 98.44 295 TYR A CA 1
ATOM 2423 C C . TYR A 1 295 ? 7.130 0.816 11.336 1.00 98.44 295 TYR A C 1
ATOM 2425 O O . TYR A 1 295 ? 7.237 2.017 11.597 1.00 98.44 295 TYR A O 1
ATOM 2433 N N . LEU A 1 296 ? 6.183 0.049 11.888 1.00 98.50 296 LEU A N 1
ATOM 2434 C CA . LEU A 1 296 ? 5.182 0.555 12.829 1.00 98.50 296 LEU A CA 1
ATOM 2435 C C . LEU A 1 296 ? 5.831 1.162 14.082 1.00 98.50 296 LEU A C 1
ATOM 2437 O O . LEU A 1 296 ? 5.307 2.114 14.662 1.00 98.50 296 LEU A O 1
ATOM 2441 N N . LYS A 1 297 ? 6.988 0.643 14.502 1.00 98.44 297 LYS A N 1
ATOM 2442 C CA . LYS A 1 297 ? 7.758 1.198 15.617 1.00 98.44 297 LYS A CA 1
ATOM 2443 C C . LYS A 1 297 ? 8.301 2.582 15.284 1.00 98.44 297 LYS A C 1
ATOM 2445 O O . LYS A 1 297 ? 8.225 3.461 16.139 1.00 98.44 297 LYS A O 1
ATOM 2450 N N . GLU A 1 298 ? 8.842 2.779 14.083 1.00 98.00 298 GLU A N 1
ATOM 2451 C CA . GLU A 1 298 ? 9.395 4.068 13.660 1.00 98.00 298 GLU A CA 1
ATOM 2452 C C . GLU A 1 298 ? 8.301 5.126 13.454 1.00 98.00 298 GLU A C 1
ATOM 2454 O O . GLU A 1 298 ? 8.346 6.161 14.119 1.00 98.00 298 GLU A O 1
ATOM 2459 N N . ILE A 1 299 ? 7.248 4.840 12.674 1.00 97.75 299 ILE A N 1
ATOM 2460 C CA . ILE A 1 299 ? 6.101 5.765 12.534 1.00 97.75 299 ILE A CA 1
ATOM 2461 C C . ILE A 1 299 ? 5.411 6.018 13.886 1.00 97.75 299 ILE A C 1
ATOM 2463 O O . ILE A 1 299 ? 4.935 7.113 14.176 1.00 97.75 299 ILE A O 1
ATOM 2467 N N . GLY A 1 300 ? 5.433 5.026 14.778 1.00 97.88 300 GLY A N 1
ATOM 2468 C CA . GLY A 1 300 ? 4.940 5.146 16.140 1.00 97.88 300 GLY A CA 1
ATOM 2469 C C . GLY A 1 300 ? 5.710 6.130 17.017 1.00 97.88 300 GLY A C 1
ATOM 2470 O O . GLY A 1 300 ? 5.118 6.722 17.925 1.00 97.88 300 GLY A O 1
ATOM 2471 N N . LYS A 1 301 ? 7.011 6.331 16.770 1.00 97.31 301 LYS A N 1
ATOM 2472 C CA . LYS A 1 301 ? 7.793 7.381 17.443 1.00 97.31 301 LYS A CA 1
ATOM 2473 C C . LYS A 1 301 ? 7.324 8.759 16.991 1.00 97.31 301 LYS A C 1
ATOM 2475 O O . LYS A 1 301 ? 7.097 9.607 17.853 1.00 97.31 301 LYS A O 1
ATOM 2480 N N . ASP A 1 302 ? 7.115 8.946 15.689 1.00 95.94 302 ASP A N 1
ATOM 2481 C CA . ASP A 1 302 ? 6.608 10.200 15.120 1.00 95.94 302 ASP A CA 1
ATOM 2482 C C . ASP A 1 302 ? 5.229 10.549 15.683 1.00 95.94 302 ASP A C 1
ATOM 2484 O O . ASP A 1 302 ? 5.032 11.655 16.183 1.00 95.94 302 ASP A O 1
ATOM 2488 N N . ILE A 1 303 ? 4.306 9.581 15.716 1.00 96.44 303 ILE A N 1
ATOM 2489 C CA . ILE A 1 303 ? 2.964 9.753 16.295 1.00 96.44 303 ILE A CA 1
ATOM 2490 C C . ILE A 1 303 ? 3.046 10.177 17.766 1.00 96.44 303 ILE A C 1
ATOM 2492 O O . ILE A 1 303 ? 2.388 11.129 18.188 1.00 96.44 303 ILE A O 1
ATOM 2496 N N . LYS A 1 304 ? 3.855 9.479 18.575 1.00 95.69 304 LYS A N 1
ATOM 2497 C CA . LYS A 1 304 ? 4.018 9.799 20.003 1.00 95.69 304 LYS A CA 1
ATOM 2498 C C . LYS A 1 304 ? 4.621 11.187 20.207 1.00 95.69 304 LYS A C 1
ATOM 2500 O O . LYS A 1 304 ? 4.188 11.903 21.109 1.00 95.69 304 LYS A O 1
ATOM 2505 N N . ASN A 1 305 ? 5.596 11.560 19.381 1.00 94.12 305 ASN A N 1
ATOM 2506 C CA . ASN A 1 305 ? 6.221 12.875 19.420 1.00 94.12 305 ASN A CA 1
ATOM 2507 C C . ASN A 1 305 ? 5.222 13.982 19.052 1.00 94.12 305 ASN A C 1
ATOM 2509 O O . ASN A 1 305 ? 5.103 14.967 19.778 1.00 94.12 305 ASN A O 1
ATOM 2513 N N . GLU A 1 306 ? 4.447 13.787 17.984 1.00 92.44 306 GLU A N 1
ATOM 2514 C CA . GLU A 1 306 ? 3.413 14.730 17.556 1.00 92.44 306 GLU A CA 1
ATOM 2515 C C . GLU A 1 306 ? 2.360 14.937 18.653 1.00 92.44 306 GLU A C 1
ATOM 2517 O O . GLU A 1 306 ? 2.042 16.077 18.994 1.00 92.44 306 GLU A O 1
ATOM 2522 N N . ILE A 1 307 ? 1.892 13.859 19.293 1.00 92.06 307 ILE A N 1
ATOM 2523 C CA . ILE A 1 307 ? 0.955 13.955 20.423 1.00 92.06 307 ILE A CA 1
ATOM 2524 C C . ILE A 1 307 ? 1.564 14.754 21.583 1.00 92.06 307 ILE A C 1
ATOM 2526 O O . ILE A 1 307 ? 0.910 15.649 22.119 1.00 92.06 307 ILE A O 1
ATOM 2530 N N . ALA A 1 308 ? 2.810 14.456 21.962 1.00 90.81 308 ALA A N 1
ATOM 2531 C CA . ALA A 1 308 ? 3.482 15.096 23.093 1.00 90.81 308 ALA A CA 1
ATOM 2532 C C . ALA A 1 308 ? 3.736 16.600 22.873 1.00 90.81 308 ALA A C 1
ATOM 2534 O O . ALA A 1 308 ? 3.638 17.397 23.814 1.00 90.81 308 ALA A O 1
ATOM 2535 N N . ILE A 1 309 ? 4.052 16.999 21.638 1.00 89.38 309 ILE A N 1
ATOM 2536 C CA . ILE A 1 309 ? 4.277 18.403 21.270 1.00 89.38 309 ILE A CA 1
ATOM 2537 C C . ILE A 1 309 ? 2.946 19.163 21.200 1.00 89.38 309 ILE A C 1
ATOM 2539 O O . ILE A 1 309 ? 2.867 20.303 21.670 1.00 89.38 309 ILE A O 1
ATOM 2543 N N . SER A 1 310 ? 1.899 18.537 20.661 1.00 86.12 310 SER A N 1
ATOM 2544 C CA . SER A 1 310 ? 0.618 19.196 20.391 1.00 86.12 310 SER A CA 1
ATOM 2545 C C . SER A 1 310 ? -0.319 19.265 21.603 1.00 86.12 310 SER A C 1
ATOM 2547 O O . SER A 1 310 ? -1.050 20.255 21.737 1.00 86.12 310 SER A O 1
ATOM 2549 N N . TRP A 1 311 ? -0.263 18.298 22.532 1.00 84.81 311 TRP A N 1
ATOM 2550 C CA . TRP A 1 311 ? -1.153 18.239 23.702 1.00 84.81 311 TRP A CA 1
ATOM 2551 C C . TRP A 1 311 ? -0.438 17.810 24.993 1.00 84.81 311 TRP A C 1
ATOM 2553 O O . TRP A 1 311 ? 0.250 16.797 25.061 1.00 84.81 311 TRP A O 1
ATOM 2563 N N . THR A 1 312 ? -0.637 18.570 26.073 1.00 82.50 312 THR A N 1
ATOM 2564 C CA . THR A 1 312 ? -0.052 18.271 27.393 1.00 82.50 312 THR A CA 1
ATOM 2565 C C . THR A 1 312 ? -0.911 17.317 28.206 1.00 82.50 312 THR A C 1
ATOM 2567 O O . THR A 1 312 ? -2.124 17.500 28.297 1.00 82.50 312 THR A O 1
ATOM 2570 N N . GLY A 1 313 ? -0.265 16.374 28.894 1.00 84.88 313 GLY A N 1
ATOM 2571 C CA . GLY A 1 313 ? -0.935 15.487 29.849 1.00 84.88 313 GLY A CA 1
ATOM 2572 C C . GLY A 1 313 ? -1.752 14.366 29.204 1.00 84.88 313 GLY A C 1
ATOM 2573 O O . GLY A 1 313 ? -2.567 13.756 29.888 1.00 84.88 313 GLY A O 1
ATOM 2574 N N . VAL A 1 314 ? -1.547 14.097 27.910 1.00 88.88 314 VAL A N 1
ATOM 2575 C CA . VAL A 1 314 ? -2.092 12.913 27.235 1.00 88.88 314 VAL A CA 1
ATOM 2576 C C . VAL A 1 314 ? -1.178 11.729 27.543 1.00 88.88 314 VAL A C 1
ATOM 2578 O O . VAL A 1 314 ? -0.035 11.682 27.086 1.00 88.88 314 VAL A O 1
ATOM 2581 N N . ASN A 1 315 ? -1.667 10.758 28.311 1.00 91.12 315 ASN A N 1
ATOM 2582 C CA . ASN A 1 315 ? -0.983 9.482 28.471 1.00 91.12 315 ASN A CA 1
ATOM 2583 C C . ASN A 1 315 ? -1.307 8.604 27.261 1.00 91.12 315 ASN A C 1
ATOM 2585 O O . ASN A 1 315 ? -2.448 8.187 27.083 1.00 91.12 315 ASN A O 1
ATOM 2589 N N . TYR A 1 316 ? -0.298 8.304 26.442 1.00 93.50 316 TYR A N 1
ATOM 2590 C CA . TYR A 1 316 ? -0.481 7.588 25.180 1.00 93.50 316 TYR A CA 1
ATOM 2591 C C . TYR A 1 316 ? -1.278 6.280 25.335 1.00 93.50 316 TYR A C 1
ATOM 2593 O O . TYR A 1 316 ? -2.260 6.066 24.638 1.00 93.50 316 TYR A O 1
ATOM 2601 N N . PHE A 1 317 ? -0.935 5.417 26.293 1.00 92.19 317 PHE A N 1
ATOM 2602 C CA . PHE A 1 317 ? -1.606 4.114 26.425 1.00 92.19 317 PHE A CA 1
ATOM 2603 C C . PHE A 1 317 ? -2.970 4.181 27.133 1.00 92.19 317 PHE A C 1
ATOM 2605 O O . PHE A 1 317 ? -3.744 3.217 27.114 1.00 92.19 317 PHE A O 1
ATOM 2612 N N . GLU A 1 318 ? -3.269 5.292 27.800 1.00 90.56 318 GLU A N 1
ATOM 2613 C CA . GLU A 1 318 ? -4.529 5.489 28.519 1.00 90.56 318 GLU A CA 1
ATOM 2614 C C . GLU A 1 318 ? -5.537 6.286 27.696 1.00 90.56 318 GLU A C 1
ATOM 2616 O O . GLU A 1 318 ? -6.711 5.928 27.674 1.00 90.56 318 GLU A O 1
ATOM 2621 N N . ASN A 1 319 ? -5.082 7.300 26.970 1.00 92.44 319 ASN A N 1
ATOM 2622 C CA . ASN A 1 319 ? -5.940 8.309 26.365 1.00 92.44 319 ASN A CA 1
ATOM 2623 C C . ASN A 1 319 ? -5.977 8.271 24.833 1.00 92.44 319 ASN A C 1
ATOM 2625 O O . ASN A 1 319 ? -6.693 9.084 24.248 1.00 92.44 319 ASN A O 1
ATOM 2629 N N . VAL A 1 320 ? -5.223 7.379 24.181 1.00 93.88 320 VAL A N 1
ATOM 2630 C CA . VAL A 1 320 ? -5.207 7.263 22.715 1.00 93.88 320 VAL A CA 1
ATOM 2631 C C . VAL A 1 320 ? -6.012 6.053 22.254 1.00 93.88 320 VAL A C 1
ATOM 2633 O O . VAL A 1 320 ? -5.799 4.941 22.739 1.00 93.88 320 VAL A O 1
ATOM 2636 N N . LEU A 1 321 ? -6.909 6.283 21.293 1.00 95.88 321 LEU A N 1
ATOM 2637 C CA . LEU A 1 321 ? -7.512 5.246 20.458 1.00 95.88 321 LEU A CA 1
ATOM 2638 C C . LEU A 1 321 ? -6.727 5.175 19.150 1.00 95.88 321 LEU A C 1
ATOM 2640 O O . LEU A 1 321 ? -6.601 6.180 18.453 1.00 95.88 321 LEU A O 1
ATOM 2644 N N . LEU A 1 322 ? -6.203 4.000 18.826 1.00 97.56 322 LEU A N 1
ATOM 2645 C CA . LEU A 1 322 ? -5.472 3.743 17.597 1.00 97.56 322 LEU A CA 1
ATOM 2646 C C . LEU A 1 322 ? -6.376 2.995 16.612 1.00 97.56 322 LEU A C 1
ATOM 2648 O O . LEU A 1 322 ? -6.859 1.906 16.918 1.00 97.56 322 LEU A O 1
ATOM 2652 N N . VAL A 1 323 ? -6.583 3.574 15.435 1.00 97.88 323 VAL A N 1
ATOM 2653 C CA . VAL A 1 323 ? -7.389 3.011 14.351 1.00 97.88 323 VAL A CA 1
ATOM 2654 C C . VAL A 1 323 ? -6.472 2.767 13.158 1.00 97.88 323 VAL A C 1
ATOM 2656 O O . VAL A 1 323 ? -5.908 3.714 12.616 1.00 97.88 323 VAL A O 1
ATOM 2659 N N . LEU A 1 324 ? -6.286 1.508 12.771 1.00 97.81 324 LEU A N 1
ATOM 2660 C CA . LEU A 1 324 ? -5.515 1.135 11.582 1.00 97.81 324 LEU A CA 1
ATOM 2661 C C . LEU A 1 324 ? -6.469 0.841 10.427 1.00 97.81 324 LEU A C 1
ATOM 2663 O O . LEU A 1 324 ? -7.435 0.095 10.609 1.00 97.81 324 LEU A O 1
ATOM 2667 N N . THR A 1 325 ? -6.183 1.382 9.248 1.00 95.25 325 THR A N 1
ATOM 2668 C CA . THR A 1 325 ? -6.841 0.922 8.026 1.00 95.25 325 THR A CA 1
ATOM 2669 C C . THR A 1 325 ? -6.294 -0.450 7.629 1.00 95.25 325 THR A C 1
ATOM 2671 O O . THR A 1 325 ? -5.125 -0.774 7.876 1.00 95.25 325 THR A O 1
ATOM 2674 N N . ILE A 1 326 ? -7.153 -1.280 7.047 1.00 93.00 326 ILE A N 1
ATOM 2675 C CA . ILE A 1 326 ? -6.780 -2.550 6.424 1.00 93.00 326 ILE A CA 1
ATOM 2676 C C . ILE A 1 326 ? -7.532 -2.725 5.098 1.00 93.00 326 ILE A C 1
ATOM 2678 O O . ILE A 1 326 ? -8.655 -2.235 4.966 1.00 93.00 326 ILE A O 1
ATOM 2682 N N . PRO A 1 327 ? -6.976 -3.459 4.129 1.00 88.56 327 PRO A N 1
ATOM 2683 C CA . PRO A 1 327 ? -7.723 -3.877 2.949 1.00 88.56 327 PRO A CA 1
ATOM 2684 C C . PRO A 1 327 ? -8.966 -4.700 3.321 1.00 88.56 327 PRO A C 1
ATOM 2686 O O . PRO A 1 327 ? -8.975 -5.424 4.320 1.00 88.56 327 PRO A O 1
ATOM 2689 N N . ALA A 1 328 ? -10.025 -4.603 2.514 1.00 85.38 328 ALA A N 1
ATOM 2690 C CA . ALA A 1 328 ? -11.302 -5.271 2.791 1.00 85.38 328 ALA A CA 1
ATOM 2691 C C . ALA A 1 328 ? -11.226 -6.813 2.737 1.00 85.38 328 ALA A C 1
ATOM 2693 O O . ALA A 1 328 ? -12.055 -7.488 3.341 1.00 85.38 328 ALA A O 1
ATOM 2694 N N . ASP A 1 329 ? -10.227 -7.375 2.054 1.00 84.19 329 ASP A N 1
ATOM 2695 C CA . ASP A 1 329 ? -9.988 -8.818 1.913 1.00 84.19 329 ASP A CA 1
ATOM 2696 C C . ASP A 1 329 ? -9.077 -9.414 2.998 1.00 84.19 329 ASP A C 1
ATOM 2698 O O . ASP A 1 329 ? -8.779 -10.610 2.961 1.00 84.19 329 ASP A O 1
ATOM 2702 N N . TYR A 1 330 ? -8.616 -8.616 3.966 1.00 89.75 330 TYR A N 1
ATOM 2703 C CA . TYR A 1 330 ? -7.798 -9.133 5.060 1.00 89.75 330 TYR A CA 1
ATOM 2704 C C . TYR A 1 330 ? -8.575 -10.150 5.898 1.00 89.75 330 TYR A C 1
ATOM 2706 O O . TYR A 1 330 ? -9.604 -9.843 6.508 1.00 89.75 330 TYR A O 1
ATOM 2714 N N . SER A 1 331 ? -8.021 -11.358 5.991 1.00 92.06 331 SER A N 1
ATOM 2715 C CA . SER A 1 331 ? -8.564 -12.426 6.825 1.00 92.06 331 SER A CA 1
ATOM 2716 C C . SER A 1 331 ? -8.386 -12.116 8.316 1.00 92.06 331 SER A C 1
ATOM 2718 O O . SER A 1 331 ? -7.556 -11.294 8.712 1.00 92.06 331 SER A O 1
ATOM 2720 N N . GLU A 1 332 ? -9.088 -12.844 9.187 1.00 93.38 332 GLU A N 1
ATOM 2721 C CA . GLU A 1 332 ? -8.858 -12.747 10.638 1.00 93.38 332 GLU A CA 1
ATOM 2722 C C . GLU A 1 332 ? -7.408 -13.076 11.027 1.00 93.38 332 GLU A C 1
ATOM 2724 O O . GLU A 1 332 ? -6.867 -12.506 11.974 1.00 93.38 332 GLU A O 1
ATOM 2729 N N . LYS A 1 333 ? -6.732 -13.928 10.246 1.00 95.94 333 LYS A N 1
ATOM 2730 C CA . LYS A 1 333 ? -5.304 -14.207 10.420 1.00 95.94 333 LYS A CA 1
ATOM 2731 C C . LYS A 1 333 ? -4.446 -12.982 10.095 1.00 95.94 333 LYS A C 1
ATOM 2733 O O . LYS A 1 333 ? -3.512 -12.698 10.841 1.00 95.94 333 LYS A O 1
ATOM 2738 N N . ASP A 1 334 ? -4.750 -12.251 9.024 1.00 95.69 334 ASP A N 1
ATOM 2739 C CA . ASP A 1 334 ? -4.026 -11.020 8.671 1.00 95.69 334 ASP A CA 1
ATOM 2740 C C . ASP A 1 334 ? -4.231 -9.941 9.740 1.00 95.69 334 ASP A C 1
ATOM 2742 O O . ASP A 1 334 ? -3.269 -9.306 10.180 1.00 95.69 334 ASP A O 1
ATOM 2746 N N . L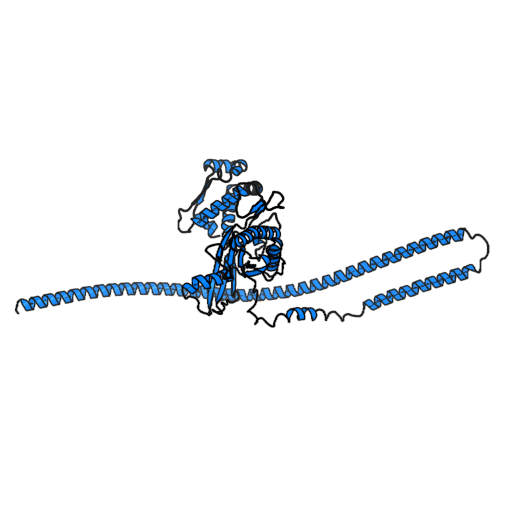YS A 1 335 ? -5.466 -9.792 10.238 1.00 96.06 335 LYS A N 1
ATOM 2747 C CA . LYS A 1 335 ? -5.787 -8.890 11.357 1.00 96.06 335 LYS A CA 1
ATOM 2748 C C . LYS A 1 335 ? -5.030 -9.276 12.630 1.00 96.06 335 LYS A C 1
ATOM 2750 O O . LYS A 1 335 ? -4.489 -8.401 13.309 1.00 96.06 335 LYS A O 1
ATOM 2755 N N . ASP A 1 336 ? -4.938 -10.567 12.947 1.00 97.44 336 ASP A N 1
ATOM 2756 C CA . ASP A 1 336 ? -4.189 -11.064 14.106 1.00 97.44 336 ASP A CA 1
ATOM 2757 C C . ASP A 1 336 ? -2.677 -10.801 13.988 1.00 97.44 336 ASP A C 1
ATOM 2759 O O . ASP A 1 336 ? -2.047 -10.366 14.960 1.00 97.44 336 ASP A O 1
ATOM 2763 N N . ILE A 1 337 ? -2.106 -10.972 12.788 1.00 98.12 337 ILE A N 1
ATOM 2764 C CA . ILE A 1 337 ? -0.712 -10.609 12.491 1.00 98.12 337 ILE A CA 1
ATOM 2765 C C . ILE A 1 337 ? -0.507 -9.102 12.664 1.00 98.12 337 ILE A C 1
ATOM 2767 O O . ILE A 1 337 ? 0.454 -8.691 13.314 1.00 98.12 337 ILE A O 1
ATOM 2771 N N . MET A 1 338 ? -1.415 -8.267 12.153 1.00 98.00 338 MET A N 1
ATOM 2772 C CA . MET A 1 338 ? -1.329 -6.817 12.344 1.00 98.00 338 MET A CA 1
ATOM 2773 C C . MET A 1 338 ? -1.371 -6.444 13.828 1.00 98.00 338 MET A C 1
ATOM 2775 O O . MET A 1 338 ? -0.526 -5.669 14.274 1.00 98.00 338 MET A O 1
ATOM 2779 N N . ARG A 1 339 ? -2.257 -7.052 14.633 1.00 98.12 339 ARG A N 1
ATOM 2780 C CA . ARG A 1 339 ? -2.269 -6.852 16.098 1.00 98.12 339 ARG A CA 1
ATOM 2781 C C . ARG A 1 339 ? -0.943 -7.238 16.745 1.00 98.12 339 ARG A C 1
ATOM 2783 O O . ARG A 1 339 ? -0.448 -6.514 17.612 1.00 98.12 339 ARG A O 1
ATOM 2790 N N . GLU A 1 340 ? -0.370 -8.369 16.340 1.00 98.50 340 GLU A N 1
ATOM 2791 C CA . GLU A 1 340 ? 0.933 -8.834 16.816 1.00 98.50 340 GLU A CA 1
ATOM 2792 C C . GLU A 1 340 ? 2.043 -7.827 16.477 1.00 98.50 340 GLU A C 1
ATOM 2794 O O . GLU A 1 340 ? 2.780 -7.397 17.368 1.00 98.50 340 GLU A O 1
ATOM 2799 N N . CYS A 1 341 ? 2.121 -7.380 15.223 1.00 98.56 341 CYS A N 1
ATOM 2800 C CA . CYS A 1 341 ? 3.101 -6.395 14.773 1.00 98.56 341 CYS A CA 1
ATOM 2801 C C . CYS A 1 341 ? 2.941 -5.047 15.494 1.00 98.56 341 CYS A C 1
ATOM 2803 O O . CYS A 1 341 ? 3.934 -4.492 15.964 1.00 98.56 341 CYS A O 1
ATOM 2805 N N . THR A 1 342 ? 1.715 -4.539 15.666 1.00 98.50 342 THR A N 1
ATOM 2806 C CA . THR A 1 342 ? 1.434 -3.291 16.404 1.00 98.50 342 THR A CA 1
ATOM 2807 C C . THR A 1 342 ? 1.833 -3.393 17.883 1.00 98.50 342 THR A C 1
ATOM 2809 O O . THR A 1 342 ? 2.374 -2.443 18.462 1.00 98.50 342 THR A O 1
ATOM 2812 N N . HIS A 1 343 ? 1.620 -4.552 18.511 1.00 98.31 343 HIS A N 1
ATOM 2813 C CA . HIS A 1 343 ? 2.092 -4.821 19.871 1.00 98.31 343 HIS A CA 1
ATOM 2814 C C . HIS A 1 343 ? 3.626 -4.878 19.946 1.00 98.31 343 HIS A C 1
ATOM 2816 O O . HIS A 1 343 ? 4.232 -4.241 20.814 1.00 98.31 343 HIS A O 1
ATOM 2822 N N . ASN A 1 344 ? 4.273 -5.579 19.014 1.00 98.38 344 ASN A N 1
ATOM 2823 C CA . ASN A 1 344 ? 5.733 -5.684 18.949 1.00 98.38 344 ASN A CA 1
ATOM 2824 C C . ASN A 1 344 ? 6.392 -4.316 18.697 1.00 98.38 344 ASN A C 1
ATOM 2826 O O . ASN A 1 344 ? 7.421 -4.008 19.302 1.00 98.38 344 ASN A O 1
ATOM 2830 N N . ALA A 1 345 ? 5.728 -3.450 17.928 1.00 98.19 345 ALA A N 1
ATOM 2831 C CA . ALA A 1 345 ? 6.085 -2.050 17.706 1.00 98.19 345 ALA A CA 1
ATOM 2832 C C . ALA A 1 345 ? 5.919 -1.141 18.943 1.00 98.19 345 ALA A C 1
ATOM 2834 O O . ALA A 1 345 ? 6.289 0.034 18.913 1.00 98.19 345 ALA A O 1
ATOM 2835 N N . LYS A 1 346 ? 5.369 -1.660 20.051 1.00 97.88 346 LYS A N 1
ATOM 2836 C CA . LYS A 1 346 ? 5.072 -0.913 21.287 1.00 97.88 346 LYS A CA 1
ATOM 2837 C C . LYS A 1 346 ? 4.099 0.249 21.070 1.00 97.88 346 LYS A C 1
ATOM 2839 O O . LYS A 1 346 ? 4.196 1.280 21.746 1.00 97.88 346 LYS A O 1
ATOM 2844 N N . LEU A 1 347 ? 3.152 0.079 20.147 1.00 97.56 347 LEU A N 1
ATOM 2845 C CA . LEU A 1 347 ? 2.027 0.996 19.945 1.00 97.56 347 LEU A CA 1
ATOM 2846 C C . LEU A 1 347 ? 0.816 0.640 20.816 1.00 97.56 347 LEU A C 1
ATOM 2848 O O . LEU A 1 347 ? 0.009 1.501 21.137 1.00 97.56 347 LEU A O 1
ATOM 2852 N N . VAL A 1 348 ? 0.731 -0.600 21.290 1.00 96.19 348 VAL A N 1
ATOM 2853 C CA . VAL A 1 348 ? -0.235 -1.022 22.312 1.00 96.19 348 VAL A CA 1
ATOM 2854 C C . VAL A 1 348 ? 0.456 -1.810 23.416 1.00 96.19 348 VAL A C 1
ATOM 2856 O O . VAL A 1 348 ? 1.500 -2.419 23.187 1.00 96.19 348 VAL A O 1
ATOM 2859 N N . LYS A 1 349 ? -0.121 -1.793 24.626 1.00 92.00 349 LYS A N 1
ATOM 2860 C CA . LYS A 1 349 ? 0.407 -2.550 25.777 1.00 92.00 349 LYS A CA 1
ATOM 2861 C C . LYS A 1 349 ? 0.267 -4.060 25.582 1.00 92.00 349 LYS A C 1
ATOM 2863 O O . LYS A 1 349 ? 1.197 -4.789 25.889 1.00 92.00 349 LYS A O 1
ATOM 2868 N N . ASN A 1 350 ? -0.878 -4.493 25.054 1.00 92.88 350 ASN A N 1
ATOM 2869 C CA . ASN A 1 350 ? -1.245 -5.897 24.878 1.00 92.88 350 ASN A CA 1
ATOM 2870 C C . ASN A 1 350 ? -1.768 -6.117 23.454 1.00 92.88 350 ASN A C 1
ATOM 2872 O O . ASN A 1 350 ? -2.446 -5.241 22.913 1.00 92.88 350 ASN A O 1
ATOM 2876 N N . LYS A 1 351 ? -1.527 -7.301 22.878 1.00 93.94 351 LYS A N 1
ATOM 2877 C CA . LYS A 1 351 ? -2.040 -7.693 21.549 1.00 93.94 351 LYS A CA 1
ATOM 2878 C C . LYS A 1 351 ? -3.573 -7.587 21.447 1.00 93.94 351 LYS A C 1
ATOM 2880 O O . LYS A 1 351 ? -4.098 -7.109 20.444 1.00 93.94 351 LYS A O 1
ATOM 2885 N N . SER A 1 352 ? -4.284 -7.956 22.513 1.00 91.69 352 SER A N 1
ATOM 2886 C CA . SER A 1 352 ? -5.750 -7.904 22.627 1.00 91.69 352 SER A CA 1
ATOM 2887 C C . SER A 1 352 ? -6.305 -6.539 23.061 1.00 91.69 352 SER A C 1
ATOM 2889 O O . SER A 1 352 ? -7.450 -6.447 23.486 1.00 91.69 352 SER A O 1
ATOM 2891 N N . SER A 1 353 ? -5.509 -5.466 23.001 1.00 91.25 353 SER A N 1
ATOM 2892 C CA . SER A 1 353 ? -5.967 -4.131 23.393 1.00 91.25 353 SER A CA 1
ATOM 2893 C C . SER A 1 353 ? -7.177 -3.682 22.566 1.00 91.25 353 SER A C 1
ATOM 2895 O O . SER A 1 353 ? -7.076 -3.533 21.348 1.00 91.25 353 SER A O 1
ATOM 2897 N N . GLU A 1 354 ? -8.280 -3.364 23.244 1.00 90.31 354 GLU A N 1
ATOM 2898 C CA . GLU A 1 354 ? -9.495 -2.793 22.640 1.00 90.31 354 GLU A CA 1
ATOM 2899 C C . GLU A 1 354 ? -9.279 -1.375 22.091 1.00 90.31 354 GLU A C 1
ATOM 2901 O O . GLU A 1 354 ? -10.026 -0.913 21.238 1.00 90.31 354 GLU A O 1
ATOM 2906 N N . LYS A 1 355 ? -8.215 -0.688 22.532 1.00 91.88 355 LYS A N 1
ATOM 2907 C CA . LYS A 1 355 ? -7.793 0.617 21.989 1.00 91.88 355 LYS A CA 1
ATOM 2908 C C . LYS A 1 355 ? -7.055 0.520 20.652 1.00 91.88 355 LYS A C 1
ATOM 2910 O O . LYS A 1 355 ? -6.560 1.531 20.168 1.00 91.88 355 LYS A O 1
ATOM 2915 N N . LEU A 1 356 ? -6.928 -0.685 20.099 1.00 95.94 356 LEU A N 1
ATOM 2916 C CA . LEU A 1 356 ? -6.543 -0.911 18.712 1.00 95.94 356 LEU A CA 1
ATOM 2917 C C . LEU A 1 356 ? -7.770 -1.423 17.968 1.00 95.94 356 LEU A C 1
ATOM 2919 O O . LEU A 1 356 ? -8.238 -2.535 18.230 1.00 95.94 356 LEU A O 1
ATOM 2923 N N . GLN A 1 357 ? -8.259 -0.605 17.049 1.00 95.69 357 GLN A N 1
ATOM 2924 C CA . GLN A 1 357 ? -9.378 -0.912 16.174 1.00 95.69 357 GLN A CA 1
ATOM 2925 C C . GLN A 1 357 ? -8.907 -0.952 14.725 1.00 95.69 357 GLN A C 1
ATOM 2927 O O . GLN A 1 357 ? -7.917 -0.315 14.361 1.00 95.69 357 GLN A O 1
ATOM 2932 N N . PHE A 1 358 ? -9.630 -1.713 13.915 1.00 95.62 358 PHE A N 1
ATOM 2933 C CA . PHE A 1 358 ? -9.441 -1.740 12.476 1.00 95.62 358 PHE A CA 1
ATOM 2934 C C . PHE A 1 358 ? -10.671 -1.161 11.800 1.00 95.62 358 PHE A C 1
ATOM 2936 O O . PHE A 1 358 ? -11.790 -1.344 12.277 1.00 95.62 358 PHE A O 1
ATOM 2943 N N . ILE A 1 359 ? -10.434 -0.480 10.694 1.00 93.44 359 ILE A N 1
ATOM 2944 C CA . ILE A 1 359 ? -11.448 -0.043 9.741 1.00 93.44 359 ILE A CA 1
ATOM 2945 C C . ILE A 1 359 ? -10.960 -0.455 8.357 1.00 93.44 359 ILE A C 1
ATOM 2947 O O . ILE A 1 359 ? -9.748 -0.486 8.135 1.00 93.44 359 ILE A O 1
ATOM 2951 N N . THR A 1 360 ? -11.846 -0.789 7.423 1.00 91.75 360 THR A N 1
ATOM 2952 C CA . THR A 1 360 ? -11.360 -1.012 6.059 1.00 91.75 360 THR A CA 1
ATOM 2953 C C . THR A 1 360 ? -10.932 0.311 5.417 1.00 91.75 360 THR A C 1
ATOM 2955 O O . THR A 1 360 ? -11.485 1.370 5.724 1.00 91.75 360 THR A O 1
ATOM 2958 N N . GLU A 1 361 ? -9.948 0.269 4.518 1.00 91.81 361 GLU A N 1
ATOM 2959 C CA . GLU A 1 361 ? -9.494 1.435 3.740 1.00 91.81 361 GLU A CA 1
ATOM 2960 C C . GLU A 1 361 ? -10.696 2.113 3.045 1.00 91.81 361 GLU A C 1
ATOM 2962 O O . GLU A 1 361 ? -10.926 3.316 3.203 1.00 91.81 361 GLU A O 1
ATOM 2967 N N . SER A 1 362 ? -11.567 1.316 2.415 1.00 90.19 362 SER A N 1
ATOM 2968 C CA . SER A 1 362 ? -12.782 1.817 1.763 1.00 90.19 362 SER A CA 1
ATOM 2969 C C . SER A 1 362 ? -13.815 2.432 2.721 1.00 90.19 362 SER A C 1
ATOM 2971 O O . SER A 1 362 ? -14.388 3.474 2.412 1.00 90.19 362 SER A O 1
ATOM 2973 N N . GLU A 1 363 ? -14.040 1.867 3.912 1.00 88.62 363 GLU A N 1
ATOM 2974 C CA . GLU A 1 363 ? -14.940 2.471 4.907 1.00 88.62 363 GLU A CA 1
ATOM 2975 C C . GLU A 1 363 ? -14.389 3.798 5.436 1.00 88.62 363 GLU A C 1
ATOM 2977 O O . GLU A 1 363 ? -15.149 4.746 5.650 1.00 88.62 363 GLU A O 1
ATOM 2982 N N . ALA A 1 364 ? -13.071 3.899 5.632 1.00 90.56 364 ALA A N 1
ATOM 2983 C CA . ALA A 1 364 ? -12.435 5.140 6.063 1.00 90.56 364 ALA A CA 1
ATOM 2984 C C . ALA A 1 364 ? -12.644 6.257 5.026 1.00 90.56 364 ALA A C 1
ATOM 2986 O O . ALA A 1 364 ? -13.062 7.365 5.386 1.00 90.56 364 ALA A O 1
ATOM 2987 N N . VAL A 1 365 ? -12.438 5.947 3.740 1.00 89.69 365 VAL A N 1
ATOM 2988 C CA . VAL A 1 365 ? -12.715 6.860 2.619 1.00 89.69 365 VAL A CA 1
ATOM 2989 C C . VAL A 1 365 ? -14.198 7.220 2.565 1.00 89.69 365 VAL A C 1
ATOM 2991 O O . VAL A 1 365 ? -14.539 8.400 2.482 1.00 89.69 365 VAL A O 1
ATOM 2994 N N . ALA A 1 366 ? -15.093 6.239 2.695 1.00 86.38 366 ALA A N 1
ATOM 2995 C CA . ALA A 1 366 ? -16.534 6.464 2.709 1.00 86.38 366 ALA A CA 1
ATOM 2996 C C . ALA A 1 366 ? -16.942 7.462 3.801 1.00 86.38 366 ALA A C 1
ATOM 2998 O O . ALA A 1 366 ? -17.601 8.463 3.515 1.00 86.38 366 ALA A O 1
ATOM 2999 N N . ILE A 1 367 ? -16.506 7.245 5.046 1.00 85.38 367 ILE A N 1
ATOM 3000 C CA . ILE A 1 367 ? -16.803 8.140 6.174 1.00 85.38 367 ILE A CA 1
ATOM 3001 C C . ILE A 1 367 ? -16.272 9.552 5.905 1.00 85.38 367 ILE A C 1
ATOM 3003 O O . ILE A 1 367 ? -16.976 10.534 6.174 1.00 85.38 367 ILE A O 1
ATOM 3007 N N . TYR A 1 368 ? -15.052 9.667 5.370 1.00 86.31 368 TYR A N 1
ATOM 3008 C CA . TYR A 1 368 ? -14.449 10.954 5.036 1.00 86.31 368 TYR A CA 1
ATOM 3009 C C . TYR A 1 368 ? -15.250 11.695 3.960 1.00 86.31 368 TYR A C 1
ATOM 3011 O O . TYR A 1 368 ? -15.672 12.835 4.185 1.00 86.31 368 TYR A O 1
ATOM 3019 N N . CYS A 1 369 ? -15.510 11.048 2.822 1.00 83.50 369 CYS A N 1
ATOM 3020 C CA . CYS A 1 369 ? -16.260 11.625 1.712 1.00 83.50 369 CYS A CA 1
ATOM 3021 C C . CYS A 1 369 ? -17.677 11.999 2.139 1.00 83.50 369 CYS A C 1
ATOM 3023 O O . CYS A 1 369 ? -18.173 13.059 1.771 1.00 83.50 369 CYS A O 1
ATOM 3025 N N . MET A 1 370 ? -18.334 11.180 2.959 1.00 77.75 370 MET A N 1
ATOM 3026 C CA . MET A 1 370 ? -19.686 11.470 3.426 1.00 77.75 370 MET A CA 1
ATOM 3027 C C . MET A 1 370 ? -19.753 12.708 4.305 1.00 77.75 370 MET A C 1
ATOM 3029 O O . MET A 1 370 ? -20.645 13.530 4.109 1.00 77.75 370 MET A O 1
ATOM 3033 N N . LYS A 1 371 ? -18.821 12.859 5.250 1.00 77.31 371 LYS A N 1
ATOM 3034 C CA . LYS A 1 371 ? -18.807 14.007 6.164 1.00 77.31 371 LYS A CA 1
ATOM 3035 C C . LYS A 1 371 ? -18.337 15.302 5.504 1.00 77.31 371 LYS A C 1
ATOM 3037 O O . LYS A 1 371 ? -18.829 16.359 5.876 1.00 77.31 371 LYS A O 1
ATOM 3042 N N . ASN A 1 372 ? -17.404 15.236 4.555 1.00 76.62 372 ASN A N 1
ATOM 3043 C CA . ASN A 1 372 ? -16.746 16.437 4.025 1.00 76.62 372 ASN A CA 1
ATOM 3044 C C . ASN A 1 372 ? -17.199 16.812 2.607 1.00 76.62 372 ASN A C 1
ATOM 3046 O O . ASN A 1 372 ? -17.428 17.987 2.331 1.00 76.62 372 ASN A O 1
ATOM 3050 N N . GLU A 1 373 ? -17.388 15.830 1.726 1.00 78.00 373 GLU A N 1
ATOM 3051 C CA . GLU A 1 373 ? -17.671 16.071 0.306 1.00 78.00 373 GLU A CA 1
ATOM 3052 C C . GLU A 1 373 ? -19.169 15.949 0.005 1.00 78.00 373 GLU A C 1
ATOM 3054 O O . GLU A 1 373 ? -19.817 16.896 -0.433 1.00 78.00 373 GLU A O 1
ATOM 3059 N N . LEU A 1 374 ? -19.787 14.806 0.303 1.00 73.50 374 LEU A N 1
ATOM 3060 C CA . LEU A 1 374 ? -21.177 14.541 -0.072 1.00 73.50 374 LEU A CA 1
ATOM 3061 C C . LEU A 1 374 ? -22.179 15.388 0.721 1.00 73.50 374 LEU A C 1
ATOM 3063 O O . LEU A 1 374 ? -23.203 15.782 0.159 1.00 73.50 374 LEU A O 1
ATOM 3067 N N . GLN A 1 375 ? -21.895 15.704 1.992 1.00 71.06 375 GLN A N 1
ATOM 3068 C CA . GLN A 1 375 ? -22.691 16.673 2.764 1.00 71.06 375 GLN A CA 1
ATOM 3069 C C . GLN A 1 375 ? -22.669 18.055 2.121 1.00 71.06 375 GLN A C 1
ATOM 3071 O O . GLN A 1 375 ? -23.720 18.672 1.968 1.00 71.06 375 GLN A O 1
ATOM 3076 N N . LYS A 1 376 ? -21.493 18.515 1.686 1.00 72.25 376 LYS A N 1
ATOM 3077 C CA . LYS A 1 376 ? -21.311 19.829 1.060 1.00 72.25 376 LYS A CA 1
ATOM 3078 C C . LYS A 1 376 ? -22.149 19.992 -0.211 1.00 72.25 376 LYS A C 1
ATOM 3080 O O . LYS A 1 376 ? -22.638 21.086 -0.476 1.00 72.25 376 LYS A O 1
ATOM 3085 N N . TYR A 1 377 ? -22.353 18.911 -0.964 1.00 70.00 377 TYR A N 1
ATOM 3086 C CA . TYR A 1 377 ? -23.144 18.910 -2.200 1.00 70.00 377 TYR A CA 1
ATOM 3087 C C . TYR A 1 377 ? -24.586 18.391 -2.028 1.00 70.00 377 TYR A C 1
ATOM 3089 O O . TYR A 1 377 ? -25.267 18.163 -3.026 1.00 70.00 377 TYR A O 1
ATOM 3097 N N . ASN A 1 378 ? -25.077 18.194 -0.793 1.00 67.81 378 ASN A N 1
ATOM 3098 C CA . ASN A 1 378 ? -26.398 17.602 -0.503 1.00 67.81 378 ASN A CA 1
ATOM 3099 C C . ASN A 1 378 ? -26.644 16.250 -1.206 1.00 67.81 378 ASN A C 1
ATOM 3101 O O . ASN A 1 378 ? -27.770 15.896 -1.560 1.00 67.81 378 ASN A O 1
ATOM 3105 N N . LEU A 1 379 ? -25.585 15.467 -1.409 1.00 69.00 379 LEU A N 1
ATOM 3106 C CA . LEU A 1 379 ? -25.657 14.175 -2.092 1.00 69.00 379 LEU A CA 1
ATOM 3107 C C . LEU A 1 379 ? -25.963 13.011 -1.140 1.00 69.00 379 LEU A C 1
ATOM 3109 O O . LEU A 1 379 ? -26.295 11.924 -1.623 1.00 69.00 379 LEU A O 1
ATOM 3113 N N . LEU A 1 380 ? -25.929 13.241 0.180 1.00 67.75 380 LEU A N 1
ATOM 3114 C CA . LEU A 1 380 ? -26.320 12.268 1.203 1.00 67.75 380 LEU A CA 1
ATOM 3115 C C . LEU A 1 380 ? -27.831 12.007 1.191 1.00 67.75 380 LEU A C 1
ATOM 3117 O O . LEU A 1 380 ? -28.598 12.652 1.904 1.00 67.75 380 LEU A O 1
ATOM 3121 N N . SER A 1 381 ? -28.266 11.005 0.437 1.00 67.50 381 SER A N 1
ATOM 3122 C CA . SER A 1 381 ? -29.609 10.450 0.598 1.00 67.50 381 SER A CA 1
ATOM 3123 C C . SER A 1 381 ? -29.527 8.984 0.989 1.00 67.50 381 SER A C 1
ATOM 3125 O O . SER A 1 381 ? -28.797 8.206 0.375 1.00 67.50 381 SER A O 1
ATOM 3127 N N . ILE A 1 382 ? -30.316 8.616 1.993 1.00 74.44 382 ILE A N 1
ATOM 3128 C CA . ILE A 1 382 ? -30.436 7.245 2.490 1.00 74.44 382 ILE A CA 1
ATOM 3129 C C . ILE A 1 382 ? -30.762 6.307 1.318 1.00 74.44 382 ILE A C 1
ATOM 3131 O O . ILE A 1 382 ? -31.514 6.678 0.414 1.00 74.44 382 ILE A O 1
ATOM 3135 N N . ARG A 1 383 ? -30.202 5.092 1.336 1.00 73.56 383 ARG A N 1
ATOM 3136 C CA . ARG A 1 383 ? -30.303 4.062 0.282 1.00 73.56 383 ARG A CA 1
ATOM 3137 C C . ARG A 1 383 ? -29.523 4.332 -1.002 1.00 73.56 383 ARG A C 1
ATOM 3139 O O . ARG A 1 383 ? -29.596 3.490 -1.895 1.00 73.56 383 ARG A O 1
ATOM 3146 N N . LYS A 1 384 ? -28.775 5.435 -1.115 1.00 77.06 384 LYS A N 1
ATOM 3147 C CA . LYS A 1 384 ? -27.815 5.564 -2.215 1.00 77.06 384 LYS A CA 1
ATOM 3148 C C . LYS A 1 384 ? -26.678 4.570 -2.045 1.00 77.06 384 LYS A C 1
ATOM 3150 O O . LYS A 1 384 ? -26.162 4.371 -0.944 1.00 77.06 384 LYS A O 1
ATOM 3155 N N . THR A 1 385 ? -26.303 4.007 -3.178 1.00 81.75 385 THR A N 1
ATOM 3156 C CA . THR A 1 385 ? -25.107 3.204 -3.348 1.00 81.75 385 THR A CA 1
ATOM 3157 C C . THR A 1 385 ? -24.042 4.083 -3.982 1.00 81.75 385 THR A C 1
ATOM 3159 O O . THR A 1 385 ? -24.345 4.871 -4.881 1.00 81.75 385 THR A O 1
ATOM 3162 N N . PHE A 1 386 ? -22.812 3.969 -3.509 1.00 82.38 386 PHE A N 1
ATOM 3163 C CA . PHE A 1 386 ? -21.653 4.603 -4.114 1.00 82.38 386 PHE A CA 1
ATOM 3164 C C . PHE A 1 386 ? -20.527 3.585 -4.222 1.00 82.38 386 PHE A C 1
ATOM 3166 O O . PHE A 1 386 ? -20.474 2.602 -3.483 1.00 82.38 386 PHE A O 1
ATOM 3173 N N . ILE A 1 387 ? -19.655 3.832 -5.187 1.00 89.31 387 ILE A N 1
ATOM 3174 C CA . ILE A 1 387 ? -18.504 2.993 -5.467 1.00 89.31 387 ILE A CA 1
ATOM 3175 C C . ILE A 1 387 ? -17.272 3.777 -5.044 1.00 89.31 387 ILE A C 1
ATOM 3177 O O . ILE A 1 387 ? -17.152 4.963 -5.360 1.00 89.31 387 ILE A O 1
ATOM 3181 N N . ILE A 1 388 ? -16.380 3.114 -4.325 1.00 88.56 388 ILE A N 1
ATOM 3182 C CA . ILE A 1 388 ? -15.033 3.601 -4.060 1.00 88.56 388 ILE A CA 1
ATOM 3183 C C . ILE A 1 388 ? -14.097 2.812 -4.958 1.00 88.56 388 ILE A C 1
ATOM 3185 O O . ILE A 1 388 ? -14.145 1.584 -4.964 1.00 88.56 388 ILE A O 1
ATOM 3189 N N . ILE A 1 389 ? -13.285 3.542 -5.718 1.00 91.12 389 ILE A N 1
ATOM 3190 C CA . ILE A 1 389 ? -12.230 2.998 -6.567 1.00 91.12 389 ILE A CA 1
ATOM 3191 C C . ILE A 1 389 ? -10.912 3.450 -5.942 1.00 91.12 389 ILE A C 1
ATOM 3193 O O . ILE A 1 389 ? -10.550 4.623 -6.043 1.00 91.12 389 ILE A O 1
ATOM 3197 N N . ASP A 1 390 ? -10.249 2.538 -5.244 1.00 89.12 390 ASP A N 1
ATOM 3198 C CA . ASP A 1 390 ? -8.944 2.750 -4.627 1.00 89.12 390 ASP A CA 1
ATOM 3199 C C . ASP A 1 390 ? -7.856 2.198 -5.552 1.00 89.12 390 ASP A C 1
ATOM 3201 O O . ASP A 1 390 ? -7.586 0.998 -5.570 1.00 89.12 390 ASP A O 1
ATOM 3205 N N . CYS A 1 391 ? -7.274 3.077 -6.370 1.00 88.38 391 CYS A N 1
ATOM 3206 C CA . CYS A 1 391 ? -6.174 2.753 -7.280 1.00 88.38 391 CYS A CA 1
ATOM 3207 C C . CYS A 1 391 ? -4.836 2.848 -6.536 1.00 88.38 391 CYS A C 1
ATOM 3209 O O . CYS A 1 391 ? -4.076 3.809 -6.699 1.00 88.38 391 CYS A O 1
ATOM 3211 N N . GLY A 1 392 ? -4.581 1.869 -5.675 1.00 85.00 392 GLY A N 1
ATOM 3212 C CA . GLY A 1 392 ? -3.403 1.819 -4.827 1.00 85.00 392 GLY A CA 1
ATOM 3213 C C . GLY A 1 392 ? -2.109 1.463 -5.564 1.00 85.00 392 GLY A C 1
ATOM 3214 O O . GLY A 1 392 ? -2.023 1.304 -6.782 1.00 85.00 392 GLY A O 1
ATOM 3215 N N . GLY A 1 393 ? -1.050 1.307 -4.770 1.00 82.31 393 GLY A N 1
ATOM 3216 C CA . GLY A 1 393 ? 0.288 1.031 -5.286 1.00 82.31 393 GLY A CA 1
ATOM 3217 C C . GLY A 1 393 ? 0.428 -0.319 -5.986 1.00 82.31 393 GLY A C 1
ATOM 3218 O O . GLY A 1 393 ? 1.068 -0.409 -7.023 1.00 82.31 393 GLY A O 1
ATOM 3219 N N . SER A 1 394 ? -0.175 -1.368 -5.435 1.00 81.88 394 SER A N 1
ATOM 3220 C CA . SER A 1 394 ? -0.028 -2.743 -5.943 1.00 81.88 394 SER A CA 1
ATOM 3221 C C . SER A 1 394 ? -1.360 -3.414 -6.260 1.00 81.88 394 SER A C 1
ATOM 3223 O O . SER A 1 394 ? -1.382 -4.531 -6.768 1.00 81.88 394 SER A O 1
ATOM 3225 N N . THR A 1 395 ? -2.464 -2.756 -5.924 1.00 85.75 395 THR A N 1
ATOM 3226 C CA . THR A 1 395 ? -3.818 -3.276 -6.065 1.00 85.75 395 THR A CA 1
ATOM 3227 C C . THR A 1 395 ? -4.749 -2.137 -6.415 1.00 85.75 395 THR A C 1
ATOM 3229 O O . THR A 1 395 ? -4.621 -1.057 -5.837 1.00 85.75 395 THR A O 1
ATOM 3232 N N . THR A 1 396 ? -5.715 -2.417 -7.279 1.00 88.69 396 THR A N 1
ATOM 3233 C CA . THR A 1 396 ? -6.881 -1.564 -7.472 1.00 88.69 396 THR A CA 1
ATOM 3234 C C . THR A 1 396 ? -8.096 -2.262 -6.884 1.00 88.69 396 THR A C 1
ATOM 3236 O O . THR A 1 396 ? -8.426 -3.379 -7.290 1.00 88.69 396 THR A O 1
ATOM 3239 N N . ASP A 1 397 ? -8.748 -1.600 -5.930 1.00 88.69 397 ASP A N 1
ATOM 3240 C CA . ASP A 1 397 ? -9.937 -2.100 -5.246 1.00 88.69 397 ASP A CA 1
ATOM 3241 C C . ASP A 1 397 ? -11.167 -1.288 -5.611 1.00 88.69 397 ASP A C 1
ATOM 3243 O O . ASP A 1 397 ? -11.236 -0.079 -5.398 1.00 88.69 397 ASP A O 1
ATOM 3247 N N . ILE A 1 398 ? -12.182 -1.977 -6.113 1.00 91.81 398 ILE A N 1
ATOM 3248 C CA . ILE A 1 398 ? -13.510 -1.426 -6.333 1.00 91.81 398 ILE A CA 1
ATOM 3249 C C . ILE A 1 398 ? -14.422 -2.006 -5.262 1.00 91.81 398 ILE A C 1
ATOM 3251 O O . ILE A 1 398 ? -14.650 -3.216 -5.205 1.00 91.81 398 ILE A O 1
ATOM 3255 N N . THR A 1 399 ? -14.952 -1.133 -4.413 1.00 90.25 399 THR A N 1
ATOM 3256 C CA . THR A 1 399 ? -15.870 -1.513 -3.336 1.00 90.25 399 THR A CA 1
ATOM 3257 C C . THR A 1 399 ? -17.185 -0.770 -3.459 1.00 90.25 399 THR A C 1
ATOM 3259 O O . THR A 1 399 ? -17.225 0.441 -3.687 1.00 90.25 399 THR A O 1
ATOM 3262 N N . THR A 1 400 ? -18.276 -1.505 -3.275 1.00 88.69 400 THR A N 1
ATOM 3263 C CA . THR A 1 400 ? -19.627 -0.949 -3.322 1.00 88.69 400 THR A CA 1
ATOM 3264 C C . THR A 1 400 ? -20.187 -0.802 -1.914 1.00 88.69 400 THR A C 1
ATOM 3266 O O . THR A 1 400 ? -20.386 -1.786 -1.193 1.00 88.69 400 THR A O 1
ATOM 3269 N N . HIS A 1 401 ? -20.494 0.440 -1.548 1.00 84.81 401 HIS A N 1
ATOM 3270 C CA . HIS A 1 401 ? -21.018 0.825 -0.242 1.00 84.81 401 HIS A CA 1
ATOM 3271 C C . HIS A 1 401 ? -22.430 1.375 -0.366 1.00 84.81 401 HIS A C 1
ATOM 3273 O O . HIS A 1 401 ? -22.743 2.145 -1.279 1.00 84.81 401 HIS A O 1
ATOM 3279 N N . LYS A 1 402 ? -23.292 1.029 0.590 1.00 83.56 402 LYS A N 1
ATOM 3280 C CA . LYS A 1 402 ? -24.648 1.567 0.680 1.00 83.56 402 LYS A CA 1
ATOM 3281 C C . LYS A 1 402 ? -24.824 2.349 1.969 1.00 83.56 402 LYS A C 1
ATOM 3283 O O . LYS A 1 402 ? -24.535 1.866 3.060 1.00 83.56 402 LYS A O 1
ATOM 3288 N N . LEU A 1 403 ? -25.381 3.546 1.843 1.00 79.12 403 LEU A N 1
ATOM 3289 C CA . LEU A 1 403 ? -25.777 4.347 2.992 1.00 79.12 403 LEU A CA 1
ATOM 3290 C C . LEU A 1 403 ? -27.069 3.795 3.610 1.00 79.12 403 LEU A C 1
ATOM 3292 O O . LEU A 1 403 ? -28.137 3.848 2.985 1.00 79.12 403 LEU A O 1
ATOM 3296 N N . VAL A 1 404 ? -26.966 3.287 4.838 1.00 80.81 404 VAL A N 1
ATOM 3297 C CA . VAL A 1 404 ? -28.077 2.680 5.586 1.00 80.81 404 VAL A CA 1
ATOM 3298 C C . VAL A 1 404 ? -28.792 3.722 6.437 1.00 80.81 404 VAL A C 1
ATOM 3300 O O . VAL A 1 404 ? -30.013 3.834 6.356 1.00 80.81 404 VAL A O 1
ATOM 3303 N N . GLU A 1 405 ? -28.041 4.523 7.193 1.00 76.50 405 GLU A N 1
ATOM 3304 C CA . GLU A 1 405 ? -28.586 5.549 8.085 1.00 76.50 405 GLU A CA 1
ATOM 3305 C C . GLU A 1 405 ? -27.669 6.778 8.149 1.00 76.50 405 GLU A C 1
ATOM 3307 O O . GLU A 1 405 ? -26.450 6.672 8.038 1.00 76.50 405 GLU A O 1
ATOM 3312 N N . ASN A 1 406 ? -28.257 7.967 8.302 1.00 70.12 406 ASN A N 1
ATOM 3313 C CA . ASN A 1 406 ? -27.513 9.232 8.331 1.00 70.12 406 ASN A CA 1
ATOM 3314 C C . ASN A 1 406 ? -27.186 9.727 9.750 1.00 70.12 406 ASN A C 1
ATOM 3316 O O . ASN A 1 406 ? -26.356 10.626 9.887 1.00 70.12 406 ASN A O 1
ATOM 3320 N N . ASN A 1 407 ? -27.836 9.200 10.795 1.00 70.50 407 ASN A N 1
ATOM 3321 C CA . ASN A 1 407 ? -27.622 9.642 12.173 1.00 70.50 407 ASN A CA 1
ATOM 3322 C C . ASN A 1 407 ? -28.019 8.568 13.220 1.00 70.50 407 ASN A C 1
ATOM 3324 O O . ASN A 1 407 ? -29.203 8.478 13.540 1.00 70.50 407 ASN A O 1
ATOM 3328 N N . PRO A 1 408 ? -27.062 7.819 13.804 1.00 68.81 408 PRO A N 1
ATOM 3329 C CA . PRO A 1 408 ? -25.629 7.853 13.507 1.00 68.81 408 PRO A CA 1
ATOM 3330 C C . PRO A 1 408 ? -25.349 7.420 12.062 1.00 68.81 408 PRO A C 1
ATOM 3332 O O . PRO A 1 408 ? -26.129 6.691 11.459 1.00 68.81 408 PRO A O 1
ATOM 3335 N N . LEU A 1 409 ? -24.246 7.906 11.486 1.00 71.31 409 LEU A N 1
ATOM 3336 C CA . LEU A 1 409 ? -23.841 7.497 10.143 1.00 71.31 409 LEU A CA 1
ATOM 3337 C C . LEU A 1 409 ? -23.583 5.986 10.134 1.00 71.31 409 LEU A C 1
ATOM 3339 O O . LEU A 1 409 ? -22.692 5.518 10.845 1.00 71.31 409 LEU A O 1
ATOM 3343 N N . GLN A 1 410 ? -24.338 5.254 9.321 1.00 75.19 410 GLN A N 1
ATOM 3344 C CA . GLN A 1 410 ? -24.210 3.814 9.171 1.00 75.19 410 GLN A CA 1
ATOM 3345 C C . GLN A 1 410 ? -24.066 3.445 7.697 1.00 75.19 410 GLN A C 1
ATOM 3347 O O . GLN A 1 410 ? -24.915 3.763 6.857 1.00 75.19 410 GLN A O 1
ATOM 3352 N N . LEU A 1 411 ? -22.977 2.743 7.411 1.00 75.69 411 LEU A N 1
ATOM 3353 C CA . LEU A 1 411 ? -22.706 2.106 6.132 1.00 75.69 411 LEU A CA 1
ATOM 3354 C C . LEU A 1 411 ? -23.114 0.636 6.208 1.00 75.69 411 LEU A C 1
ATOM 3356 O O . LEU A 1 411 ? -23.084 0.035 7.283 1.00 75.69 411 LEU A O 1
ATOM 3360 N N . SER A 1 412 ? -23.528 0.070 5.077 1.00 72.62 412 SER A N 1
ATOM 3361 C CA . SER A 1 412 ? -23.575 -1.382 4.937 1.00 72.62 412 SER A CA 1
ATOM 3362 C C . SER A 1 412 ? -22.155 -1.938 4.978 1.00 72.62 412 SER A C 1
ATOM 3364 O O . SER A 1 412 ? -21.211 -1.232 4.626 1.00 72.62 412 SER A O 1
ATOM 3366 N N . GLU A 1 413 ? -22.015 -3.221 5.301 1.00 70.31 413 GLU A N 1
ATOM 3367 C CA . GLU A 1 413 ? -20.804 -3.947 4.918 1.00 70.31 413 GLU A CA 1
ATOM 3368 C C . GLU A 1 413 ? -20.587 -3.836 3.399 1.00 70.31 413 GLU A C 1
ATOM 3370 O O . GLU A 1 413 ? -21.529 -3.562 2.636 1.00 70.31 413 GLU A O 1
ATOM 3375 N N . VAL A 1 414 ? -19.336 -4.017 2.970 1.00 70.69 414 VAL A N 1
ATOM 3376 C CA . VAL A 1 414 ? -18.962 -4.027 1.552 1.00 70.69 414 VAL A CA 1
ATOM 3377 C C . VAL A 1 414 ? -19.818 -5.072 0.841 1.00 70.69 414 VAL A C 1
ATOM 3379 O O . VAL A 1 414 ? -19.718 -6.264 1.116 1.00 70.69 414 VAL A O 1
ATOM 3382 N N . THR A 1 415 ? -20.694 -4.609 -0.052 1.00 67.69 415 THR A N 1
ATOM 3383 C CA . THR A 1 415 ? -21.659 -5.491 -0.732 1.00 67.69 415 THR A CA 1
ATOM 3384 C C . THR A 1 415 ? -21.005 -6.304 -1.841 1.00 67.69 415 THR A C 1
ATOM 3386 O O . THR A 1 415 ? -21.360 -7.459 -2.045 1.00 67.69 415 THR A O 1
ATOM 3389 N N . GLU A 1 416 ? -20.023 -5.709 -2.517 1.00 77.06 416 GLU A N 1
ATOM 3390 C CA . GLU A 1 416 ? -19.207 -6.329 -3.556 1.00 77.06 416 GLU A CA 1
ATOM 3391 C C . GLU A 1 416 ? -17.787 -5.755 -3.476 1.00 77.06 416 GLU A C 1
ATOM 3393 O O . GLU A 1 416 ? -17.613 -4.542 -3.302 1.00 77.06 416 GLU A O 1
ATOM 3398 N N . LEU A 1 417 ? -16.791 -6.634 -3.602 1.00 84.88 417 LEU A N 1
ATOM 3399 C CA . LEU A 1 417 ? -15.373 -6.304 -3.709 1.00 84.88 417 LEU A CA 1
ATOM 3400 C C . LEU A 1 417 ? -14.847 -6.894 -5.017 1.00 84.88 417 LEU A C 1
ATOM 3402 O O . LEU A 1 417 ? -14.882 -8.110 -5.209 1.00 84.88 417 LEU A O 1
ATOM 3406 N N . ILE A 1 418 ? -14.330 -6.033 -5.887 1.00 88.31 418 ILE A N 1
ATOM 3407 C CA . ILE A 1 418 ? -13.555 -6.432 -7.058 1.00 88.31 418 ILE A CA 1
ATOM 3408 C C . ILE A 1 418 ? -12.140 -5.920 -6.834 1.00 88.31 418 ILE A C 1
ATOM 3410 O O . ILE A 1 418 ? -11.931 -4.716 -6.713 1.00 88.31 418 ILE A O 1
ATOM 3414 N N . ARG A 1 419 ? -11.187 -6.845 -6.773 1.00 86.19 419 ARG A N 1
ATOM 3415 C CA . ARG A 1 419 ? -9.762 -6.552 -6.649 1.00 86.19 419 ARG A CA 1
ATOM 3416 C C . ARG A 1 419 ? -9.067 -7.010 -7.912 1.00 86.19 419 ARG A C 1
ATOM 3418 O O . ARG A 1 419 ? -9.305 -8.127 -8.373 1.00 86.19 419 ARG A O 1
ATOM 3425 N N . ASP A 1 420 ? -8.155 -6.186 -8.392 1.00 87.25 420 ASP A N 1
ATOM 3426 C CA . ASP A 1 420 ? -7.139 -6.621 -9.334 1.00 87.25 420 ASP A CA 1
ATOM 3427 C C . ASP A 1 420 ? -5.751 -6.194 -8.848 1.00 87.25 420 ASP A C 1
ATOM 3429 O O . ASP A 1 420 ? -5.592 -5.214 -8.110 1.00 87.25 420 ASP A O 1
ATOM 3433 N N . TYR A 1 421 ? -4.736 -6.957 -9.232 1.00 84.12 421 TYR A N 1
ATOM 3434 C CA . TYR A 1 421 ? -3.337 -6.663 -8.935 1.00 84.12 421 TYR A CA 1
ATOM 3435 C C . TYR A 1 421 ? -2.779 -5.778 -10.043 1.00 84.12 421 TYR A C 1
ATOM 3437 O O . TYR A 1 421 ? -1.855 -6.159 -10.748 1.00 84.12 421 TYR A O 1
ATOM 3445 N N . CYS A 1 422 ? -3.393 -4.611 -10.215 1.00 82.06 422 CYS A N 1
ATOM 3446 C CA . CYS A 1 422 ? -2.970 -3.575 -11.141 1.00 82.06 422 CYS A CA 1
ATOM 3447 C C . CYS A 1 422 ? -2.793 -2.286 -10.339 1.00 82.06 422 CYS A C 1
ATOM 3449 O O . CYS A 1 422 ? -3.726 -1.740 -9.750 1.00 82.06 422 CYS A O 1
ATOM 3451 N N . GLY A 1 423 ? -1.549 -1.851 -10.221 1.00 82.62 423 GLY A N 1
ATOM 3452 C CA . GLY A 1 423 ? -1.172 -0.700 -9.420 1.00 82.62 423 GLY A CA 1
ATOM 3453 C C . GLY A 1 423 ? 0.093 -0.069 -9.969 1.00 82.62 423 GLY A C 1
ATOM 3454 O O . GLY A 1 423 ? 0.750 -0.601 -10.864 1.00 82.62 423 GLY A O 1
ATOM 3455 N N . CYS A 1 424 ? 0.459 1.079 -9.428 1.00 82.44 424 CYS A N 1
ATOM 3456 C CA . CYS A 1 424 ? 1.569 1.851 -9.962 1.00 82.44 424 CYS A CA 1
ATOM 3457 C C . CYS A 1 424 ? 2.946 1.153 -9.811 1.00 82.44 424 CYS A C 1
ATOM 3459 O O . CYS A 1 424 ? 3.860 1.454 -10.575 1.00 82.44 424 CYS A O 1
ATOM 3461 N N . THR A 1 425 ? 3.091 0.139 -8.939 1.00 84.00 425 THR A N 1
ATOM 3462 C CA . THR A 1 425 ? 4.302 -0.708 -8.871 1.00 84.00 425 THR A CA 1
ATOM 3463 C C . THR A 1 425 ? 4.558 -1.517 -10.141 1.00 84.00 425 THR A C 1
ATOM 3465 O O . THR A 1 425 ? 5.690 -1.926 -10.372 1.00 84.00 425 THR A O 1
ATOM 3468 N N . PHE A 1 426 ? 3.546 -1.767 -10.972 1.00 84.12 426 PHE A N 1
ATOM 3469 C CA . PHE A 1 426 ? 3.730 -2.504 -12.227 1.00 84.12 426 PHE A CA 1
ATOM 3470 C C . PHE A 1 426 ? 4.473 -1.667 -13.275 1.00 84.12 426 PHE A C 1
ATOM 3472 O O . PHE A 1 426 ? 5.222 -2.217 -14.081 1.00 84.12 426 PHE A O 1
ATOM 3479 N N . ILE A 1 427 ? 4.378 -0.335 -13.186 1.00 88.94 427 ILE A N 1
ATOM 3480 C CA . ILE A 1 427 ? 5.185 0.588 -13.993 1.00 88.94 427 ILE A CA 1
ATOM 3481 C C . ILE A 1 427 ? 6.673 0.414 -13.652 1.00 88.94 427 ILE A C 1
ATOM 3483 O O . ILE A 1 427 ? 7.498 0.317 -14.562 1.00 88.94 427 ILE A O 1
ATOM 3487 N N . ASP A 1 428 ? 7.022 0.296 -12.360 1.00 90.00 428 ASP A N 1
ATOM 3488 C CA . ASP A 1 428 ? 8.395 -0.019 -11.937 1.00 90.00 428 ASP A CA 1
ATOM 3489 C C . ASP A 1 428 ? 8.863 -1.342 -12.562 1.00 90.00 428 ASP A C 1
ATOM 3491 O O . ASP A 1 428 ? 9.981 -1.433 -13.067 1.00 90.00 428 ASP A O 1
ATOM 3495 N N . GLU A 1 429 ? 8.030 -2.386 -12.530 1.00 88.69 429 GLU A N 1
ATOM 3496 C CA . GLU A 1 429 ? 8.390 -3.702 -13.061 1.00 88.69 429 GLU A CA 1
ATOM 3497 C C . GLU A 1 429 ? 8.639 -3.681 -14.569 1.00 88.69 429 GLU A C 1
ATOM 3499 O O . GLU A 1 429 ? 9.636 -4.249 -15.026 1.00 88.69 429 GLU A O 1
ATOM 3504 N N . GLU A 1 430 ? 7.779 -3.014 -15.337 1.00 91.75 430 GLU A N 1
ATOM 3505 C CA . GLU A 1 430 ? 7.940 -2.875 -16.785 1.00 91.75 430 GLU A CA 1
ATOM 3506 C C . GLU A 1 430 ? 9.167 -2.040 -17.151 1.00 91.75 430 GLU A C 1
ATOM 3508 O O . GLU A 1 430 ? 9.935 -2.418 -18.040 1.00 91.75 430 GLU A O 1
ATOM 3513 N N . PHE A 1 431 ? 9.435 -0.962 -16.413 1.00 94.06 431 PHE A N 1
ATOM 3514 C CA . PHE A 1 431 ? 10.666 -0.196 -16.580 1.00 94.06 431 PHE A CA 1
ATOM 3515 C C . PHE A 1 431 ? 11.904 -1.056 -16.296 1.00 94.06 431 PHE A C 1
ATOM 3517 O O . PHE A 1 431 ? 12.871 -1.068 -17.059 1.00 94.06 431 PHE A O 1
ATOM 3524 N N . ILE A 1 432 ? 11.864 -1.864 -15.235 1.00 92.12 432 ILE A N 1
ATOM 3525 C CA . ILE A 1 432 ? 12.938 -2.802 -14.910 1.00 92.12 432 ILE A CA 1
ATOM 3526 C C . ILE A 1 432 ? 13.096 -3.878 -15.997 1.00 92.12 432 ILE A C 1
ATOM 3528 O O . ILE A 1 432 ? 14.228 -4.279 -16.285 1.00 92.12 432 ILE A O 1
ATOM 3532 N N . LYS A 1 433 ? 12.004 -4.368 -16.599 1.00 92.38 433 LYS A N 1
ATOM 3533 C CA . LYS A 1 433 ? 12.047 -5.298 -17.742 1.00 92.38 433 LYS A CA 1
ATOM 3534 C C . LYS A 1 433 ? 12.723 -4.645 -18.945 1.00 92.38 433 LYS A C 1
ATOM 3536 O O . LYS A 1 433 ? 13.658 -5.246 -19.469 1.00 92.38 433 LYS A O 1
ATOM 3541 N N . LEU A 1 434 ? 12.366 -3.406 -19.285 1.00 93.38 434 LEU A N 1
ATOM 3542 C CA . LEU A 1 434 ? 13.025 -2.640 -20.349 1.00 93.38 434 LEU A CA 1
ATOM 3543 C C . LEU A 1 434 ? 14.537 -2.531 -20.106 1.00 93.38 434 LEU A C 1
ATOM 3545 O O . LEU A 1 434 ? 15.334 -2.808 -21.001 1.00 93.38 434 LEU A O 1
ATOM 3549 N N . LEU A 1 435 ? 14.964 -2.213 -18.879 1.00 93.31 435 LEU A N 1
ATOM 3550 C CA . LEU A 1 435 ? 16.395 -2.163 -18.551 1.00 93.31 435 LEU A CA 1
ATOM 3551 C C . LEU A 1 435 ? 17.084 -3.533 -18.682 1.00 93.31 435 LEU A C 1
ATOM 3553 O O . LEU A 1 435 ? 18.229 -3.604 -19.128 1.00 93.31 435 LEU A O 1
ATOM 3557 N N . ASN A 1 436 ? 16.410 -4.633 -18.327 1.00 92.12 436 ASN A N 1
ATOM 3558 C CA . ASN A 1 436 ? 16.955 -5.984 -18.521 1.00 92.12 436 ASN A CA 1
ATOM 3559 C C . ASN A 1 436 ? 17.119 -6.346 -20.002 1.00 92.12 436 ASN A C 1
ATOM 3561 O O . ASN A 1 436 ? 18.066 -7.059 -20.337 1.00 92.12 436 ASN A O 1
ATOM 3565 N N . GLU A 1 437 ? 16.208 -5.887 -20.862 1.00 91.50 437 GLU A N 1
ATOM 3566 C CA . GLU A 1 437 ? 16.296 -6.074 -22.313 1.00 91.50 437 GLU A CA 1
ATOM 3567 C C . GLU A 1 437 ? 17.467 -5.280 -22.907 1.00 91.50 437 GLU A C 1
ATOM 3569 O O . GLU A 1 437 ? 18.153 -5.780 -23.795 1.00 91.50 437 GLU A O 1
ATOM 3574 N N . LYS A 1 438 ? 17.745 -4.081 -22.375 1.00 91.06 438 LYS A N 1
ATOM 3575 C CA . LYS A 1 438 ? 18.848 -3.217 -22.828 1.00 91.06 438 LYS A CA 1
ATOM 3576 C C . LYS A 1 438 ? 20.235 -3.671 -22.355 1.00 91.06 438 LYS A C 1
ATOM 3578 O O . LYS A 1 438 ? 21.185 -3.569 -23.122 1.00 91.06 438 LYS A O 1
ATOM 3583 N N . PHE A 1 439 ? 20.370 -4.155 -21.116 1.00 90.06 439 PHE A N 1
ATOM 3584 C CA . PHE A 1 439 ? 21.679 -4.358 -20.462 1.00 90.06 439 PHE A CA 1
ATOM 3585 C C . PHE A 1 439 ? 22.023 -5.802 -20.081 1.00 90.06 439 PHE A C 1
ATOM 3587 O O . PHE A 1 439 ? 23.038 -6.026 -19.424 1.00 90.06 439 PHE A O 1
ATOM 3594 N N . GLU A 1 440 ? 21.210 -6.777 -20.490 1.00 88.06 440 GLU A N 1
ATOM 3595 C CA . GLU A 1 440 ? 21.246 -8.181 -20.053 1.00 88.06 440 GLU A CA 1
ATOM 3596 C C . GLU A 1 440 ? 20.834 -8.388 -18.584 1.00 88.06 440 GLU A C 1
ATOM 3598 O O . GLU A 1 440 ? 21.302 -7.741 -17.642 1.00 88.06 440 GLU A O 1
ATOM 3603 N N . THR A 1 441 ? 20.020 -9.419 -18.346 1.00 88.50 441 THR A N 1
ATOM 3604 C CA . THR A 1 441 ? 19.516 -9.766 -17.006 1.00 88.50 441 THR A CA 1
ATOM 3605 C C . THR A 1 441 ? 20.632 -10.049 -15.995 1.00 88.50 441 THR A C 1
ATOM 3607 O O . THR A 1 441 ? 20.497 -9.741 -14.810 1.00 88.50 441 THR A O 1
ATOM 3610 N N . ARG A 1 442 ? 21.753 -10.646 -16.428 1.00 88.25 442 ARG A N 1
ATOM 3611 C CA . ARG A 1 442 ? 22.876 -10.980 -15.534 1.00 88.25 442 ARG A CA 1
ATOM 3612 C C . ARG A 1 442 ? 23.525 -9.723 -14.954 1.00 88.25 442 ARG A C 1
ATOM 3614 O O . ARG A 1 442 ? 23.788 -9.683 -13.752 1.00 88.25 442 ARG A O 1
ATOM 3621 N N . THR A 1 443 ? 23.756 -8.724 -15.795 1.00 90.19 443 THR A N 1
ATOM 3622 C CA . THR A 1 443 ? 24.349 -7.437 -15.424 1.00 90.19 443 THR A CA 1
ATOM 3623 C C . THR A 1 443 ? 23.414 -6.672 -14.499 1.00 90.19 443 THR A C 1
ATOM 3625 O O . THR A 1 443 ? 23.812 -6.288 -13.399 1.00 90.19 443 THR A O 1
ATOM 3628 N N . MET A 1 444 ? 22.133 -6.574 -14.862 1.00 91.31 444 MET A N 1
ATOM 3629 C CA . MET A 1 444 ? 21.126 -5.924 -14.021 1.00 91.31 444 MET A CA 1
ATOM 3630 C C . MET A 1 444 ? 20.976 -6.593 -12.650 1.00 91.31 444 MET A C 1
ATOM 3632 O O . MET A 1 444 ? 20.826 -5.910 -11.639 1.00 91.31 444 MET A O 1
ATOM 3636 N N . ASN A 1 445 ? 21.074 -7.923 -12.573 1.00 89.19 445 ASN A N 1
ATOM 3637 C CA . ASN A 1 445 ? 21.061 -8.639 -11.296 1.00 89.19 445 ASN A CA 1
ATOM 3638 C C . ASN A 1 445 ? 22.291 -8.330 -10.429 1.00 89.19 445 ASN A C 1
ATOM 3640 O O . ASN A 1 445 ? 22.168 -8.265 -9.204 1.00 89.19 445 ASN A O 1
ATOM 3644 N N . LEU A 1 446 ? 23.465 -8.125 -11.034 1.00 88.12 446 LEU A N 1
ATOM 3645 C CA . LEU A 1 446 ? 24.675 -7.722 -10.312 1.00 88.12 446 LEU A CA 1
ATOM 3646 C C . LEU A 1 446 ? 24.526 -6.310 -9.731 1.00 88.12 446 LEU A C 1
ATOM 3648 O O . LEU A 1 446 ? 24.817 -6.106 -8.550 1.00 88.12 446 LEU A O 1
ATOM 3652 N N . ILE A 1 447 ? 24.006 -5.372 -10.527 1.00 88.62 447 ILE A N 1
ATOM 3653 C CA . ILE A 1 447 ? 23.721 -4.000 -10.090 1.00 88.62 447 ILE A CA 1
ATOM 3654 C C . ILE A 1 447 ? 22.692 -3.994 -8.962 1.00 88.62 447 ILE A C 1
ATOM 3656 O O . ILE A 1 447 ? 22.955 -3.429 -7.908 1.00 88.62 447 ILE A O 1
ATOM 3660 N N . LYS A 1 448 ? 21.567 -4.701 -9.104 1.00 86.38 448 LYS A N 1
ATOM 3661 C CA . LYS A 1 448 ? 20.562 -4.818 -8.032 1.00 86.38 448 LYS A CA 1
ATOM 3662 C C . LYS A 1 448 ? 21.142 -5.387 -6.740 1.00 86.38 448 LYS A C 1
ATOM 3664 O O . LYS A 1 448 ? 20.719 -4.999 -5.658 1.00 86.38 448 LYS A O 1
ATOM 3669 N N . LYS A 1 449 ? 22.100 -6.311 -6.836 1.00 83.38 449 LYS A N 1
ATOM 3670 C CA . LYS A 1 449 ? 22.721 -6.940 -5.667 1.00 83.38 449 LYS A CA 1
ATOM 3671 C C . LYS A 1 449 ? 23.713 -6.018 -4.956 1.00 83.38 449 LYS A C 1
ATOM 3673 O O . LYS A 1 449 ? 23.737 -6.003 -3.729 1.00 83.38 449 LYS A O 1
ATOM 3678 N N . ASN A 1 450 ? 24.542 -5.297 -5.707 1.00 82.31 450 ASN A N 1
ATOM 3679 C CA . ASN A 1 450 ? 25.676 -4.552 -5.151 1.00 82.31 450 ASN A CA 1
ATOM 3680 C C . ASN A 1 450 ? 25.411 -3.038 -5.034 1.00 82.31 450 ASN A C 1
ATOM 3682 O O . ASN A 1 450 ? 25.986 -2.381 -4.172 1.00 82.31 450 ASN A O 1
ATOM 3686 N N . HIS A 1 451 ? 24.515 -2.504 -5.865 1.00 81.62 451 HIS A N 1
ATOM 3687 C CA . HIS A 1 451 ? 24.210 -1.080 -6.037 1.00 81.62 451 HIS A CA 1
ATOM 3688 C C . HIS A 1 451 ? 22.687 -0.837 -6.033 1.00 81.62 451 HIS A C 1
ATOM 3690 O O . HIS A 1 451 ? 22.158 -0.070 -6.837 1.00 81.62 451 HIS A O 1
ATOM 3696 N N . TYR A 1 452 ? 21.960 -1.492 -5.112 1.00 81.56 452 TYR A N 1
ATOM 3697 C CA . TYR A 1 452 ? 20.494 -1.394 -5.033 1.00 81.56 452 TYR A CA 1
ATOM 3698 C C . TYR A 1 452 ? 19.994 0.044 -4.855 1.00 81.56 452 TYR A C 1
ATOM 3700 O O . TYR A 1 452 ? 19.009 0.423 -5.472 1.00 81.56 452 TYR A O 1
ATOM 3708 N N . GLY A 1 453 ? 20.667 0.844 -4.018 1.00 78.81 453 GLY A N 1
ATOM 3709 C CA . GLY A 1 453 ? 20.267 2.223 -3.716 1.00 78.81 453 GLY A CA 1
ATOM 3710 C C . GLY A 1 453 ? 20.196 3.112 -4.964 1.00 78.81 453 GLY A C 1
ATOM 3711 O O . GLY A 1 453 ? 19.107 3.599 -5.267 1.00 78.81 453 GLY A O 1
ATOM 3712 N N . PRO A 1 454 ? 21.309 3.296 -5.704 1.00 82.12 454 PRO A N 1
ATOM 3713 C CA . PRO A 1 454 ? 21.314 4.026 -6.973 1.00 82.12 454 PRO A CA 1
ATOM 3714 C C . PRO A 1 454 ? 20.294 3.483 -7.976 1.00 82.12 454 PRO A C 1
ATOM 3716 O O . PRO A 1 454 ? 19.461 4.242 -8.458 1.00 82.12 454 PRO A O 1
ATOM 3719 N N . PHE A 1 455 ? 20.268 2.163 -8.189 1.00 87.94 455 PHE A N 1
ATOM 3720 C CA . PHE A 1 455 ? 19.315 1.524 -9.100 1.00 87.94 455 PHE A CA 1
ATOM 3721 C C . PHE A 1 455 ? 17.853 1.825 -8.738 1.00 87.94 455 PHE A C 1
ATOM 3723 O O . PHE A 1 455 ? 17.065 2.229 -9.590 1.00 87.94 455 PHE A O 1
ATOM 3730 N N . ARG A 1 456 ? 17.476 1.661 -7.465 1.00 85.62 456 ARG A N 1
ATOM 3731 C CA . ARG A 1 456 ? 16.116 1.933 -6.985 1.00 85.62 456 ARG A CA 1
ATOM 3732 C C . ARG A 1 456 ? 15.776 3.417 -7.085 1.00 85.62 456 ARG A C 1
ATOM 3734 O O . ARG A 1 456 ? 14.637 3.742 -7.397 1.00 85.62 456 ARG A O 1
ATOM 3741 N N . ASN A 1 457 ? 16.744 4.305 -6.857 1.00 85.38 457 ASN A N 1
ATOM 3742 C CA . ASN A 1 457 ? 16.560 5.740 -7.047 1.00 85.38 457 ASN A CA 1
ATOM 3743 C C . ASN A 1 457 ? 16.280 6.081 -8.519 1.00 85.38 457 ASN A C 1
ATOM 3745 O O . ASN A 1 457 ? 15.392 6.879 -8.782 1.00 85.38 457 ASN A O 1
ATOM 3749 N N . THR A 1 458 ? 16.958 5.434 -9.472 1.00 90.56 458 THR A N 1
ATOM 3750 C CA . THR A 1 458 ? 16.667 5.582 -10.909 1.00 90.56 458 THR A CA 1
ATOM 3751 C C . THR A 1 458 ? 15.242 5.154 -11.253 1.00 90.56 458 THR A C 1
ATOM 3753 O O . THR A 1 458 ? 14.535 5.882 -11.941 1.00 90.56 458 THR A O 1
ATOM 3756 N N . VAL A 1 459 ? 14.801 3.998 -10.743 1.00 91.25 459 VAL A N 1
ATOM 3757 C CA . VAL A 1 459 ? 13.419 3.519 -10.930 1.00 91.25 459 VAL A CA 1
ATOM 3758 C C . VAL A 1 459 ? 12.418 4.515 -10.341 1.00 91.25 459 VAL A C 1
ATOM 3760 O O . VAL A 1 459 ? 11.450 4.875 -10.999 1.00 91.25 459 VAL A O 1
ATOM 3763 N N . TYR A 1 460 ? 12.686 5.019 -9.134 1.00 87.00 460 TYR A N 1
ATOM 3764 C CA . TYR A 1 460 ? 11.832 6.005 -8.478 1.00 87.00 460 TYR A CA 1
ATOM 3765 C C . TYR A 1 460 ? 11.773 7.340 -9.238 1.00 87.00 460 TYR A C 1
ATOM 3767 O O . TYR A 1 460 ? 10.698 7.914 -9.370 1.00 87.00 460 TYR A O 1
ATOM 3775 N N . GLU A 1 461 ? 12.896 7.841 -9.757 1.00 89.56 461 GLU A N 1
ATOM 3776 C CA . GLU A 1 461 ? 12.930 9.074 -10.557 1.00 89.56 461 GLU A CA 1
ATOM 3777 C C . GLU A 1 461 ? 12.135 8.928 -11.860 1.00 89.56 461 GLU A C 1
ATOM 3779 O O . GLU A 1 461 ? 11.365 9.826 -12.202 1.00 89.56 461 GLU A O 1
ATOM 3784 N N . PHE A 1 462 ? 12.269 7.790 -12.551 1.00 93.50 462 PHE A N 1
ATOM 3785 C CA . PHE A 1 462 ? 11.435 7.470 -13.711 1.00 93.50 462 PHE A CA 1
ATOM 3786 C C . PHE A 1 462 ? 9.950 7.455 -13.335 1.00 93.50 462 PHE A C 1
ATOM 3788 O O . PHE A 1 462 ? 9.142 8.125 -13.976 1.00 93.50 462 PHE A O 1
ATOM 3795 N N . PHE A 1 463 ? 9.604 6.745 -12.260 1.00 89.75 463 PHE A N 1
ATOM 3796 C CA . PHE A 1 463 ? 8.238 6.652 -11.763 1.00 89.75 463 PHE A CA 1
ATOM 3797 C C . PHE A 1 463 ? 7.630 8.028 -11.470 1.00 89.75 463 PHE A C 1
ATOM 3799 O O . PHE A 1 463 ? 6.549 8.332 -11.966 1.00 89.75 463 PHE A O 1
ATOM 3806 N N . GLN A 1 464 ? 8.329 8.883 -10.716 1.00 87.62 464 GLN A N 1
ATOM 3807 C CA . GLN A 1 464 ? 7.849 10.236 -10.412 1.00 87.62 464 GLN A CA 1
ATOM 3808 C C . GLN A 1 464 ? 7.643 11.055 -11.687 1.00 87.62 464 GLN A C 1
ATOM 3810 O O . GLN A 1 464 ? 6.614 11.706 -11.834 1.00 87.62 464 GLN A O 1
ATOM 3815 N N . HIS A 1 465 ? 8.569 10.966 -12.645 1.00 90.62 465 HIS A N 1
ATOM 3816 C CA . HIS A 1 465 ? 8.446 11.677 -13.914 1.00 90.62 465 HIS A CA 1
ATOM 3817 C C . HIS A 1 465 ? 7.205 11.244 -14.707 1.00 90.62 465 HIS A C 1
ATOM 3819 O O . HIS A 1 465 ? 6.473 12.090 -15.222 1.00 90.62 465 HIS A O 1
ATOM 3825 N N . VAL A 1 466 ? 6.942 9.936 -14.782 1.00 90.94 466 VAL A N 1
ATOM 3826 C CA . VAL A 1 466 ? 5.736 9.406 -15.431 1.00 90.94 466 VAL A CA 1
ATOM 3827 C C . VAL A 1 466 ? 4.486 9.857 -14.673 1.00 90.94 466 VAL A C 1
ATOM 3829 O O . VAL A 1 466 ? 3.581 10.411 -15.288 1.00 90.94 466 VAL A O 1
ATOM 3832 N N . MET A 1 467 ? 4.442 9.699 -13.350 1.00 85.12 467 MET A N 1
ATOM 3833 C CA . MET A 1 467 ? 3.265 10.046 -12.546 1.00 85.12 467 MET A CA 1
ATOM 3834 C C . MET A 1 467 ? 2.918 11.538 -12.565 1.00 85.12 467 MET A C 1
ATOM 3836 O O . MET A 1 467 ? 1.740 11.887 -12.525 1.00 85.12 467 MET A O 1
ATOM 3840 N N . GLU A 1 468 ? 3.915 12.421 -12.600 1.00 87.25 468 GLU A N 1
ATOM 3841 C CA . GLU A 1 468 ? 3.693 13.870 -12.569 1.00 87.25 468 GLU A CA 1
ATOM 3842 C C . GLU A 1 468 ? 3.314 14.446 -13.940 1.00 87.25 468 GLU A C 1
ATOM 3844 O O . GLU A 1 468 ? 2.591 15.442 -14.002 1.00 87.25 468 GLU A O 1
ATOM 3849 N N . LEU A 1 469 ? 3.812 13.858 -15.035 1.00 90.81 469 LEU A N 1
ATOM 3850 C CA . LEU A 1 469 ? 3.793 14.511 -16.348 1.00 90.81 469 LEU A CA 1
ATOM 3851 C C . LEU A 1 469 ? 3.080 13.716 -17.451 1.00 90.81 469 LEU A C 1
ATOM 3853 O O . LEU A 1 469 ? 2.664 14.312 -18.448 1.00 90.81 469 LEU A O 1
ATOM 3857 N N . PHE A 1 470 ? 2.924 12.396 -17.315 1.00 91.88 470 PHE A N 1
ATOM 3858 C CA . PHE A 1 470 ? 2.285 11.579 -18.345 1.00 91.88 470 PHE A CA 1
ATOM 3859 C C . PHE A 1 470 ? 0.759 11.610 -18.214 1.00 91.88 470 PHE A C 1
ATOM 3861 O O . PHE A 1 470 ? 0.181 11.013 -17.311 1.00 91.88 470 PHE A O 1
ATOM 3868 N N . THR A 1 471 ? 0.086 12.264 -19.162 1.00 89.69 471 THR A N 1
ATOM 3869 C CA . THR A 1 471 ? -1.388 12.320 -19.208 1.00 89.69 471 THR A CA 1
ATOM 3870 C C . THR A 1 471 ? -2.013 11.280 -20.137 1.00 89.69 471 THR A C 1
ATOM 3872 O O . THR A 1 471 ? -3.225 11.099 -20.131 1.00 89.69 471 THR A O 1
ATOM 3875 N N . GLY A 1 472 ? -1.206 10.629 -20.980 1.00 90.62 472 GLY A N 1
ATOM 3876 C CA . GLY A 1 472 ? -1.679 9.763 -22.062 1.00 90.62 472 GLY A CA 1
ATOM 3877 C C . GLY A 1 472 ? -2.072 10.496 -23.351 1.00 90.62 472 GLY A C 1
ATOM 3878 O O . GLY A 1 472 ? -2.126 9.852 -24.397 1.00 90.62 472 GLY A O 1
ATOM 3879 N N . ASP A 1 473 ? -2.256 11.819 -23.324 1.00 91.12 473 ASP A N 1
ATOM 3880 C CA . ASP A 1 473 ? -2.683 12.600 -24.499 1.00 91.12 473 ASP A CA 1
ATOM 3881 C C . ASP A 1 473 ? -1.509 13.163 -25.315 1.00 91.12 473 ASP A C 1
ATOM 3883 O O . ASP A 1 473 ? -1.598 13.318 -26.534 1.00 91.12 473 ASP A O 1
ATOM 3887 N N . ASN A 1 474 ? -0.391 13.479 -24.654 1.00 92.62 474 ASN A N 1
ATOM 3888 C CA . ASN A 1 474 ? 0.780 14.047 -25.314 1.00 92.62 474 ASN A CA 1
ATOM 3889 C C . ASN A 1 474 ? 1.633 12.954 -25.982 1.00 92.62 474 ASN A C 1
ATOM 3891 O O . ASN A 1 474 ? 2.493 12.355 -25.338 1.00 92.62 474 ASN A O 1
ATOM 3895 N N . MET A 1 475 ? 1.435 12.732 -27.284 1.00 93.44 475 MET A N 1
ATOM 3896 C CA . MET A 1 475 ? 2.195 11.745 -28.070 1.00 93.44 475 MET A CA 1
ATOM 3897 C C . MET A 1 475 ? 3.690 12.074 -28.230 1.00 93.44 475 MET A C 1
ATOM 3899 O O . MET A 1 475 ? 4.462 11.200 -28.622 1.00 93.44 475 MET A O 1
ATOM 3903 N N . GLU A 1 476 ? 4.109 13.306 -27.930 1.00 93.88 476 GLU A N 1
ATOM 3904 C CA . GLU A 1 476 ? 5.522 13.710 -27.928 1.00 93.88 476 GLU A CA 1
ATOM 3905 C C . GLU A 1 476 ? 6.204 13.450 -26.580 1.00 93.88 476 GLU A C 1
ATOM 3907 O O . GLU A 1 476 ? 7.396 13.707 -26.445 1.00 93.88 476 GLU A O 1
ATOM 3912 N N . PHE A 1 477 ? 5.478 12.947 -25.576 1.00 94.81 477 PHE A N 1
ATOM 3913 C CA . PHE A 1 477 ? 6.053 12.647 -24.270 1.00 94.81 477 PHE A CA 1
ATOM 3914 C C . PHE A 1 477 ? 7.175 11.607 -24.376 1.00 94.81 477 PHE A C 1
ATOM 3916 O O . PHE A 1 477 ? 7.032 10.570 -25.031 1.00 94.81 477 PHE A O 1
ATOM 3923 N N . TYR A 1 478 ? 8.291 11.873 -23.706 1.00 94.31 478 TYR A N 1
ATOM 3924 C CA . TYR A 1 478 ? 9.427 10.969 -23.621 1.00 94.31 478 TYR A CA 1
ATOM 3925 C C . TYR A 1 478 ? 10.157 11.165 -22.295 1.00 94.31 478 TYR A C 1
ATOM 3927 O O . TYR A 1 478 ? 10.029 12.203 -21.647 1.00 94.31 478 TYR A O 1
ATOM 3935 N N . TYR A 1 479 ? 10.949 10.169 -21.925 1.00 95.75 479 TYR A N 1
ATOM 3936 C CA . TYR A 1 479 ? 11.884 10.239 -20.814 1.00 95.75 479 TYR A CA 1
ATOM 3937 C C . TYR A 1 479 ? 13.264 9.805 -21.295 1.00 95.75 479 TYR A C 1
ATOM 3939 O O . TYR A 1 479 ? 13.391 8.741 -21.898 1.00 95.75 479 TYR A O 1
ATOM 3947 N N . THR A 1 480 ? 14.291 10.600 -21.010 1.00 96.19 480 THR A N 1
ATOM 3948 C CA . THR A 1 480 ? 15.682 10.235 -21.298 1.00 96.19 480 THR A CA 1
ATOM 3949 C C . THR A 1 480 ? 16.367 9.815 -20.007 1.00 96.19 480 THR A C 1
ATOM 3951 O O . THR A 1 480 ? 16.507 10.612 -19.078 1.00 96.19 480 THR A O 1
ATOM 3954 N N . LEU A 1 481 ? 16.812 8.563 -19.956 1.00 96.19 481 LEU A N 1
ATOM 3955 C CA . LEU A 1 481 ? 17.647 8.046 -18.882 1.00 96.19 481 LEU A CA 1
ATOM 3956 C C . LEU A 1 481 ? 19.123 8.267 -19.221 1.00 96.19 481 LEU A C 1
ATOM 3958 O O . LEU A 1 481 ? 19.627 7.662 -20.163 1.00 96.19 481 LEU A O 1
ATOM 3962 N N . ASP A 1 482 ? 19.817 9.061 -18.408 1.00 95.56 482 ASP A N 1
ATOM 3963 C CA . ASP A 1 482 ? 21.279 9.148 -18.428 1.00 95.56 482 ASP A CA 1
ATOM 3964 C C . ASP A 1 482 ? 21.882 8.023 -17.575 1.00 95.56 482 ASP A C 1
ATOM 3966 O O . ASP A 1 482 ? 21.837 8.041 -16.343 1.00 95.56 482 ASP A O 1
ATOM 3970 N N . VAL A 1 483 ? 22.405 6.989 -18.229 1.00 93.69 483 VAL A N 1
ATOM 3971 C CA . VAL A 1 483 ? 22.913 5.797 -17.541 1.00 93.69 483 VAL A CA 1
ATOM 3972 C C . VAL A 1 483 ? 24.255 6.079 -16.870 1.00 93.69 483 VAL A C 1
ATOM 3974 O O . VAL A 1 483 ? 24.516 5.532 -15.797 1.00 93.69 483 VAL A O 1
ATOM 3977 N N . GLU A 1 484 ? 25.080 6.946 -17.457 1.00 92.75 484 GLU A N 1
ATOM 3978 C CA . GLU A 1 484 ? 26.381 7.324 -16.903 1.00 92.75 484 GLU A CA 1
ATOM 3979 C C . GLU A 1 484 ? 26.214 8.129 -15.607 1.00 92.75 484 GLU A C 1
ATOM 3981 O O . GLU A 1 484 ? 26.914 7.868 -14.626 1.00 92.75 484 GLU A O 1
ATOM 3986 N N . GLU A 1 485 ? 25.239 9.041 -15.554 1.00 91.81 485 GLU A N 1
ATOM 3987 C CA . GLU A 1 485 ? 24.922 9.794 -14.338 1.00 91.81 485 GLU A CA 1
ATOM 3988 C C . GLU A 1 485 ? 24.272 8.903 -13.271 1.00 91.81 485 GLU A C 1
ATOM 3990 O O . GLU A 1 485 ? 24.632 8.958 -12.088 1.00 91.81 485 GLU A O 1
ATOM 3995 N N . LYS A 1 486 ? 23.271 8.106 -13.664 1.00 89.88 486 LYS A N 1
ATOM 3996 C CA . LYS A 1 486 ? 22.379 7.441 -12.704 1.00 89.88 486 LYS A CA 1
ATOM 3997 C C . LYS A 1 486 ? 22.915 6.104 -12.199 1.00 89.88 486 LYS A C 1
ATOM 3999 O O . LYS A 1 486 ? 22.690 5.772 -11.034 1.00 89.88 486 LYS A O 1
ATOM 4004 N N . ILE A 1 487 ? 23.578 5.327 -13.057 1.00 89.06 487 ILE A N 1
ATOM 4005 C CA . ILE A 1 487 ? 24.068 3.974 -12.748 1.00 89.06 487 ILE A CA 1
ATOM 4006 C C . ILE A 1 487 ? 25.444 3.744 -13.417 1.00 89.06 487 ILE A C 1
ATOM 4008 O O . ILE A 1 487 ? 25.586 2.855 -14.266 1.00 89.06 487 ILE A O 1
ATOM 4012 N N . PRO A 1 488 ? 26.484 4.513 -13.036 1.00 90.50 488 PRO A N 1
ATOM 4013 C CA . PRO A 1 488 ? 27.801 4.461 -13.677 1.00 90.50 488 PRO A CA 1
ATOM 4014 C C . PRO A 1 488 ? 28.450 3.071 -13.629 1.00 90.50 488 PRO A C 1
ATOM 4016 O O . PRO A 1 488 ? 29.286 2.730 -14.465 1.00 90.50 488 PRO A O 1
ATOM 4019 N N . GLU A 1 489 ? 28.078 2.226 -12.668 1.00 88.69 489 GLU A N 1
ATOM 4020 C CA . GLU A 1 489 ? 28.609 0.870 -12.549 1.00 88.69 489 GLU A CA 1
ATOM 4021 C C . GLU A 1 489 ? 28.199 -0.046 -13.712 1.00 88.69 489 GLU A C 1
ATOM 4023 O O . GLU A 1 489 ? 28.894 -1.030 -13.982 1.00 88.69 489 GLU A O 1
ATOM 4028 N N . LEU A 1 490 ? 27.133 0.282 -14.454 1.00 88.94 490 LEU A N 1
ATOM 4029 C CA . LEU A 1 490 ? 26.765 -0.460 -15.664 1.00 88.94 490 LEU A CA 1
ATOM 4030 C C . LEU A 1 490 ? 27.874 -0.423 -16.721 1.00 88.94 490 LEU A C 1
ATOM 4032 O O . LEU A 1 490 ? 28.123 -1.443 -17.367 1.00 88.94 490 LEU A O 1
ATOM 4036 N N . LEU A 1 491 ? 28.616 0.684 -16.826 1.00 89.50 491 LEU A N 1
ATOM 4037 C CA . LEU A 1 491 ? 29.666 0.883 -17.835 1.00 89.50 491 LEU A CA 1
ATOM 4038 C C . LEU A 1 491 ? 30.780 -0.179 -17.770 1.00 89.50 491 LEU A C 1
ATOM 4040 O O . LEU A 1 491 ? 31.462 -0.436 -18.766 1.00 89.50 491 LEU A O 1
ATOM 4044 N N . GLN A 1 492 ? 30.982 -0.794 -16.601 1.00 87.62 492 GLN A N 1
ATOM 4045 C CA . GLN A 1 492 ? 32.036 -1.786 -16.359 1.00 87.62 492 GLN A CA 1
ATOM 4046 C C . GLN A 1 492 ? 31.557 -3.236 -16.492 1.00 87.62 492 GLN A C 1
ATOM 4048 O O . GLN A 1 492 ? 32.382 -4.150 -16.545 1.00 87.62 492 GLN A O 1
ATOM 4053 N N . HIS A 1 493 ? 30.242 -3.460 -16.505 1.00 88.38 493 HIS A N 1
ATOM 4054 C CA . HIS A 1 493 ? 29.654 -4.794 -16.375 1.00 88.38 493 HIS A CA 1
ATOM 4055 C C . HIS A 1 493 ? 28.884 -5.269 -17.608 1.00 88.38 493 HIS A C 1
ATOM 4057 O O . HIS A 1 493 ? 28.586 -6.459 -17.693 1.00 88.38 493 HIS A O 1
ATOM 4063 N N . VAL A 1 494 ? 28.592 -4.381 -18.560 1.00 91.44 494 VAL A N 1
ATOM 4064 C CA . VAL A 1 494 ? 27.966 -4.748 -19.836 1.00 91.44 494 VAL A CA 1
ATOM 4065 C C . VAL A 1 494 ? 28.920 -5.522 -20.753 1.00 91.44 494 VAL A C 1
ATOM 4067 O O . VAL A 1 494 ? 30.146 -5.409 -20.661 1.00 91.44 494 VAL A O 1
ATOM 4070 N N . SER A 1 495 ? 28.353 -6.312 -21.666 1.00 91.50 495 SER A N 1
ATOM 4071 C CA . SER A 1 495 ? 29.116 -6.982 -22.718 1.00 91.50 495 SER A CA 1
ATOM 4072 C C . SER A 1 495 ? 29.729 -5.974 -23.698 1.00 91.50 495 SER A C 1
ATOM 4074 O O . SER A 1 495 ? 29.310 -4.820 -23.789 1.00 91.50 495 SER A O 1
ATOM 4076 N N . LYS A 1 496 ? 30.747 -6.411 -24.450 1.00 92.56 496 LYS A N 1
ATOM 4077 C CA . LYS A 1 496 ? 31.443 -5.551 -25.420 1.00 92.56 496 LYS A CA 1
ATOM 4078 C C . LYS A 1 496 ? 30.488 -4.985 -26.481 1.00 92.56 496 LYS A C 1
ATOM 4080 O O . LYS A 1 496 ? 30.605 -3.821 -26.829 1.00 92.56 496 LYS A O 1
ATOM 4085 N N . GLU A 1 497 ? 29.549 -5.801 -26.953 1.00 93.25 497 GLU A N 1
ATOM 4086 C CA . GLU A 1 497 ? 28.552 -5.405 -27.953 1.00 93.25 497 GLU A CA 1
ATOM 4087 C C . GLU A 1 497 ? 27.617 -4.312 -27.420 1.00 93.25 497 GLU A C 1
ATOM 4089 O O . GLU A 1 497 ? 27.481 -3.263 -28.041 1.00 93.25 497 GLU A O 1
ATOM 4094 N N . ILE A 1 498 ? 27.049 -4.505 -26.224 1.00 92.94 498 ILE A N 1
ATOM 4095 C CA . ILE A 1 498 ? 26.193 -3.495 -25.581 1.00 92.94 498 ILE A CA 1
ATOM 4096 C C . ILE A 1 498 ? 26.976 -2.215 -25.312 1.00 92.94 498 ILE A C 1
ATOM 4098 O O . ILE A 1 498 ? 26.455 -1.123 -25.511 1.00 92.94 498 ILE A O 1
ATOM 4102 N N . LYS A 1 499 ? 28.236 -2.338 -24.891 1.00 93.44 499 LYS A N 1
ATOM 4103 C CA . LYS A 1 499 ? 29.101 -1.186 -24.660 1.00 93.44 499 LYS A CA 1
ATOM 4104 C C . LYS A 1 499 ? 29.292 -0.346 -25.924 1.00 93.44 499 LYS A C 1
ATOM 4106 O O . LYS A 1 499 ? 29.132 0.864 -25.851 1.00 93.44 499 LYS A O 1
ATOM 4111 N N . GLU A 1 500 ? 29.590 -0.972 -27.062 1.00 94.81 500 GLU A N 1
ATOM 4112 C CA . GLU A 1 500 ? 29.759 -0.271 -28.345 1.00 94.81 500 GLU A CA 1
ATOM 4113 C C . GLU A 1 500 ? 28.463 0.446 -28.777 1.00 94.81 500 GLU A C 1
ATOM 4115 O O . GLU A 1 500 ? 28.523 1.581 -29.248 1.00 94.81 500 GLU A O 1
ATOM 4120 N N . ILE A 1 501 ? 27.293 -0.174 -28.562 1.00 93.31 501 ILE A N 1
ATOM 4121 C CA . ILE A 1 501 ? 25.980 0.440 -28.838 1.00 93.31 501 ILE A CA 1
ATOM 4122 C C . ILE A 1 501 ? 25.742 1.649 -27.925 1.00 93.31 501 ILE A C 1
ATOM 4124 O O . ILE A 1 501 ? 25.454 2.742 -28.403 1.00 93.31 501 ILE A O 1
ATOM 4128 N N . MET A 1 502 ? 25.902 1.476 -26.612 1.00 93.94 502 MET A N 1
ATOM 4129 C CA . MET A 1 502 ? 25.636 2.538 -25.639 1.00 93.94 502 MET A CA 1
ATOM 4130 C C . MET A 1 502 ? 26.622 3.702 -25.762 1.00 93.94 502 MET A C 1
ATOM 4132 O O . MET A 1 502 ? 26.226 4.844 -25.568 1.00 93.94 502 MET A O 1
ATOM 4136 N N . GLU A 1 503 ? 27.886 3.450 -26.115 1.00 94.19 503 GLU A N 1
ATOM 4137 C CA . GLU A 1 503 ? 28.857 4.513 -26.399 1.00 94.19 503 GLU A CA 1
ATOM 4138 C C . GLU A 1 503 ? 28.446 5.351 -27.620 1.00 94.19 503 GLU A C 1
ATOM 4140 O O . GLU A 1 503 ? 28.620 6.569 -27.596 1.00 94.19 503 GLU A O 1
ATOM 4145 N N . ALA A 1 504 ? 27.859 4.738 -28.657 1.00 94.81 504 ALA A N 1
ATOM 4146 C CA . ALA A 1 504 ? 27.333 5.469 -29.813 1.00 94.81 504 ALA A CA 1
ATOM 4147 C C . ALA A 1 504 ? 26.136 6.369 -29.447 1.00 94.81 504 ALA A C 1
ATOM 4149 O O . ALA A 1 504 ? 26.000 7.461 -30.001 1.00 94.81 504 ALA A O 1
ATOM 4150 N N . ASP A 1 505 ? 25.329 5.940 -28.474 1.00 94.06 505 ASP A N 1
ATOM 4151 C CA . ASP A 1 505 ? 24.172 6.675 -27.949 1.00 94.06 505 ASP A CA 1
ATOM 4152 C C . ASP A 1 505 ? 24.524 7.588 -26.749 1.00 94.06 505 ASP A C 1
ATOM 4154 O O . ASP A 1 505 ? 23.639 8.119 -26.081 1.00 94.06 505 ASP A O 1
ATOM 4158 N N . ASN A 1 506 ? 25.817 7.800 -26.458 1.00 95.88 506 ASN A N 1
ATOM 4159 C CA . ASN A 1 506 ? 26.315 8.574 -25.306 1.00 95.88 506 ASN A CA 1
ATOM 4160 C C . ASN A 1 506 ? 25.729 8.133 -23.951 1.00 95.88 506 ASN A C 1
ATOM 4162 O O . ASN A 1 506 ? 25.498 8.959 -23.075 1.00 95.88 506 ASN A O 1
ATOM 4166 N N . TRP A 1 507 ? 25.467 6.837 -23.780 1.00 95.19 507 TRP A N 1
ATOM 4167 C CA . TRP A 1 507 ? 24.860 6.257 -22.578 1.00 95.19 507 TRP A CA 1
ATOM 4168 C C . TRP A 1 507 ? 23.459 6.794 -22.238 1.00 95.19 507 TRP A C 1
ATOM 4170 O O . TRP A 1 507 ? 22.986 6.620 -21.114 1.00 95.19 507 TRP A O 1
ATOM 4180 N N . LEU A 1 508 ? 22.765 7.383 -23.215 1.00 96.38 508 LEU A N 1
ATOM 4181 C CA . LEU A 1 508 ? 21.395 7.862 -23.068 1.00 96.38 508 LEU A CA 1
ATOM 4182 C C . LEU A 1 508 ? 20.398 6.814 -23.572 1.00 96.38 508 LEU A C 1
ATOM 4184 O O . LEU A 1 508 ? 20.576 6.222 -24.635 1.00 96.38 508 LEU A O 1
ATOM 4188 N N . ILE A 1 509 ? 19.319 6.597 -22.820 1.00 95.06 509 ILE A N 1
ATOM 4189 C CA . ILE A 1 509 ? 18.181 5.783 -23.262 1.00 95.06 509 ILE A CA 1
ATOM 4190 C C . ILE A 1 509 ? 16.948 6.668 -23.347 1.00 95.06 509 ILE A C 1
ATOM 4192 O O . ILE A 1 509 ? 16.381 7.049 -22.325 1.00 95.06 509 ILE A O 1
ATOM 4196 N N . ASP A 1 510 ? 16.502 6.925 -24.572 1.00 95.12 510 ASP A N 1
ATOM 4197 C CA . ASP A 1 510 ? 15.225 7.579 -24.829 1.00 95.12 510 ASP A CA 1
ATOM 4198 C C . ASP A 1 510 ? 14.087 6.560 -24.789 1.00 95.12 510 ASP A C 1
ATOM 4200 O O . ASP A 1 510 ? 14.015 5.655 -25.623 1.00 95.12 510 ASP A O 1
ATOM 4204 N N . ILE A 1 511 ? 13.176 6.739 -23.838 1.00 96.06 511 ILE A N 1
ATOM 4205 C CA . ILE A 1 511 ? 11.960 5.947 -23.673 1.00 96.06 511 ILE A CA 1
ATOM 4206 C C . ILE A 1 511 ? 10.800 6.788 -24.182 1.00 96.06 511 ILE A C 1
ATOM 4208 O O . ILE A 1 511 ? 10.451 7.821 -23.601 1.00 96.06 511 ILE A O 1
ATOM 4212 N N . LYS A 1 512 ? 10.225 6.376 -25.309 1.00 95.19 512 LYS A N 1
ATOM 4213 C CA . LYS A 1 512 ? 9.232 7.183 -26.033 1.00 95.19 512 LYS A CA 1
ATOM 4214 C C . LYS A 1 512 ? 7.814 6.916 -25.540 1.00 95.19 512 LYS A C 1
ATOM 4216 O O . LYS A 1 512 ? 7.544 5.891 -24.917 1.00 95.19 512 LYS A O 1
ATOM 4221 N N . TYR A 1 513 ? 6.882 7.794 -25.916 1.00 95.50 513 TYR A N 1
ATOM 4222 C CA . TYR A 1 513 ? 5.454 7.702 -25.592 1.00 95.50 513 TYR A CA 1
ATOM 4223 C C . TYR A 1 513 ? 4.879 6.285 -25.700 1.00 95.50 513 TYR A C 1
ATOM 4225 O O . TYR A 1 513 ? 4.246 5.822 -24.763 1.00 95.50 513 TYR A O 1
ATOM 4233 N N . ASN A 1 514 ? 5.117 5.570 -26.805 1.00 94.50 514 ASN A N 1
ATOM 4234 C CA . ASN A 1 514 ? 4.547 4.230 -27.001 1.00 94.50 514 ASN A CA 1
ATOM 4235 C C . ASN A 1 514 ? 5.088 3.193 -26.006 1.00 94.50 514 ASN A C 1
ATOM 4237 O O . ASN A 1 514 ? 4.353 2.288 -25.619 1.00 94.50 514 ASN A O 1
ATOM 4241 N N . GLU A 1 515 ? 6.354 3.309 -25.601 1.00 93.81 515 GLU A N 1
ATOM 4242 C CA . GLU A 1 515 ? 6.942 2.432 -24.587 1.00 93.81 515 GLU A CA 1
ATOM 4243 C C . GLU A 1 515 ? 6.335 2.750 -23.223 1.00 93.81 515 GLU A C 1
ATOM 4245 O O . GLU A 1 515 ? 5.813 1.847 -22.580 1.00 93.81 515 GLU A O 1
ATOM 4250 N N . ILE A 1 516 ? 6.288 4.029 -22.835 1.00 94.06 516 ILE A N 1
ATOM 4251 C CA . ILE A 1 516 ? 5.700 4.476 -21.560 1.00 94.06 516 ILE A CA 1
ATOM 4252 C C . ILE A 1 516 ? 4.212 4.115 -21.488 1.00 94.06 516 ILE A C 1
ATOM 4254 O O . ILE A 1 516 ? 3.760 3.547 -20.500 1.00 94.06 516 ILE A O 1
ATOM 4258 N N . LYS A 1 517 ? 3.456 4.359 -22.563 1.00 93.31 517 LYS A N 1
ATOM 4259 C CA . LYS A 1 517 ? 2.043 3.988 -22.663 1.00 93.31 517 LYS A CA 1
ATOM 4260 C C . LYS A 1 517 ? 1.840 2.489 -22.477 1.00 93.31 517 LYS A C 1
ATOM 4262 O O . LYS A 1 517 ? 0.944 2.094 -21.745 1.00 93.31 517 LYS A O 1
ATOM 4267 N N . LYS A 1 518 ? 2.689 1.658 -23.087 1.00 91.69 518 LYS A N 1
ATOM 4268 C CA . LYS A 1 518 ? 2.635 0.205 -22.903 1.00 91.69 518 LYS A CA 1
ATOM 4269 C C . LYS A 1 518 ? 2.896 -0.203 -21.447 1.00 91.69 518 LYS A C 1
ATOM 4271 O O . LYS A 1 518 ? 2.276 -1.155 -20.997 1.00 91.69 518 LYS A O 1
ATOM 4276 N N . MET A 1 519 ? 3.778 0.496 -20.726 1.00 91.50 519 MET A N 1
ATOM 4277 C CA . MET A 1 519 ? 4.023 0.235 -19.297 1.00 91.50 519 MET A CA 1
ATOM 4278 C C . MET A 1 519 ? 2.818 0.601 -18.423 1.00 91.50 519 MET A C 1
ATOM 4280 O O . MET A 1 519 ? 2.546 -0.084 -17.446 1.00 91.50 519 MET A O 1
ATOM 4284 N N . VAL A 1 520 ? 2.116 1.686 -18.765 1.00 88.12 520 VAL A N 1
ATOM 4285 C CA . VAL A 1 520 ? 0.952 2.185 -18.012 1.00 88.12 520 VAL A CA 1
ATOM 4286 C C . VAL A 1 520 ? -0.320 1.386 -18.314 1.00 88.12 520 VAL A C 1
ATOM 4288 O O . VAL A 1 520 ? -1.135 1.190 -17.420 1.00 88.12 520 VAL A O 1
ATOM 4291 N N . ASP A 1 521 ? -0.494 0.927 -19.554 1.00 85.56 521 ASP A N 1
ATOM 4292 C CA . ASP A 1 521 ? -1.672 0.167 -19.994 1.00 85.56 521 ASP A CA 1
ATOM 4293 C C . ASP A 1 521 ? -1.596 -1.344 -19.655 1.00 85.56 521 ASP A C 1
ATOM 4295 O O . ASP A 1 521 ? -2.529 -2.071 -20.006 1.00 85.56 521 ASP A O 1
ATOM 4299 N N . HIS A 1 522 ? -0.489 -1.834 -19.067 1.00 67.69 522 HIS A N 1
ATOM 4300 C CA . HIS A 1 522 ? -0.265 -3.266 -18.802 1.00 67.69 522 HIS A CA 1
ATOM 4301 C C . HIS A 1 522 ? -1.231 -3.830 -17.748 1.00 67.69 522 HIS A C 1
ATOM 4303 O O . HIS A 1 522 ? -1.402 -3.203 -16.681 1.00 67.69 522 HIS A O 1
#

Foldseek 3Di:
DDPVVVVVVVVVVVVVVVVVVVVVVVVVVVVVVVVVVVVVVVVVVVVVVVVVVVVVVVVVVVVVVVVVVVVVVVVVVVVVVVVVVVVVVVVVVVVVVVVVVVVVVVVVVVVVVVVVVVVVVVVVVVVVVVDDDDDPDVVVVVVVVVVVVVVVVVVVVVVVVVVVVVVVPDDPDPPPPPVVVVVVVVVVVPDDPPPPPDPAPQAQKEKEWEQAQFKIKIKIAGPDPPDWPDPDRIDMDMFTLKFWDAPVNPDTPDGRDFDQDDTDMDGSLLCVFFDDDPVPRDDDPDNSLQSLLNSLLVVLVVVVVCCVNTDPPDDQARHYQYEYEDALRGDPVSVLSNLVSCVSSVSYVDSPDPSYHYDYPVVVVVVVCVVPPCVVVVNDDAQDKDWDFDQGAQKTKIFIWGFHDVVVTDIDRGPDIDMDRAHLVLLLVLVLVVVCVLFPPVLSVVCCVRVVRLVVVLSVVVSCCCVVPPPLPPQADKDKDQCCVRPVVSCVRGDPVSNVVCVVVVSIDIGGSVSSVVSNVD

Secondary structure (DSSP, 8-state):
--HHHHHHHHHHHHHHHHHHHHHHHHHHHHHHHHHHHHHHHHHHHHHHHHHHHHHHHHHHHHHHHHHHHHHHHHHHHHHHHHHHHHHHHHHHHHHHHHHHHHHHHHHHHHHHHHHHHHHHHHHHHHHHTT--SS-TTTHHHHHHHHHHHHHHHHHHHHHHHHHHHHGGGS----SSSSSHHHHTTTSSSSS-----S-S-TT--EEEEEEE-SSEEEEEEEE-SSSPPSSS-SEEEEEEE-EEEE-TTSSSEEEESS--SS--EEEE-GGGGSTT--TTTS---SS-HHHHHHHHHHHHHHHHHHHHHHH-TT--HHHHEEEEEEE-TT--HHHHHHHHHHHHHTTSSSSTT-TTEEEEEHHHHHHHHHIIIIITTTT---TT-EEEEEEE-SS-EEEEEEEEEEETTEEEPP-SEEEEES-STHHHHHHHHHHHHHHH-HHHHHHHHHH-HHHHHHHHHHHHHHHHHH--S--TT-EEEEEHHHH-TTHHHHS-HHHHHHHHHTTTEEEEEHHHHHHHH--

Radius of gyration: 41.83 Å; chains: 1; bounding box: 86×147×106 Å

pLDDT: mean 80.59, std 18.48, range [28.91, 98.56]

Organism: NCBI:txid588596

InterPro domains:
  IPR043129 ATPase, nucleotide binding domain [SSF53067] (205-370)
  IPR043129 ATPase, nucleotide binding domain [SSF53067] (384-501)

=== Feature glossary ===
The record interleaves many kinds of information about one protein. Here is each kind framed as the question it answers.

Q: What known structures does this most resemble?
A: Structural nearest neighbors (via Foldseek easy-search vs the PDB). Reported per hit: target PDB id, E-value, and alignment TM-score. A TM-score above ~0.5 is the conventional threshold for 'same fold'.

Q: Where is each backbone atom in 3D?
A: The mmCIF table is the protein's shape written out atom by atom. For each backbone N, Cα, C, and carbonyl O, it records an (x, y, z) coordinate triple in Å plus the residue type, chain letter, and residue number.

Q: What are the backbone torsion angles?
A: The φ/ψ torsion pair specifies the backbone conformation at each residue. φ rotates about the N–Cα bond, ψ about the Cα–C bond. Steric clashes forbid most of the (φ, ψ) plane — the allowed regions (α-helix basin, β-sheet basin, left-handed helix) are the Ramachandran-allowed regions.

Q: Which residues are buried vs exposed?
A: Solvent-accessible surface area (SASA) is the area in Å² traced out by the centre of a 1.4 Å probe sphere (a water molecule) rolled over the protein's van der Waals surface (Shrake–Rupley / Lee–Richards construction). Buried residues have near-zero SASA; fully exposed residues can exceed 200 Å². The total SASA scales roughly with the number of surface residues.

Q: How confident is the AlphaFold model at each residue?
A: pLDDT is the predicted lDDT-Cα score: AlphaFold's confidence that the local environment of each residue (all inter-atomic distances within 15 Å) is correctly placed. It is a per-residue number between 0 and 100, with higher meaning more reliable.

Q: What does the local fold look like, residue by residue?
A: 3Di is Foldseek's structural alphabet. Each residue is assigned one of twenty discrete states based on how its Cα sits relative to its spatial (not sequential) neighbors. Aligning 3Di strings finds structural homologs roughly as well as full 3D superposition, but orders of magnitude faster.

Q: How big and how compact is the whole molecule?
A: Radius of gyration (Rg) is the root-mean-square distance of Cα atoms from their centroid — a single number for overall size and compactness. A globular domain of N residues has Rg ≈ 2.2·N^0.38 Å; an extended or disordered chain has a much larger Rg. The Cα contact count is the number of residue pairs whose Cα atoms are within 8 Å and are more than four positions apart in sequence — a standard proxy for tertiary packing density. The bounding box is the smallest axis-aligned box enclosing all Cα atoms.

Q: Which residues are in helices, strands, or loops?
A: DSSP 8-state secondary structure assigns each residue one of H (α-helix), G (3₁₀-helix), I (π-helix), E (extended β-strand), B (isolated β-bridge), T (hydrogen-bonded turn), S (bend), or '-' (coil). The assignment is computed from backbone hydrogen-bond geometry via the Kabsch–Sander algorithm.

Q: How mobile is each atom in the crystal?
A: Crystallographic B-factors measure how much each atom's electron density is smeared out, in Å². They rise in mobile loops and surface residues and fall in the buried interior. In AlphaFold models this column is repurposed to hold pLDDT instead.

Q: What if only a Cα trace is available?
A: P-SEA three-state annotation labels each residue as helix, strand, or coil based purely on the geometry of the Cα trace. It serves as a fallback when the full backbone (and thus DSSP) is unavailable.

Q: What family and function is it annotated with?
A: Database cross-references. InterPro integrates a dozen domain/family signature databases into unified entries with residue-range hits. GO terms attach function/process/location labels with evidence codes. CATH codes position the fold in a four-level structural taxonomy. Organism is the NCBI-taxonomy species name.

Q: Are the domains correctly placed relative to each other?
A: Predicted Aligned Error (PAE) is an AlphaFold confidence matrix: entry (i, j) is the expected error in the position of residue j, in ångströms, when the prediction is superimposed on the true structure at residue i. Low PAE within a block of residues means that block is internally rigid and well-predicted; high PAE between two blocks means their relative placement is uncertain even if each block individually is confident.

Q: What do the diagnostic plots show?
A: Three diagnostic plots accompany the record. The Cα contact map visualizes the tertiary structure as a 2D adjacency matrix (8 Å cutoff, sequence-local contacts suppressed). The Ramachandran plot shows the distribution of backbone (φ, ψ) torsions, with points in the α and β basins reflecting secondary structure content. The PAE plot shows AlphaFold's inter-residue confidence as a color matrix.

Q: What is the amino-acid chain?
A: Primary structure: the covalent order of the twenty standard amino acids along the backbone. Two proteins with the same sequence will (almost always) fold to the same structure; two with 30% identity often share a fold but not the details.

Q: What do the rendered images show?
A: The six renders are orthographic views along the three Cartesian axes in both directions. Representation (cartoon, sticks, or surface) and color scheme (sequence-rainbow or by-chain) vary across proteins so the training set covers all the common visualization conventions.